Protein AF-0000000068949872 (afdb_homodimer)

InterPro domains:
  IPR000847 LysR, HTH, N-terminal domain [PF00126] (3-62)
  IPR000847 LysR, HTH, N-terminal domain [PR00039] (18-29)
  IPR000847 LysR, HTH, N-terminal domain [PR00039] (29-39)
  IPR000847 LysR, HTH, N-terminal domain [PR00039] (39-50)
  IPR000847 LysR, HTH, N-terminal domain [PS50931] (1-58)
  IPR005119 LysR, substrate-binding [PF03466] (93-294)
  IPR036388 Winged helix-like DNA-binding domain superfamily [G3DSA:1.10.10.10] (1-92)
  IPR036390 Winged helix DNA-binding domain superfamily [SSF46785] (1-84)

Nearest PDB structures (foldseek):
  1ixc-assembly1_B-2  TM=6.349E-01  e=9.624E-29  Cupriavidus necator
  1ixc-assembly1_A-2  TM=6.475E-01  e=6.957E-28  Cupriavidus necator
  7d98-assembly1_P  TM=6.518E-01  e=1.352E-26  Cupriavidus necator
  7d98-assembly1_A  TM=6.683E-01  e=3.868E-26  Cupriavidus necator
  7xro-assembly1_C  TM=9.023E-01  e=4.734E-19  Salmonella enterica subsp. enterica serovar Typhimurium str. SL1344

pLDDT: mean 85.28, std 12.75, range [45.03, 98.25]

Solvent-accessible surface area (backbone atoms only — not comparable to full-atom values): 30954 Å² total; per-residue (Å²): 119,29,33,44,50,51,49,51,46,44,43,28,66,72,55,28,22,61,62,61,22,13,58,75,68,75,44,62,43,67,63,49,54,50,49,48,52,49,48,24,58,70,73,67,47,66,35,62,38,83,49,94,92,33,45,39,69,25,43,42,22,24,29,42,44,40,44,48,48,53,32,50,51,50,45,49,51,40,51,49,52,39,51,53,70,65,64,72,65,76,55,68,44,22,35,28,25,34,76,74,44,50,54,52,65,47,25,58,49,54,35,50,57,54,60,58,27,74,77,74,56,73,57,46,76,42,80,39,85,39,52,48,70,55,34,56,30,29,32,61,15,60,68,21,57,36,27,39,28,59,67,91,73,93,43,91,63,45,42,74,43,78,48,46,72,37,49,38,25,35,37,32,30,43,89,47,80,74,66,91,53,83,46,44,40,69,66,62,54,33,71,34,44,23,42,43,44,36,64,62,69,80,82,37,64,32,52,55,52,51,49,57,36,43,76,71,75,42,64,75,40,71,67,44,70,26,60,46,72,68,56,41,50,26,40,12,46,34,60,68,24,30,37,73,40,54,51,44,59,60,48,34,46,36,75,45,44,35,78,36,47,48,64,46,93,80,48,51,42,45,36,28,40,32,32,48,52,85,67,77,50,66,69,57,50,50,53,51,50,51,52,53,60,71,54,106,120,31,33,46,51,50,49,50,46,44,43,27,67,72,55,27,21,61,60,61,22,14,58,74,67,74,44,61,42,66,63,49,54,51,50,49,51,50,48,22,58,71,72,66,46,65,33,61,39,83,48,92,92,33,45,38,69,26,44,44,22,27,32,44,44,40,45,48,49,52,31,48,50,48,45,51,50,34,52,50,53,33,50,54,68,65,66,71,64,74,56,68,46,23,35,28,27,34,76,71,45,49,53,52,64,46,26,58,48,52,35,51,57,53,60,59,26,77,76,72,56,73,57,46,78,43,79,40,84,39,53,49,69,54,34,56,30,27,32,61,10,59,66,23,58,36,27,40,28,59,66,92,73,90,45,91,63,46,41,73,43,76,48,45,73,37,49,39,23,34,37,33,29,42,87,48,80,74,68,89,54,81,44,44,40,69,68,63,55,34,72,36,44,23,42,43,42,35,64,63,69,81,84,37,63,30,51,53,54,51,48,57,36,44,75,71,74,41,66,75,40,71,67,44,70,27,59,45,72,67,55,42,50,29,40,14,44,34,59,68,24,30,37,74,40,54,51,44,58,60,46,36,47,38,74,45,44,35,76,36,47,48,65,46,94,80,48,50,43,46,37,27,41,34,32,47,52,86,67,78,52,65,69,56,51,50,55,51,51,52,52,53,59,70,54,108

Secondary structure (DSSP, 8-state):
--HHHHHHHHHHHHHS-HHHHHHHTTS-HHHHHHHHHHHHHHHTS--EEEETTEEEE-HHHHHHHHHHHHHHHHHHHHHHHHHHHHT--S-EEEEEE-GGGGGTHHHHHHHHHHHHHTTS--PEEEEEE--HHHHHHHHHTTS-SEEEESS----TTEEEEEEEEEEEEEEEETTSPPPSSSSB-HHHHHTSEEEE---SSSSSHHHHHHHHHHHTT---EEEEE-SSHHHHHHHHHTTS-BEEEEGGGGGG--TTEEEEEBS-TT-EEEEEEEEETT---HHHHHHHHHHHHHH-/--HHHHHHHHHHHHHS-HHHHHHHTTS-HHHHHHHHHHHHHHHTS--EEEETTEEEE-HHHHHHHHHHHHHHHHHHHHHHHHHHHHT--S-EEEEEE-GGGGGTHHHHHHHHHHHHHTTS--PEEEEEE--HHHHHHHHHTTS-SEEEESS----TTEEEEEEEEEEEEEEEETTSPPPSSSSB-HHHHHTSEEEE---SSSSSHHHHHHHHHHHTT---EEEEE-SSHHHHHHHHHTTS-BEEEEGGGGGG--TTEEEEEBS-TT-EEEEEEEEETT---HHHHHHHHHHHHHH-

Organism: Cupriavidus necator (strain ATCC 17699 / DSM 428 / KCTC 22496 / NCIMB 10442 / H16 / Stanier 337) (NCBI:txid381666)

Foldseek 3Di:
DDLVLLVLLLLCQVVQALCVSCVVVVHHSVVSVVSQVVVCVVVVHRQWDDDPRGTDGDPVVVVSNVVSVVVVVVVVVVVVLLVVVVPPPQAEAEEEEAPQCVLDDVVVLVVVLVVVCVVPRPYDYHYDYDAPVVVVVCQVSVVHFKYKYFDDDDDPFKDKDFQAWFAKWKKAFPPDDDDPDQAAELVNQQVKAEEAEDPDDPPHPSVVVQVVQVVVVGGHRHQYYHHGPVVSNVCRLVVSIMYMDGPSVCVVVDVGIDIGHHPDPPRIITIMMMGTPPDPDPSSVVSVVVSNVVSD/DDLVLLVLLLLCQVVQALCVSCVVVVHDSVVSVVSQVVVCVVVVHRQWDDDPRGTDGDPVVVVSNVVSVVVVVVVVVVVVLLVVVVPPPAQEAEEEEAPQCVLDDVVVLVVVLVVVCVVPRRYDYHYDYDAPVVVVVCQVSVVHFKYKYFDDDDDPFKDKDFQAWFAKWKKAFPPDDDDPDQAAELVNQQVKAEEAEDPDDPPHPSVVVQVVQVVVVGGHRHQYYHHGPVVSNVCRLVVSIMYMDGPSVCVVVDVGIDIGGHPDPPRIITIMMMGTPPDPDPSSVVSVVVSNVVSD

Radius of gyration: 24.73 Å; Cα contacts (8 Å, |Δi|>4): 1129; chains: 2; bounding box: 59×63×72 Å

Sequence (592 aa):
MELRHLRYFQVVAQELNVTRAAERLHMAQPPLSRQIRQLEEEVGVALFDRVGRGLRLTEAGRFLLEQTTQLTQRLEETIEGTRRIGRQDKRWFGIGFVPSVLYGVLPELIRELRESDRHDQQVEVGLAEMITVEQIEALKAGRIDLGFGRIALNDPAIRQQVVMAEPLVAALPARLPAPRRKALTPQALAAQPFILYPARPRPSYADHLLSMFRAQGLQLRVAQEANELQTALGLVAAGIGITLVPASIQRLHRDDVRYCPIDAPGFVSPVIMSYREGDTSPFLARAVEWVMRQAQMELRHLRYFQVVAQELNVTRAAERLHMAQPPLSRQIRQLEEEVGVALFDRVGRGLRLTEAGRFLLEQTTQLTQRLEETIEGTRRIGRQDKRWFGIGFVPSVLYGVLPELIRELRESDRHDQQVEVGLAEMITVEQIEALKAGRIDLGFGRIALNDPAIRQQVVMAEPLVAALPARLPAPRRKALTPQALAAQPFILYPARPRPSYADHLLSMFRAQGLQLRVAQEANELQTALGLVAAGIGITLVPASIQRLHRDDVRYCPIDAPGFVSPVIMSYREGDTSPFLARAVEWVMRQAQ

Structure (mmCIF, N/CA/C/O backbone):
data_AF-0000000068949872-model_v1
#
loop_
_entity.id
_entity.type
_entity.pdbx_description
1 polymer 'LysR family transcriptional regulator'
#
loop_
_atom_site.group_PDB
_atom_site.id
_atom_site.type_symbol
_atom_site.label_atom_id
_atom_site.label_alt_id
_atom_site.label_comp_id
_atom_site.label_asym_id
_atom_site.label_entity_id
_atom_site.label_seq_id
_atom_site.pdbx_PDB_ins_code
_atom_site.Cartn_x
_atom_site.Cartn_y
_atom_site.Cartn_z
_atom_site.occupancy
_atom_site.B_iso_or_equiv
_atom_site.auth_seq_id
_atom_site.auth_comp_id
_atom_site.auth_asym_id
_atom_site.auth_atom_id
_atom_site.pdbx_PDB_model_num
ATOM 1 N N . MET A 1 1 ? 5.727 7.191 -27.312 1 55.5 1 MET A N 1
ATOM 2 C CA . MET A 1 1 ? 6.73 7.281 -26.25 1 55.5 1 MET A CA 1
ATOM 3 C C . MET A 1 1 ? 7.328 5.91 -25.953 1 55.5 1 MET A C 1
ATOM 5 O O . MET A 1 1 ? 6.613 4.906 -25.938 1 55.5 1 MET A O 1
ATOM 9 N N . GLU A 1 2 ? 8.656 5.832 -26.031 1 64.12 2 GLU A N 1
ATOM 10 C CA . GLU A 1 2 ? 9.398 4.598 -25.812 1 64.12 2 GLU A CA 1
ATOM 11 C C . GLU A 1 2 ? 10.125 4.621 -24.469 1 64.12 2 GLU A C 1
ATOM 13 O O . GLU A 1 2 ? 10.391 5.691 -23.922 1 64.12 2 GLU A O 1
ATOM 18 N N . LEU A 1 3 ? 10.336 3.402 -23.922 1 70.75 3 LEU A N 1
ATOM 19 C CA . LEU A 1 3 ? 11.055 3.297 -22.656 1 70.75 3 LEU A CA 1
ATOM 20 C C . LEU A 1 3 ? 12.375 4.047 -22.719 1 70.75 3 LEU A C 1
ATOM 22 O O . LEU A 1 3 ? 12.805 4.645 -21.719 1 70.75 3 LEU A O 1
ATOM 26 N N . ARG A 1 4 ? 12.992 3.938 -23.906 1 74.81 4 ARG A N 1
ATOM 27 C CA . ARG A 1 4 ? 14.266 4.633 -24.062 1 74.81 4 ARG A CA 1
ATOM 28 C C . ARG A 1 4 ? 14.094 6.137 -23.875 1 74.81 4 ARG A C 1
ATOM 30 O O . ARG A 1 4 ? 14.984 6.809 -23.344 1 74.81 4 ARG A O 1
ATOM 37 N N . HIS A 1 5 ? 12.891 6.551 -24.297 1 79.31 5 HIS A N 1
ATOM 38 C CA . HIS A 1 5 ? 12.625 7.973 -24.125 1 79.31 5 HIS A CA 1
ATOM 39 C C . HIS A 1 5 ? 12.555 8.344 -22.656 1 79.31 5 HIS A C 1
ATOM 41 O O . HIS A 1 5 ? 13.047 9.398 -22.25 1 79.31 5 HIS A O 1
ATOM 47 N N . LEU A 1 6 ? 11.938 7.414 -22 1 80.19 6 LEU A N 1
ATOM 48 C CA . LEU A 1 6 ? 11.844 7.648 -20.562 1 80.19 6 LEU A CA 1
ATOM 49 C C . LEU A 1 6 ? 13.227 7.602 -19.922 1 80.19 6 LEU A C 1
ATOM 51 O O . LEU A 1 6 ? 13.531 8.406 -19.031 1 80.19 6 LEU A O 1
ATOM 55 N N . ARG A 1 7 ? 13.992 6.672 -20.391 1 80.62 7 ARG A N 1
ATOM 56 C CA . ARG A 1 7 ? 15.367 6.586 -19.906 1 80.62 7 ARG A CA 1
ATOM 57 C C . ARG A 1 7 ? 16.156 7.84 -20.266 1 80.62 7 ARG A C 1
ATOM 59 O O . ARG A 1 7 ? 16.891 8.375 -19.438 1 80.62 7 ARG A O 1
ATOM 66 N N . TYR A 1 8 ? 15.961 8.258 -21.5 1 86.62 8 TYR A N 1
ATOM 67 C CA . TYR A 1 8 ? 16.609 9.492 -21.938 1 86.62 8 TYR A CA 1
ATOM 68 C C . TYR A 1 8 ? 16.203 10.664 -21.047 1 86.62 8 TYR A C 1
ATOM 70 O O . TYR A 1 8 ? 17.062 11.422 -20.578 1 86.62 8 TYR A O 1
ATOM 78 N N . PHE A 1 9 ? 14.93 10.727 -20.859 1 89.94 9 PHE A N 1
ATOM 79 C CA . PHE A 1 9 ? 14.383 11.781 -20.016 1 89.94 9 PHE A CA 1
ATOM 80 C C . PHE A 1 9 ? 14.969 11.711 -18.609 1 89.94 9 PHE A C 1
ATOM 82 O O . PHE A 1 9 ? 15.391 12.727 -18.047 1 89.94 9 PHE A O 1
ATOM 89 N N . GLN A 1 10 ? 14.992 10.547 -18.125 1 85.69 10 GLN A N 1
ATOM 90 C CA . GLN A 1 10 ? 15.492 10.359 -16.766 1 85.69 10 GLN A CA 1
ATOM 91 C C . GLN A 1 10 ? 16.953 10.797 -16.656 1 85.69 10 GLN A C 1
ATOM 93 O O . GLN A 1 10 ? 17.328 11.477 -15.695 1 85.69 10 GLN A O 1
ATOM 98 N N . VAL A 1 11 ? 17.812 10.445 -17.562 1 86.5 11 VAL A N 1
ATOM 99 C CA . VAL A 1 11 ? 19.234 10.773 -17.531 1 86.5 11 VAL A CA 1
ATOM 100 C C . VAL A 1 11 ? 19.406 12.281 -17.703 1 86.5 11 VAL A C 1
ATOM 102 O O . VAL A 1 11 ? 20.219 12.891 -17 1 86.5 11 VAL A O 1
ATOM 105 N N . VAL A 1 12 ? 18.594 12.852 -18.516 1 91.94 12 VAL A N 1
ATOM 106 C CA . VAL A 1 12 ? 18.672 14.297 -18.719 1 91.94 12 VAL A CA 1
ATOM 107 C C . VAL A 1 12 ? 18.25 15.008 -17.438 1 91.94 12 VAL A C 1
ATOM 109 O O . VAL A 1 12 ? 18.844 16.016 -17.047 1 91.94 12 VAL A O 1
ATOM 112 N N . ALA A 1 13 ? 17.234 14.477 -16.891 1 87.62 13 ALA A N 1
ATOM 113 C CA . ALA A 1 13 ? 16.719 15.062 -15.664 1 87.62 13 ALA A CA 1
ATOM 114 C C . ALA A 1 13 ? 17.75 14.977 -14.539 1 87.62 13 ALA A C 1
ATOM 116 O O . ALA A 1 13 ? 17.781 15.836 -13.656 1 87.62 13 ALA A O 1
ATOM 117 N N . GLN A 1 14 ? 18.531 13.977 -14.539 1 80.44 14 GLN A N 1
ATOM 118 C CA . GLN A 1 14 ? 19.562 13.766 -13.531 1 80.44 14 GLN A CA 1
ATOM 119 C C . GLN A 1 14 ? 20.766 14.68 -13.766 1 80.44 14 GLN A C 1
ATOM 121 O O . GLN A 1 14 ? 21.312 15.25 -12.82 1 80.44 14 GLN A O 1
ATOM 126 N N . GLU A 1 15 ? 21.156 14.844 -15.016 1 83.88 15 GLU A N 1
ATOM 127 C CA . GLU A 1 15 ? 22.359 15.609 -15.367 1 83.88 15 GLU A CA 1
ATOM 128 C C . GLU A 1 15 ? 22.047 17.094 -15.477 1 83.88 15 GLU A C 1
ATOM 130 O O . GLU A 1 15 ? 22.938 17.938 -15.352 1 83.88 15 GLU A O 1
ATOM 135 N N . LEU A 1 16 ? 20.812 17.406 -15.742 1 86.69 16 LEU A N 1
ATOM 136 C CA . LEU A 1 16 ? 20.312 18.766 -15.969 1 86.69 16 LEU A CA 1
ATOM 137 C C . LEU A 1 16 ? 21.156 19.484 -17.031 1 86.69 16 LEU A C 1
ATOM 139 O O . LEU A 1 16 ? 21.312 20.703 -16.969 1 86.69 16 LEU A O 1
ATOM 143 N N . ASN A 1 17 ? 21.797 18.734 -17.766 1 87.56 17 ASN A N 1
ATOM 144 C CA . ASN A 1 17 ? 22.609 19.141 -18.906 1 87.56 17 ASN A CA 1
ATOM 145 C C . ASN A 1 17 ? 22.547 18.109 -20.031 1 87.56 17 ASN A C 1
ATOM 147 O O . ASN A 1 17 ? 22.953 16.969 -19.859 1 87.56 17 ASN A O 1
ATOM 151 N N . VAL A 1 18 ? 22.016 18.5 -21.203 1 91.56 18 VAL A N 1
ATOM 152 C CA . VAL A 1 18 ? 21.734 17.547 -22.266 1 91.56 18 VAL A CA 1
ATOM 153 C C . VAL A 1 18 ? 23.047 16.969 -22.797 1 91.56 18 VAL A C 1
ATOM 155 O O . VAL A 1 18 ? 23.109 15.789 -23.156 1 91.56 18 VAL A O 1
ATOM 158 N N . THR A 1 19 ? 24.109 17.844 -22.844 1 91.44 19 THR A N 1
ATOM 159 C CA . THR A 1 19 ? 25.406 17.375 -23.344 1 91.44 19 THR A CA 1
ATOM 160 C C . THR A 1 19 ? 25.984 16.312 -22.406 1 91.44 19 THR A C 1
ATOM 162 O O . THR A 1 19 ? 26.453 15.273 -22.875 1 91.44 19 THR A O 1
ATOM 165 N N . ARG A 1 20 ? 26 16.609 -21.172 1 90.75 20 ARG A N 1
ATOM 166 C CA . ARG A 1 20 ? 26.5 15.656 -20.188 1 90.75 20 ARG A CA 1
ATOM 167 C C . ARG A 1 20 ? 25.656 14.383 -20.188 1 90.75 20 ARG A C 1
ATOM 169 O O . ARG A 1 20 ? 26.188 13.281 -20.047 1 90.75 20 ARG A O 1
ATOM 176 N N . ALA A 1 21 ? 24.344 14.578 -20.328 1 92.5 21 ALA A N 1
ATOM 177 C CA . ALA A 1 21 ? 23.453 13.43 -20.406 1 92.5 21 ALA A CA 1
ATOM 178 C C . ALA A 1 21 ? 23.75 12.562 -21.625 1 92.5 21 ALA A C 1
ATOM 180 O O . ALA A 1 21 ? 23.766 11.336 -21.531 1 92.5 21 ALA A O 1
ATOM 181 N N . ALA A 1 22 ? 23.984 13.141 -22.672 1 93 22 ALA A N 1
ATOM 182 C CA . ALA A 1 22 ? 24.312 12.414 -23.891 1 93 22 ALA A CA 1
ATOM 183 C C . ALA A 1 22 ? 25.594 11.602 -23.719 1 93 22 ALA A C 1
ATOM 185 O O . ALA A 1 22 ? 25.672 10.453 -24.156 1 93 22 ALA A O 1
ATOM 186 N N . GLU A 1 23 ? 26.594 12.172 -23.078 1 89.31 23 GLU A N 1
ATOM 187 C CA . GLU A 1 23 ? 27.844 11.477 -22.781 1 89.31 23 GLU A CA 1
ATOM 188 C C . GLU A 1 23 ? 27.594 10.242 -21.922 1 89.31 23 GLU A C 1
ATOM 190 O O . GLU A 1 23 ? 28.109 9.156 -22.219 1 89.31 23 GLU A O 1
ATOM 195 N N . ARG A 1 24 ? 26.75 10.438 -20.953 1 87.88 24 ARG A N 1
ATOM 196 C CA . ARG A 1 24 ? 26.422 9.352 -20.047 1 87.88 24 ARG A CA 1
ATOM 197 C C . ARG A 1 24 ? 25.672 8.234 -20.766 1 87.88 24 ARG A C 1
ATOM 199 O O . ARG A 1 24 ? 25.812 7.062 -20.422 1 87.88 24 ARG A O 1
ATOM 206 N N . LEU A 1 25 ? 24.891 8.602 -21.703 1 87.69 25 LEU A N 1
ATOM 207 C CA . LEU A 1 25 ? 24.062 7.656 -22.453 1 87.69 25 LEU A CA 1
ATOM 208 C C . LEU A 1 25 ? 24.812 7.133 -23.672 1 87.69 25 LEU A C 1
ATOM 210 O O . LEU A 1 25 ? 24.266 6.352 -24.453 1 87.69 25 LEU A O 1
ATOM 214 N N . HIS A 1 26 ? 26.031 7.629 -23.875 1 89.81 26 HIS A N 1
ATOM 215 C CA . HIS A 1 26 ? 26.875 7.242 -25 1 89.81 26 HIS A CA 1
ATOM 216 C C . HIS A 1 26 ? 26.172 7.508 -26.328 1 89.81 26 HIS A C 1
ATOM 218 O O . HIS A 1 26 ? 26.125 6.637 -27.203 1 89.81 26 HIS A O 1
ATOM 224 N N . MET A 1 27 ? 25.547 8.664 -26.312 1 89.88 27 MET A N 1
ATOM 225 C CA . MET A 1 27 ? 24.906 9.102 -27.547 1 89.88 27 MET A CA 1
ATOM 226 C C . MET A 1 27 ? 25.281 10.547 -27.875 1 89.88 27 MET A C 1
ATOM 228 O O . MET A 1 27 ? 25.938 11.211 -27.078 1 89.88 27 MET A O 1
ATOM 232 N N . ALA A 1 28 ? 25.016 10.914 -29.203 1 91.31 28 ALA A N 1
ATOM 233 C CA . ALA A 1 28 ? 25.25 12.297 -29.609 1 91.31 28 ALA A CA 1
ATOM 234 C C . ALA A 1 28 ? 24.203 13.234 -29.016 1 91.31 28 ALA A C 1
ATOM 236 O O . ALA A 1 28 ? 23.062 12.828 -28.781 1 91.31 28 ALA A O 1
ATOM 237 N N . GLN A 1 29 ? 24.625 14.438 -28.719 1 90.75 29 GLN A N 1
ATOM 238 C CA . GLN A 1 29 ? 23.781 15.414 -28.047 1 90.75 29 GLN A CA 1
ATOM 239 C C . GLN A 1 29 ? 22.562 15.781 -28.906 1 90.75 29 GLN A C 1
ATOM 241 O O . GLN A 1 29 ? 21.438 15.844 -28.406 1 90.75 29 GLN A O 1
ATOM 246 N N . PRO A 1 30 ? 22.688 15.977 -30.266 1 91.5 30 PRO A N 1
ATOM 247 C CA . PRO A 1 30 ? 21.531 16.438 -31.031 1 91.5 30 PRO A CA 1
ATOM 248 C C . PRO A 1 30 ? 20.391 15.43 -31.031 1 91.5 30 PRO A C 1
ATOM 250 O O . PRO A 1 30 ? 19.234 15.805 -30.797 1 91.5 30 PRO A O 1
ATOM 253 N N . PRO A 1 31 ? 20.672 14.219 -31.172 1 92.25 31 PRO A N 1
ATOM 254 C CA . PRO A 1 31 ? 19.562 13.258 -31.125 1 92.25 31 PRO A CA 1
ATOM 255 C C . PRO A 1 31 ? 18.891 13.211 -29.766 1 92.25 31 PRO A C 1
ATOM 257 O O . PRO A 1 31 ? 17.672 13.039 -29.688 1 92.25 31 PRO A O 1
ATOM 260 N N . LEU A 1 32 ? 19.625 13.352 -28.719 1 92.81 32 LEU A N 1
ATOM 261 C CA . LEU A 1 32 ? 19.047 13.352 -27.375 1 92.81 32 LEU A CA 1
ATOM 262 C C . LEU A 1 32 ? 18.141 14.562 -27.188 1 92.81 32 LEU A C 1
ATOM 264 O O . LEU A 1 32 ? 17.031 14.438 -26.641 1 92.81 32 LEU A O 1
ATOM 268 N N . SER A 1 33 ? 18.625 15.688 -27.672 1 90.94 33 SER A N 1
ATOM 269 C CA . SER A 1 33 ? 17.844 16.906 -27.578 1 90.94 33 SER A CA 1
ATOM 270 C C . SER A 1 33 ? 16.516 16.766 -28.312 1 90.94 33 SER A C 1
ATOM 272 O O . SER A 1 33 ? 15.469 17.188 -27.812 1 90.94 33 SER A O 1
ATOM 274 N N . ARG A 1 34 ? 16.609 16.156 -29.438 1 90.38 34 ARG A N 1
ATOM 275 C CA . ARG A 1 34 ? 15.406 15.938 -30.25 1 90.38 34 ARG A CA 1
ATOM 276 C C . ARG A 1 34 ? 14.438 14.992 -29.547 1 90.38 34 ARG A C 1
ATOM 278 O O . ARG A 1 34 ? 13.227 15.203 -29.578 1 90.38 34 ARG A O 1
ATOM 285 N N . GLN A 1 35 ? 14.961 13.984 -28.984 1 89.62 35 GLN A N 1
ATOM 286 C CA . GLN A 1 35 ? 14.133 13 -28.281 1 89.62 35 GLN A CA 1
ATOM 287 C C . GLN A 1 35 ? 13.414 13.625 -27.094 1 89.62 35 GLN A C 1
ATOM 289 O O . GLN A 1 35 ? 12.25 13.312 -26.828 1 89.62 35 GLN A O 1
ATOM 294 N N . ILE A 1 36 ? 14.062 14.469 -26.469 1 90.31 36 ILE A N 1
ATOM 295 C CA . ILE A 1 36 ? 13.477 15.141 -25.312 1 90.31 36 ILE A CA 1
ATOM 296 C C . ILE A 1 36 ? 12.344 16.062 -25.781 1 90.31 36 ILE A C 1
ATOM 298 O O . ILE A 1 36 ? 11.273 16.094 -25.172 1 90.31 36 ILE A O 1
ATOM 302 N N . ARG A 1 37 ? 12.617 16.75 -26.828 1 87.88 37 ARG A N 1
ATOM 303 C CA . ARG A 1 37 ? 11.594 17.625 -27.391 1 87.88 37 ARG A CA 1
ATOM 304 C C . ARG A 1 37 ? 10.383 16.828 -27.844 1 87.88 37 ARG A C 1
ATOM 306 O O . ARG A 1 37 ? 9.242 17.234 -27.625 1 87.88 37 ARG A O 1
ATOM 313 N N . GLN A 1 38 ? 10.656 15.781 -28.453 1 85.88 38 GLN A N 1
ATOM 314 C CA . GLN A 1 38 ? 9.586 14.906 -28.906 1 85.88 38 GLN A CA 1
ATOM 315 C C . GLN A 1 38 ? 8.773 14.375 -27.734 1 85.88 38 GLN A C 1
ATOM 317 O O . GLN A 1 38 ? 7.543 14.273 -27.812 1 85.88 38 GLN A O 1
ATOM 322 N N . LEU A 1 39 ? 9.461 14.039 -26.703 1 85.69 39 LEU A N 1
ATOM 323 C CA . LEU A 1 39 ? 8.789 13.57 -25.5 1 85.69 39 LEU A CA 1
ATOM 324 C C . LEU A 1 39 ? 7.891 14.656 -24.906 1 85.69 39 LEU A C 1
ATOM 326 O O . LEU A 1 39 ? 6.75 14.391 -24.531 1 85.69 39 LEU A O 1
ATOM 330 N N . GLU A 1 40 ? 8.422 15.875 -24.875 1 86.44 40 GLU A N 1
ATOM 331 C CA . GLU A 1 40 ? 7.637 17 -24.375 1 86.44 40 GLU A CA 1
ATOM 332 C C . GLU A 1 40 ? 6.398 17.234 -25.234 1 86.44 40 GLU A C 1
ATOM 334 O O . GLU A 1 40 ? 5.32 17.516 -24.719 1 86.44 40 GLU A O 1
ATOM 339 N N . GLU A 1 41 ? 6.594 17.062 -26.516 1 80.75 41 GLU A N 1
ATOM 340 C CA . GLU A 1 41 ? 5.48 17.203 -27.453 1 80.75 41 GLU A CA 1
ATOM 341 C C . GLU A 1 41 ? 4.438 16.109 -27.234 1 80.75 41 GLU A C 1
ATOM 343 O O . GLU A 1 41 ? 3.234 16.375 -27.25 1 80.75 41 GLU A O 1
ATOM 348 N N . GLU A 1 42 ? 4.91 15.047 -27.031 1 77.5 42 GLU A N 1
ATOM 349 C CA . GLU A 1 42 ? 4.008 13.914 -26.859 1 77.5 42 GLU A CA 1
ATOM 350 C C . GLU A 1 42 ? 3.219 14.039 -25.547 1 77.5 42 GLU A C 1
ATOM 352 O O . GLU A 1 42 ? 2.025 13.734 -25.516 1 77.5 42 GLU A O 1
ATOM 357 N N . VAL A 1 43 ? 3.98 14.406 -24.562 1 76.62 43 VAL A N 1
ATOM 358 C CA . VAL A 1 43 ? 3.342 14.578 -23.266 1 76.62 43 VAL A CA 1
ATOM 359 C C . VAL A 1 43 ? 2.482 15.844 -23.281 1 76.62 43 VAL A C 1
ATOM 361 O O . VAL A 1 43 ? 1.476 15.922 -22.562 1 76.62 43 VAL A O 1
ATOM 364 N N . GLY A 1 44 ? 2.812 16.766 -24.047 1 76.31 44 GLY A N 1
ATOM 365 C CA . GLY A 1 44 ? 2.021 17.969 -24.266 1 76.31 44 GLY A CA 1
ATOM 366 C C . GLY A 1 44 ? 2.402 19.094 -23.328 1 76.31 44 GLY A C 1
ATOM 367 O O . GLY A 1 44 ? 1.655 20.078 -23.188 1 76.31 44 GLY A O 1
ATOM 368 N N . VAL A 1 45 ? 3.377 18.938 -22.516 1 79 45 VAL A N 1
ATOM 369 C CA . VAL A 1 45 ? 3.85 19.984 -21.609 1 79 45 VAL A CA 1
ATOM 370 C C . VAL A 1 45 ? 5.375 20.031 -21.625 1 79 45 VAL A C 1
ATOM 372 O O . VAL A 1 45 ? 6.031 19.047 -21.953 1 79 45 VAL A O 1
ATOM 375 N N . ALA A 1 46 ? 5.887 21.156 -21.344 1 85.69 46 ALA A N 1
ATOM 376 C CA . ALA A 1 46 ? 7.336 21.266 -21.188 1 85.69 46 ALA A CA 1
ATOM 377 C C . ALA A 1 46 ? 7.816 20.547 -19.922 1 85.69 46 ALA A C 1
ATOM 379 O O . ALA A 1 46 ? 7.191 20.656 -18.875 1 85.69 46 ALA A O 1
ATOM 380 N N . LEU A 1 47 ? 8.828 19.781 -20.156 1 88.62 47 LEU A N 1
ATOM 381 C CA . LEU A 1 47 ? 9.367 19.031 -19.031 1 88.62 47 LEU A CA 1
ATOM 382 C C . LEU A 1 47 ? 10.609 19.703 -18.469 1 88.62 47 LEU A C 1
ATOM 384 O O . LEU A 1 47 ? 11.008 19.438 -17.328 1 88.62 47 LEU A O 1
ATOM 388 N N . PHE A 1 48 ? 11.273 20.516 -19.312 1 90.69 48 PHE A N 1
ATOM 389 C CA . PHE A 1 48 ? 12.484 21.219 -18.922 1 90.69 48 PHE A CA 1
ATOM 390 C C . PHE A 1 48 ? 12.367 22.703 -19.234 1 90.69 48 PHE A C 1
ATOM 392 O O . PHE A 1 48 ? 11.734 23.094 -20.219 1 90.69 48 PHE A O 1
ATOM 399 N N . ASP A 1 49 ? 12.906 23.5 -18.25 1 86.88 49 ASP A N 1
ATOM 400 C CA . ASP A 1 49 ? 13.172 24.906 -18.531 1 86.88 49 ASP A CA 1
ATOM 401 C C . ASP A 1 49 ? 14.656 25.156 -18.797 1 86.88 49 ASP A C 1
ATOM 403 O O . ASP A 1 49 ? 15.516 24.547 -18.141 1 86.88 49 ASP A O 1
ATOM 407 N N . ARG A 1 50 ? 14.914 25.969 -19.828 1 82.56 50 ARG A N 1
ATOM 408 C CA . ARG A 1 50 ? 16.297 26.328 -20.109 1 82.56 50 ARG A CA 1
ATOM 40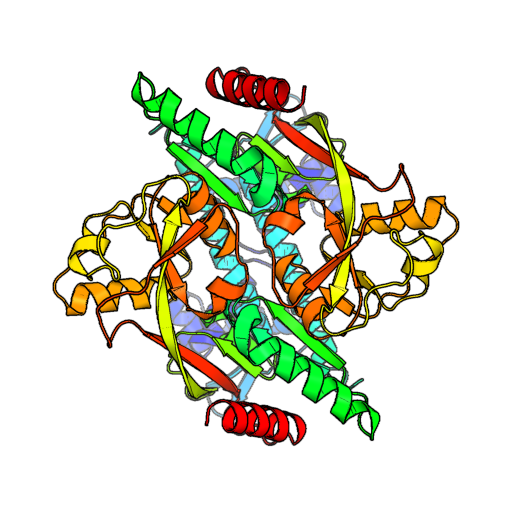9 C C . ARG A 1 50 ? 16.781 27.422 -19.156 1 82.56 50 ARG A C 1
ATOM 411 O O . ARG A 1 50 ? 16.078 28.406 -18.922 1 82.56 50 ARG A O 1
ATOM 418 N N . VAL A 1 51 ? 17.844 27.125 -18.406 1 80.38 51 VAL A N 1
ATOM 419 C CA . VAL A 1 51 ? 18.469 28.094 -17.516 1 80.38 51 VAL A CA 1
ATOM 420 C C . VAL A 1 51 ? 19.953 28.25 -17.875 1 80.38 51 VAL A C 1
ATOM 422 O O . VAL A 1 51 ? 20.766 27.391 -17.531 1 80.38 51 VAL A O 1
ATOM 425 N N . GLY A 1 52 ? 20.328 29.391 -18.484 1 79.44 52 GLY A N 1
ATOM 426 C CA . GLY A 1 52 ? 21.703 29.562 -18.938 1 79.44 52 GLY A CA 1
ATOM 427 C C . GLY A 1 52 ? 22.156 28.453 -19.891 1 79.44 52 GLY A C 1
ATOM 428 O O . GLY A 1 52 ? 21.531 28.219 -20.922 1 79.44 52 GLY A O 1
ATOM 429 N N . ARG A 1 53 ? 23.172 27.703 -19.375 1 74.38 53 ARG A N 1
ATOM 430 C CA . ARG A 1 53 ? 23.734 26.625 -20.188 1 74.38 53 ARG A CA 1
ATOM 431 C C . ARG A 1 53 ? 23.188 25.266 -19.75 1 74.38 53 ARG A C 1
ATOM 433 O O . ARG A 1 53 ? 23.562 24.234 -20.297 1 74.38 53 ARG A O 1
ATOM 440 N N . GLY A 1 54 ? 22.234 25.344 -18.797 1 84.94 54 GLY A N 1
ATOM 441 C CA . GLY A 1 54 ? 21.75 24.078 -18.266 1 84.94 54 GLY A CA 1
ATOM 442 C C . GLY A 1 54 ? 20.234 23.984 -18.281 1 84.94 54 GLY A C 1
ATOM 443 O O . GLY A 1 54 ? 19.562 24.734 -18.984 1 84.94 54 GLY A O 1
ATOM 444 N N . LEU A 1 55 ? 19.688 22.844 -17.766 1 88.5 55 LEU A N 1
ATOM 445 C CA . LEU A 1 55 ? 18.25 22.578 -17.719 1 88.5 55 LEU A CA 1
ATOM 446 C C . LEU A 1 55 ? 17.766 22.516 -16.266 1 88.5 55 LEU A C 1
ATOM 448 O O . LEU A 1 55 ? 18.547 22.234 -15.359 1 88.5 55 LEU A O 1
ATOM 452 N N . ARG A 1 56 ? 16.594 23.031 -16.109 1 86.06 56 ARG A N 1
ATOM 453 C CA . ARG A 1 56 ? 15.875 22.812 -14.867 1 86.06 56 ARG A CA 1
ATOM 454 C C . ARG A 1 56 ? 14.547 22.109 -15.125 1 86.06 56 ARG A C 1
ATOM 456 O O . ARG A 1 56 ? 13.859 22.406 -16.094 1 86.06 56 ARG A O 1
ATOM 463 N N . LEU A 1 57 ? 14.25 21.109 -14.352 1 85 57 LEU A N 1
ATOM 464 C CA . LEU A 1 57 ? 12.977 20.422 -14.5 1 85 57 LEU A CA 1
ATOM 465 C C . LEU A 1 57 ? 11.812 21.359 -14.211 1 85 57 LEU A C 1
ATOM 467 O O . LEU A 1 57 ? 11.859 22.156 -13.266 1 85 57 LEU A O 1
ATOM 471 N N . THR A 1 58 ? 10.82 21.344 -15.156 1 79.75 58 THR A N 1
ATOM 472 C CA . THR A 1 58 ? 9.539 21.969 -14.828 1 79.75 58 THR A CA 1
ATOM 473 C C . THR A 1 58 ? 8.805 21.156 -13.773 1 79.75 58 THR A C 1
ATOM 475 O O . THR A 1 58 ? 9.266 20.078 -13.375 1 79.75 58 THR A O 1
ATOM 478 N N . GLU A 1 59 ? 7.758 21.734 -13.352 1 66.62 59 GLU A N 1
ATOM 479 C CA . GLU A 1 59 ? 6.93 20.969 -12.422 1 66.62 59 GLU A CA 1
ATOM 480 C C . GLU A 1 59 ? 6.434 19.672 -13.062 1 66.62 59 GLU A C 1
ATOM 482 O O . GLU A 1 59 ? 6.426 18.625 -12.4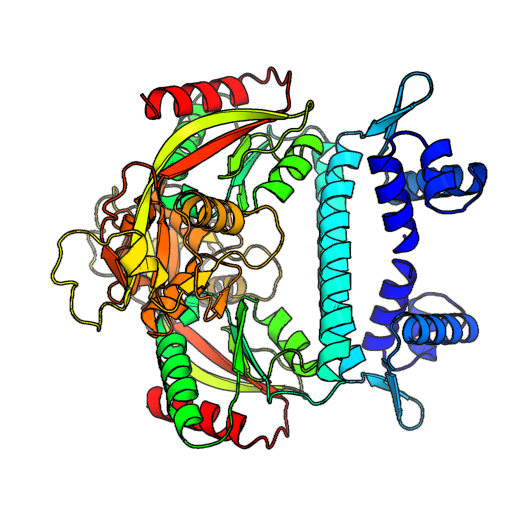22 1 66.62 59 GLU A O 1
ATOM 487 N N . ALA A 1 60 ? 6.004 19.812 -14.281 1 71.75 60 ALA A N 1
ATOM 488 C CA . ALA A 1 60 ? 5.582 18.641 -15.047 1 71.75 60 ALA A CA 1
ATOM 489 C C . ALA A 1 60 ? 6.734 17.656 -15.227 1 71.75 60 ALA A C 1
ATOM 491 O O . ALA A 1 60 ? 6.543 16.453 -15.148 1 71.75 60 ALA A O 1
ATOM 492 N N . GLY A 1 61 ? 7.91 18.172 -15.453 1 79.5 61 GLY A N 1
ATOM 493 C CA . GLY A 1 61 ? 9.094 17.344 -15.594 1 79.5 61 GLY A CA 1
ATOM 494 C C . GLY A 1 61 ? 9.438 16.578 -14.328 1 79.5 61 GLY A C 1
ATOM 495 O O . GLY A 1 61 ? 9.758 15.391 -14.391 1 79.5 61 GLY A O 1
ATOM 496 N N . ARG A 1 62 ? 9.383 17.281 -13.266 1 70.88 62 ARG A N 1
ATOM 497 C CA . ARG A 1 62 ? 9.672 16.656 -11.977 1 70.88 62 ARG A CA 1
ATOM 498 C C . ARG A 1 62 ? 8.695 15.531 -11.68 1 70.88 62 ARG A C 1
ATOM 500 O O . ARG A 1 62 ? 9.094 14.453 -11.227 1 70.88 62 ARG A O 1
ATOM 507 N N . PHE A 1 63 ? 7.457 15.773 -11.953 1 64.62 63 PHE A N 1
ATOM 508 C CA . PHE A 1 63 ? 6.422 14.758 -11.773 1 64.62 63 PHE A CA 1
ATOM 509 C C . PHE A 1 63 ? 6.684 13.555 -12.664 1 64.62 63 PHE A C 1
ATOM 511 O O . PHE A 1 63 ? 6.648 12.414 -12.195 1 64.62 63 PHE A O 1
ATOM 518 N N . LEU A 1 64 ? 6.977 13.75 -13.898 1 75.44 64 LEU A N 1
ATOM 519 C CA . LEU A 1 64 ? 7.234 12.664 -14.836 1 75.44 64 LEU A CA 1
ATOM 520 C C . LEU A 1 64 ? 8.461 11.867 -14.422 1 75.44 64 LEU A C 1
ATOM 522 O O . LEU A 1 64 ? 8.469 10.633 -14.508 1 75.44 64 LEU A O 1
ATOM 526 N N . LEU A 1 65 ? 9.453 12.562 -13.977 1 74.19 65 LEU A N 1
ATOM 527 C CA . LEU A 1 65 ? 10.68 11.898 -13.547 1 74.19 65 LEU A CA 1
ATOM 528 C C . LEU A 1 65 ? 10.406 10.938 -12.391 1 74.19 65 LEU A C 1
ATOM 530 O O . LEU A 1 65 ? 10.828 9.781 -12.422 1 74.19 65 LEU A O 1
ATOM 534 N N . GLU A 1 66 ? 9.773 11.414 -11.539 1 61.84 66 GLU A N 1
ATOM 535 C CA . GLU A 1 66 ? 9.438 10.594 -10.375 1 61.84 66 GLU A CA 1
ATOM 536 C C . GLU A 1 66 ? 8.656 9.352 -10.781 1 61.84 66 GLU A C 1
ATOM 538 O O . GLU A 1 66 ? 9.008 8.234 -10.383 1 61.84 66 GLU A O 1
ATOM 543 N N . GLN A 1 67 ? 7.602 9.523 -11.5 1 61.72 67 GLN A N 1
ATOM 544 C CA . GLN A 1 67 ? 6.73 8.43 -11.93 1 61.72 67 GLN A CA 1
ATOM 545 C C . GLN A 1 67 ? 7.48 7.441 -12.812 1 61.72 67 GLN A C 1
ATOM 547 O O . GLN A 1 67 ? 7.316 6.227 -12.68 1 61.72 67 GLN A O 1
ATOM 552 N N . THR A 1 68 ? 8.25 7.965 -13.641 1 71.38 68 THR A N 1
ATOM 553 C CA . THR A 1 68 ? 8.922 7.098 -14.602 1 71.38 68 THR A CA 1
ATOM 554 C C . THR A 1 68 ? 10.055 6.328 -13.93 1 71.38 68 THR A C 1
ATOM 556 O O . THR A 1 68 ? 10.375 5.207 -14.32 1 71.38 68 THR A O 1
ATOM 559 N N . THR A 1 69 ? 10.617 6.914 -12.953 1 65.06 69 THR A N 1
ATOM 560 C CA . THR A 1 69 ? 11.625 6.199 -12.172 1 65.06 69 THR A CA 1
ATOM 561 C C . THR A 1 69 ? 11.008 4.988 -11.477 1 65.06 69 THR A C 1
ATOM 563 O O . THR A 1 69 ? 11.562 3.887 -11.523 1 65.06 69 THR A O 1
ATOM 566 N N . GLN A 1 70 ? 9.953 5.203 -10.93 1 60 70 GLN A N 1
ATOM 567 C CA . GLN A 1 70 ? 9.234 4.102 -10.297 1 60 70 GLN A CA 1
ATOM 568 C C . GLN A 1 70 ? 8.875 3.025 -11.32 1 60 70 GLN A C 1
ATOM 570 O O . GLN A 1 70 ? 8.992 1.831 -11.039 1 60 70 GLN A O 1
ATOM 575 N N . LEU A 1 71 ? 8.453 3.514 -12.391 1 61.91 71 LEU A N 1
ATOM 576 C CA . LEU A 1 71 ? 8.062 2.598 -13.461 1 61.91 71 LEU A CA 1
ATOM 577 C C . LEU A 1 71 ? 9.258 1.77 -13.93 1 61.91 71 LEU A C 1
ATOM 579 O O . LEU A 1 71 ? 9.133 0.562 -14.148 1 61.91 71 LEU A O 1
ATOM 583 N N . THR A 1 72 ? 10.344 2.393 -14.023 1 61.25 72 THR A N 1
ATOM 584 C CA . THR A 1 72 ? 11.523 1.685 -14.516 1 61.25 72 THR A CA 1
ATOM 585 C C . THR A 1 72 ? 12.039 0.707 -13.461 1 61.25 72 THR A C 1
ATOM 587 O O . THR A 1 72 ? 12.5 -0.388 -13.797 1 61.25 72 THR A O 1
ATOM 590 N N . GLN A 1 73 ? 11.969 1.083 -12.281 1 57.94 73 GLN A N 1
ATOM 591 C CA . GLN A 1 73 ? 12.352 0.174 -11.203 1 57.94 73 GLN A CA 1
ATOM 592 C C . GLN A 1 73 ? 11.453 -1.057 -11.172 1 57.94 73 GLN A C 1
ATOM 594 O O . GLN A 1 73 ? 11.93 -2.182 -11.031 1 57.94 73 GLN A O 1
ATOM 599 N N . ARG A 1 74 ? 10.25 -0.793 -11.305 1 58.03 74 ARG A N 1
ATOM 600 C CA . ARG A 1 74 ? 9.289 -1.891 -11.336 1 58.03 74 ARG A CA 1
ATOM 601 C C . ARG A 1 74 ? 9.555 -2.811 -12.523 1 58.03 74 ARG A C 1
ATOM 603 O O . ARG A 1 74 ? 9.414 -4.031 -12.414 1 58.03 74 ARG A O 1
ATOM 610 N N . LEU A 1 75 ? 9.938 -2.184 -13.547 1 60.22 75 LEU A N 1
ATOM 611 C CA . LEU A 1 75 ? 10.266 -2.963 -14.734 1 60.22 75 LEU A CA 1
ATOM 612 C C . LEU A 1 75 ? 11.484 -3.848 -14.477 1 60.22 75 LEU A C 1
ATOM 614 O O . LEU A 1 75 ? 11.484 -5.023 -14.859 1 60.22 75 LEU A O 1
ATOM 618 N N . GLU A 1 76 ? 12.43 -3.357 -13.82 1 57.22 76 GLU A N 1
ATOM 619 C CA . GLU A 1 76 ? 13.625 -4.133 -13.5 1 57.22 76 GLU A CA 1
ATOM 620 C C . GLU A 1 76 ? 13.297 -5.293 -12.562 1 57.22 76 GLU A C 1
ATOM 622 O O . GLU A 1 76 ? 13.781 -6.41 -12.758 1 57.22 76 GLU A O 1
ATOM 627 N N . GLU A 1 77 ? 12.539 -4.98 -11.648 1 55.31 77 GLU A N 1
ATOM 628 C CA . GLU A 1 77 ? 12.102 -6.027 -10.727 1 55.31 77 GLU A CA 1
ATOM 629 C C . GLU A 1 77 ? 11.352 -7.133 -11.469 1 55.31 77 GLU A C 1
ATOM 631 O O . GLU A 1 77 ? 11.523 -8.312 -11.172 1 55.31 77 GLU A O 1
ATOM 636 N N . THR A 1 78 ? 10.602 -6.699 -12.312 1 56.06 78 THR A N 1
ATOM 637 C CA . THR A 1 78 ? 9.828 -7.637 -13.125 1 56.06 78 THR A CA 1
ATOM 638 C C . THR A 1 78 ? 10.758 -8.531 -13.945 1 56.06 78 THR A C 1
ATOM 640 O O . THR A 1 78 ? 10.547 -9.742 -14.031 1 56.06 78 THR A O 1
ATOM 643 N N . ILE A 1 79 ? 11.742 -7.934 -14.5 1 56.06 79 ILE A N 1
ATOM 644 C CA . ILE A 1 79 ? 12.703 -8.672 -15.312 1 56.06 79 ILE A CA 1
ATOM 645 C C . ILE A 1 79 ? 13.469 -9.656 -14.438 1 56.06 79 ILE A C 1
ATOM 647 O O . ILE A 1 79 ? 13.633 -10.828 -14.805 1 56.06 79 ILE A O 1
ATOM 651 N N . GLU A 1 80 ? 13.875 -9.25 -13.32 1 54.31 80 GLU A N 1
ATOM 652 C CA . GLU A 1 80 ? 14.602 -10.125 -12.406 1 54.31 80 GLU A CA 1
ATOM 653 C C . GLU A 1 80 ? 13.727 -11.273 -11.922 1 54.31 80 GLU A C 1
ATOM 655 O O . GLU A 1 80 ? 14.18 -12.414 -11.836 1 54.31 80 GLU A O 1
ATOM 660 N N . GLY A 1 81 ? 12.57 -10.945 -11.539 1 52.06 81 GLY A N 1
ATOM 661 C CA . GLY A 1 81 ? 11.617 -11.992 -11.18 1 52.06 81 GLY A CA 1
ATOM 662 C C . GLY A 1 81 ? 11.422 -13.023 -12.273 1 52.06 81 GLY A C 1
ATOM 663 O O . GLY A 1 81 ? 11.383 -14.227 -12 1 52.06 81 GLY A O 1
ATOM 664 N N . THR A 1 82 ? 11.398 -12.523 -13.43 1 51.94 82 THR A N 1
ATOM 665 C CA . THR A 1 82 ? 11.266 -13.383 -14.594 1 51.94 82 THR A CA 1
ATOM 666 C C . THR A 1 82 ? 12.461 -14.32 -14.719 1 51.94 82 THR A C 1
ATOM 668 O O . THR A 1 82 ? 12.305 -15.508 -15 1 51.94 82 THR A O 1
ATOM 671 N N . ARG A 1 83 ? 13.586 -13.789 -14.484 1 51.44 83 ARG A N 1
ATOM 672 C CA . ARG A 1 83 ? 14.82 -14.562 -14.547 1 51.44 83 ARG A CA 1
ATOM 673 C C . ARG A 1 83 ? 14.844 -15.641 -13.461 1 51.44 83 ARG A C 1
ATOM 675 O O . ARG A 1 83 ? 15.234 -16.781 -13.719 1 51.44 83 ARG A O 1
ATOM 682 N N . ARG A 1 84 ? 14.602 -15.289 -12.297 1 49.44 84 ARG A N 1
ATOM 683 C CA . ARG A 1 84 ? 14.602 -16.219 -11.172 1 49.44 84 ARG A CA 1
ATOM 684 C C . ARG A 1 84 ? 13.695 -17.406 -11.438 1 49.44 84 ARG A C 1
ATOM 686 O O . ARG A 1 84 ? 14.062 -18.547 -11.156 1 49.44 84 ARG A O 1
ATOM 693 N N . ILE A 1 85 ? 12.547 -17.109 -11.734 1 48.22 85 ILE A N 1
ATOM 694 C CA . ILE A 1 85 ? 11.586 -18.141 -12.086 1 48.22 85 ILE A CA 1
ATOM 695 C C . ILE A 1 85 ? 12.211 -19.094 -13.109 1 48.22 85 ILE A C 1
ATOM 697 O O . ILE A 1 85 ? 12.039 -20.312 -13.023 1 48.22 85 ILE A O 1
ATOM 701 N N . GLY A 1 86 ? 12.922 -18.594 -13.805 1 47.38 86 GLY A N 1
ATOM 702 C CA . GLY A 1 86 ? 13.578 -19.422 -14.805 1 47.38 86 GLY A CA 1
ATOM 703 C C . GLY A 1 86 ? 14.695 -20.281 -14.242 1 47.38 86 GLY A C 1
ATOM 704 O O . GLY A 1 86 ? 14.984 -21.359 -14.773 1 47.38 86 GLY A O 1
ATOM 705 N N . ARG A 1 87 ? 15.508 -19.969 -13.273 1 47.31 87 ARG A N 1
ATOM 706 C CA . ARG A 1 87 ? 16.672 -20.688 -12.789 1 47.31 87 ARG A CA 1
ATOM 707 C C . ARG A 1 87 ? 16.281 -21.703 -11.711 1 47.31 87 ARG A C 1
ATOM 709 O O . ARG A 1 87 ? 17.156 -22.359 -11.133 1 47.31 87 ARG A O 1
ATOM 716 N N . GLN A 1 88 ? 15.43 -22.562 -11.5 1 46.16 88 GLN A N 1
ATOM 717 C CA . GLN A 1 88 ? 14.961 -23.734 -10.766 1 46.16 88 GLN A CA 1
ATOM 718 C C . GLN A 1 88 ? 15.32 -23.641 -9.289 1 46.16 88 GLN A C 1
ATOM 720 O O . GLN A 1 88 ? 15.32 -24.656 -8.578 1 46.16 88 GLN A O 1
ATOM 725 N N . ASP A 1 89 ? 15.969 -22.859 -8.633 1 45.75 89 ASP A N 1
ATOM 726 C CA . ASP A 1 89 ? 16.438 -23.062 -7.27 1 45.75 89 ASP A CA 1
ATOM 727 C C . ASP A 1 89 ? 15.281 -23.391 -6.328 1 45.75 89 ASP A C 1
ATOM 729 O O . ASP A 1 89 ? 14.141 -23.516 -6.766 1 45.75 89 ASP A O 1
ATOM 733 N N . LYS A 1 90 ? 15.422 -22.938 -4.859 1 51.84 90 LYS A N 1
ATOM 734 C CA . LYS A 1 90 ? 14.531 -23.266 -3.748 1 51.84 90 LYS A CA 1
ATOM 735 C C . LYS A 1 90 ? 13.07 -23.031 -4.133 1 51.84 90 LYS A C 1
ATOM 737 O O . LYS A 1 90 ? 12.766 -22.172 -4.957 1 51.84 90 LYS A O 1
ATOM 742 N N . ARG A 1 91 ? 12.367 -24.25 -3.855 1 61.47 91 ARG A N 1
ATOM 743 C CA . ARG A 1 91 ? 10.953 -24.203 -4.227 1 61.47 91 ARG A CA 1
ATOM 744 C C . ARG A 1 91 ? 10.266 -23 -3.617 1 61.47 91 ARG A C 1
ATOM 746 O O . ARG A 1 91 ? 10.406 -22.734 -2.422 1 61.47 91 ARG A O 1
ATOM 753 N N . TRP A 1 92 ? 10.117 -21.969 -4.312 1 72.06 92 TRP A N 1
ATOM 754 C CA . TRP A 1 92 ? 9.453 -20.719 -3.955 1 72.06 92 TRP A CA 1
ATOM 755 C C . TRP A 1 92 ? 7.941 -20.844 -4.141 1 72.06 92 TRP A C 1
ATOM 757 O O . TRP A 1 92 ? 7.473 -21.375 -5.145 1 72.06 92 TRP A O 1
ATOM 767 N N . PHE A 1 93 ? 7.219 -20.578 -3.053 1 85.81 93 PHE A N 1
ATOM 768 C CA . PHE A 1 93 ? 5.762 -20.5 -3.119 1 85.81 93 PHE A CA 1
ATOM 769 C C . PHE A 1 93 ? 5.277 -19.078 -2.879 1 85.81 93 PHE A C 1
ATOM 771 O O . PHE A 1 93 ? 5.289 -18.594 -1.744 1 85.81 93 PHE A O 1
ATOM 778 N N . GLY A 1 94 ? 4.844 -18.422 -3.92 1 89.12 94 GLY A N 1
ATOM 779 C CA . GLY A 1 94 ? 4.43 -17.031 -3.846 1 89.12 94 GLY A CA 1
ATOM 780 C C . GLY A 1 94 ? 2.945 -16.859 -3.578 1 89.12 94 GLY A C 1
ATOM 781 O O . GLY A 1 94 ? 2.115 -17.5 -4.234 1 89.12 94 GLY A O 1
ATOM 782 N N . ILE A 1 95 ? 2.646 -16.016 -2.59 1 93.94 95 ILE A N 1
ATOM 783 C CA . ILE A 1 95 ? 1.263 -15.68 -2.262 1 93.94 95 ILE A CA 1
ATOM 784 C C . ILE A 1 95 ? 1.011 -14.195 -2.5 1 93.94 95 ILE A C 1
ATOM 786 O O . ILE A 1 95 ? 1.681 -13.344 -1.912 1 93.94 95 ILE A O 1
ATOM 790 N N . GLY A 1 96 ? 0.124 -13.859 -3.43 1 95.06 96 GLY A N 1
ATOM 791 C CA . GLY A 1 96 ? -0.411 -12.516 -3.576 1 95.06 96 GLY A CA 1
ATOM 792 C C . GLY A 1 96 ? -1.7 -12.297 -2.807 1 95.06 96 GLY A C 1
ATOM 793 O O . GLY A 1 96 ? -2.539 -13.195 -2.727 1 95.06 96 GLY A O 1
ATOM 794 N N . PHE A 1 97 ? -1.816 -11.094 -2.273 1 95.94 97 PHE A N 1
ATOM 795 C CA . PHE A 1 97 ? -3 -10.914 -1.441 1 95.94 97 PHE A CA 1
ATOM 796 C C . PHE A 1 97 ? -3.408 -9.445 -1.391 1 95.94 97 PHE A C 1
ATOM 798 O O . PHE A 1 97 ? -2.57 -8.555 -1.564 1 95.94 97 PHE A O 1
ATOM 805 N N . VAL A 1 98 ? -4.684 -9.211 -1.214 1 95.19 98 VAL A N 1
ATOM 806 C CA . VAL A 1 98 ? -5.164 -7.891 -0.819 1 95.19 98 VAL A CA 1
ATOM 807 C C . VAL A 1 98 ? -5.031 -7.723 0.693 1 95.19 98 VAL A C 1
ATOM 809 O O . VAL A 1 98 ? -5.188 -8.688 1.446 1 95.19 98 VAL A O 1
ATOM 812 N N . PRO A 1 99 ? -4.828 -6.531 1.193 1 91.44 99 PRO A N 1
ATOM 813 C CA . PRO A 1 99 ? -4.461 -6.312 2.596 1 91.44 99 PRO A CA 1
ATOM 814 C C . PRO A 1 99 ? -5.516 -6.832 3.568 1 91.44 99 PRO A C 1
ATOM 816 O O . PRO A 1 99 ? -5.18 -7.316 4.652 1 91.44 99 PRO A O 1
ATOM 819 N N . SER A 1 100 ? -6.703 -6.797 3.242 1 91.88 100 SER A N 1
ATOM 820 C CA . SER A 1 100 ? -7.777 -7.16 4.16 1 91.88 100 SER A CA 1
ATOM 821 C C . SER A 1 100 ? -7.672 -8.617 4.59 1 91.88 100 SER A C 1
ATOM 823 O O . SER A 1 100 ? -8.133 -8.992 5.668 1 91.88 100 SER A O 1
ATOM 825 N N . VAL A 1 101 ? -7.035 -9.453 3.811 1 93.12 101 VAL A N 1
ATOM 826 C CA . VAL A 1 101 ? -7.004 -10.883 4.109 1 93.12 101 VAL A CA 1
ATOM 827 C C . VAL A 1 101 ? -5.945 -11.164 5.176 1 93.12 101 VAL A C 1
ATOM 829 O O . VAL A 1 101 ? -5.914 -12.25 5.754 1 93.12 101 VAL A O 1
ATOM 832 N N . LEU A 1 102 ? -5.102 -10.188 5.43 1 90.06 102 LEU A N 1
ATOM 833 C CA . LEU A 1 102 ? -4.086 -10.32 6.469 1 90.06 102 LEU A CA 1
ATOM 834 C C . LEU A 1 102 ? -4.73 -10.398 7.852 1 90.06 102 LEU A C 1
ATOM 836 O O . LEU A 1 102 ? -4.078 -10.781 8.82 1 90.06 102 LEU A O 1
ATOM 840 N N . TYR A 1 103 ? -5.953 -10.016 7.965 1 88.44 103 TYR A N 1
ATOM 841 C CA . TYR A 1 103 ? -6.637 -9.961 9.25 1 88.44 103 TYR A CA 1
ATOM 842 C C . TYR A 1 103 ? -7.562 -11.164 9.43 1 88.44 103 TYR A C 1
ATOM 844 O O . TYR A 1 103 ? -8.32 -11.227 10.398 1 88.44 103 TYR A O 1
ATOM 852 N N . GLY A 1 104 ? -7.473 -12.07 8.492 1 86 104 GLY A N 1
ATOM 853 C CA . GLY A 1 104 ? -8.258 -13.289 8.516 1 86 104 GLY A CA 1
ATOM 854 C C . GLY A 1 104 ? -7.418 -14.547 8.383 1 86 104 GLY A C 1
ATOM 855 O O . GLY A 1 104 ? -6.504 -14.773 9.172 1 86 104 GLY A O 1
ATOM 856 N N . VAL A 1 105 ? -7.562 -15.203 7.293 1 86.12 105 VAL A N 1
ATOM 857 C CA . VAL A 1 105 ? -7.117 -16.578 7.105 1 86.12 105 VAL A CA 1
ATOM 858 C C . VAL A 1 105 ? -5.625 -16.594 6.789 1 86.12 105 VAL A C 1
ATOM 860 O O . VAL A 1 105 ? -4.938 -17.578 7.074 1 86.12 105 VAL A O 1
ATOM 863 N N . LEU A 1 106 ? -5.074 -15.547 6.258 1 92.5 106 LEU A N 1
ATOM 864 C CA . LEU A 1 106 ? -3.752 -15.602 5.645 1 92.5 106 LEU A CA 1
ATOM 865 C C . LEU A 1 106 ? -2.676 -15.844 6.695 1 92.5 106 LEU A C 1
ATOM 867 O O . LEU A 1 106 ? -1.791 -16.688 6.5 1 92.5 106 LEU A O 1
ATOM 871 N N . PRO A 1 107 ? -2.709 -15.18 7.883 1 90.12 107 PRO A N 1
ATOM 872 C CA . PRO A 1 107 ? -1.68 -15.453 8.891 1 90.12 107 PRO A CA 1
ATOM 873 C C . PRO A 1 107 ? -1.655 -16.906 9.328 1 90.12 107 PRO A C 1
ATOM 875 O O . PRO A 1 107 ? -0.579 -17.484 9.5 1 90.12 107 PRO A O 1
ATOM 878 N N . GLU A 1 108 ? -2.783 -17.469 9.422 1 89.88 108 GLU A N 1
ATOM 879 C CA . GLU A 1 108 ? -2.867 -18.875 9.82 1 89.88 108 GLU A CA 1
ATOM 880 C C . GLU A 1 108 ? -2.33 -19.797 8.727 1 89.88 108 GLU A C 1
ATOM 882 O O . GLU A 1 108 ? -1.688 -20.812 9.016 1 89.88 108 GLU A O 1
ATOM 887 N N . LEU A 1 109 ? -2.66 -19.438 7.555 1 92.69 109 LEU A N 1
ATOM 888 C CA . LEU A 1 109 ? -2.137 -20.219 6.434 1 92.69 109 LEU A CA 1
ATOM 889 C C . LEU A 1 109 ? -0.613 -20.156 6.398 1 92.69 109 LEU A C 1
ATOM 891 O O . LEU A 1 109 ? 0.047 -21.188 6.195 1 92.69 109 LEU A O 1
ATOM 895 N N . ILE A 1 110 ? -0.095 -18.953 6.523 1 89.69 110 ILE A N 1
ATOM 896 C CA . ILE A 1 110 ? 1.353 -18.781 6.527 1 89.69 110 ILE A CA 1
ATOM 897 C C . ILE A 1 110 ? 1.983 -19.672 7.594 1 89.69 110 ILE A C 1
ATOM 899 O O . ILE A 1 110 ? 2.971 -20.359 7.328 1 89.69 110 ILE A O 1
ATOM 903 N N . ARG A 1 111 ? 1.434 -19.672 8.719 1 88.12 111 ARG A N 1
ATOM 904 C CA . ARG A 1 111 ? 1.926 -20.484 9.82 1 88.12 111 ARG A CA 1
ATOM 905 C C . ARG A 1 111 ? 1.906 -21.969 9.445 1 88.12 111 ARG A C 1
ATOM 907 O O . ARG A 1 111 ? 2.896 -22.672 9.641 1 88.12 111 ARG A O 1
ATOM 914 N N . GLU A 1 112 ? 0.827 -22.375 8.922 1 87.69 112 GLU A N 1
ATOM 915 C CA . GLU A 1 112 ? 0.654 -23.766 8.531 1 87.69 112 GLU A CA 1
ATOM 916 C C . GLU A 1 112 ? 1.693 -24.188 7.496 1 87.69 112 GLU A C 1
ATOM 918 O O . GLU A 1 112 ? 2.293 -25.266 7.605 1 87.69 112 GLU A O 1
ATOM 923 N N . LEU A 1 113 ? 1.869 -23.375 6.523 1 86.38 113 LEU A N 1
ATOM 924 C CA . LEU A 1 113 ? 2.785 -23.703 5.438 1 86.38 113 LEU A CA 1
ATOM 925 C C . LEU A 1 113 ? 4.227 -23.734 5.934 1 86.38 113 LEU A C 1
ATOM 927 O O . LEU A 1 113 ? 5.035 -24.531 5.453 1 86.38 113 LEU A O 1
ATOM 931 N N . ARG A 1 114 ? 4.516 -22.906 6.844 1 81.62 114 ARG A N 1
ATOM 932 C CA . ARG A 1 114 ? 5.871 -22.859 7.387 1 81.62 114 ARG A CA 1
ATOM 933 C C . ARG A 1 114 ? 6.137 -24.031 8.305 1 81.62 114 ARG A C 1
ATOM 935 O O . ARG A 1 114 ? 7.242 -24.578 8.32 1 81.62 114 ARG A O 1
ATOM 942 N N . GLU A 1 115 ? 5.246 -24.359 9.086 1 80 115 GLU A N 1
ATOM 943 C CA . GLU A 1 115 ? 5.387 -25.469 10.016 1 80 115 GLU A CA 1
ATOM 944 C C . GLU A 1 115 ? 5.453 -26.812 9.273 1 80 115 GLU A C 1
ATOM 946 O O . GLU A 1 115 ? 6.137 -27.734 9.719 1 80 115 GLU A O 1
ATOM 951 N N . SER A 1 116 ? 4.699 -26.875 8.289 1 72.56 116 SER A N 1
ATOM 952 C CA . SER A 1 116 ? 4.695 -28.109 7.516 1 72.56 116 SER A CA 1
ATOM 953 C C . SER A 1 116 ? 6.031 -28.328 6.812 1 72.56 116 SER A C 1
ATOM 955 O O . SER A 1 116 ? 6.422 -29.469 6.551 1 72.56 116 SER A O 1
ATOM 957 N N . ASP A 1 117 ? 6.668 -27.234 6.383 1 61.12 117 ASP A N 1
ATOM 958 C CA . ASP A 1 117 ? 7.957 -27.328 5.699 1 61.12 117 ASP A CA 1
ATOM 959 C C . ASP A 1 117 ? 9.039 -27.875 6.629 1 61.12 117 ASP A C 1
ATOM 961 O O . ASP A 1 117 ? 10.102 -28.297 6.172 1 61.12 117 ASP A O 1
ATOM 965 N N . ARG A 1 118 ? 8.961 -27.734 7.988 1 57.0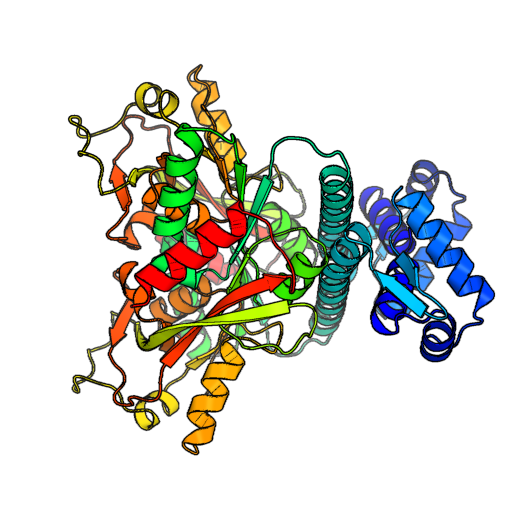6 118 ARG A N 1
ATOM 966 C CA . ARG A 1 118 ? 9.953 -28.25 8.922 1 57.06 118 ARG A CA 1
ATOM 967 C C . ARG A 1 118 ? 10.211 -29.734 8.672 1 57.06 118 ARG A C 1
ATOM 969 O O . ARG A 1 118 ? 11.266 -30.266 9.055 1 57.06 118 ARG A O 1
ATOM 976 N N . HIS A 1 119 ? 9.297 -30.453 8.094 1 50.78 119 HIS A N 1
ATOM 977 C CA . HIS A 1 119 ? 9.484 -31.891 8.016 1 50.78 119 HIS A CA 1
ATOM 978 C C . HIS A 1 119 ? 10.117 -32.281 6.688 1 50.78 119 HIS A C 1
ATOM 980 O O . HIS A 1 119 ? 10.562 -33.438 6.523 1 50.78 119 HIS A O 1
ATOM 986 N N . ASP A 1 120 ? 10.227 -31.406 5.477 1 54.16 120 ASP A N 1
ATOM 987 C CA . ASP A 1 120 ? 10.805 -32.094 4.324 1 54.16 120 ASP A CA 1
ATOM 988 C C . ASP A 1 120 ? 11.297 -31.078 3.285 1 54.16 120 ASP A C 1
ATOM 990 O O . ASP A 1 120 ? 12.32 -31.312 2.633 1 54.16 120 ASP A O 1
ATOM 994 N N . GLN A 1 121 ? 10.414 -30.25 2.697 1 55.69 121 GLN A N 1
ATOM 995 C CA . GLN A 1 121 ? 10.703 -29.422 1.522 1 55.69 121 GLN A CA 1
ATOM 996 C C . GLN A 1 121 ? 10.867 -27.953 1.9 1 55.69 121 GLN A C 1
ATOM 998 O O . GLN A 1 121 ? 10.008 -27.391 2.574 1 55.69 121 GLN A O 1
ATOM 1003 N N . GLN A 1 122 ? 12.062 -27.547 2.076 1 63.62 122 GLN A N 1
ATOM 1004 C CA . GLN A 1 122 ? 12.414 -26.172 2.412 1 63.62 122 GLN A CA 1
ATOM 1005 C C . GLN A 1 122 ? 11.742 -25.172 1.47 1 63.62 122 GLN A C 1
ATOM 1007 O O . GLN A 1 122 ? 12.312 -24.781 0.449 1 63.62 122 GLN A O 1
ATOM 1012 N N . VAL A 1 123 ? 10.422 -25.047 1.526 1 70.75 123 VAL A N 1
ATOM 1013 C CA . VAL A 1 123 ? 9.719 -24.094 0.689 1 70.75 123 VAL A CA 1
ATOM 1014 C C . VAL A 1 123 ? 9.766 -22.703 1.343 1 70.75 123 VAL A C 1
ATOM 1016 O O . VAL A 1 123 ? 9.492 -22.562 2.537 1 70.75 123 VAL A O 1
ATOM 1019 N N . GLU A 1 124 ? 10.281 -21.828 0.648 1 76.25 124 GLU A N 1
ATOM 1020 C CA . GLU A 1 124 ? 10.234 -20.438 1.061 1 76.25 124 GLU A CA 1
ATOM 1021 C C . GLU A 1 124 ? 8.945 -19.766 0.597 1 76.25 124 GLU A C 1
ATOM 1023 O O . GLU A 1 124 ? 8.602 -19.828 -0.585 1 76.25 124 GLU A O 1
ATOM 1028 N N . VAL A 1 125 ? 8.227 -19.25 1.555 1 83.44 125 VAL A N 1
ATOM 1029 C CA . VAL A 1 125 ? 6.965 -18.578 1.228 1 83.44 125 VAL A CA 1
ATOM 1030 C C . VAL A 1 125 ? 7.203 -17.094 1.023 1 83.44 125 VAL A C 1
ATOM 1032 O O . VAL A 1 125 ? 7.77 -16.422 1.894 1 83.44 125 VAL A O 1
ATOM 1035 N N . GLY A 1 126 ? 6.898 -16.625 -0.17 1 84.62 126 GLY A N 1
ATOM 1036 C CA . GLY A 1 126 ? 6.93 -15.203 -0.454 1 84.62 126 GLY A CA 1
ATOM 1037 C C . GLY A 1 126 ? 5.559 -14.562 -0.43 1 84.62 126 GLY A C 1
ATOM 1038 O O . GLY A 1 126 ? 4.578 -15.156 -0.883 1 84.62 126 GLY A O 1
ATOM 1039 N N . LEU A 1 127 ? 5.512 -13.375 0.171 1 89.56 127 LEU A N 1
ATOM 1040 C CA . LEU A 1 127 ? 4.262 -12.625 0.251 1 89.56 127 LEU A CA 1
ATOM 1041 C C . LEU A 1 127 ? 4.34 -11.344 -0.564 1 89.56 127 LEU A C 1
ATOM 1043 O O . LEU A 1 127 ? 5.352 -10.633 -0.522 1 89.56 127 LEU A O 1
ATOM 1047 N N . ALA A 1 128 ? 3.299 -11.133 -1.331 1 87.62 128 ALA A N 1
ATOM 1048 C CA . ALA A 1 128 ? 3.219 -9.906 -2.117 1 87.62 128 ALA A CA 1
ATOM 1049 C C . ALA A 1 128 ? 1.837 -9.273 -2 1 87.62 128 ALA A C 1
ATOM 1051 O O . ALA A 1 128 ? 0.825 -9.906 -2.307 1 87.62 128 ALA A O 1
ATOM 1052 N N . GLU A 1 129 ? 1.902 -8.047 -1.503 1 89.25 129 GLU A N 1
ATOM 1053 C CA . GLU A 1 129 ? 0.663 -7.273 -1.517 1 89.25 129 GLU A CA 1
ATOM 1054 C C . GLU A 1 129 ? 0.332 -6.789 -2.924 1 89.25 129 GLU A C 1
ATOM 1056 O O . GLU A 1 129 ? 1.159 -6.148 -3.576 1 89.25 129 GLU A O 1
ATOM 1061 N N . MET A 1 130 ? -0.916 -7.09 -3.377 1 87.62 130 MET A N 1
ATOM 1062 C CA . MET A 1 130 ? -1.346 -6.68 -4.711 1 87.62 130 MET A CA 1
ATOM 1063 C C . MET A 1 130 ? -2.863 -6.746 -4.836 1 87.62 130 MET A C 1
ATOM 1065 O O . MET A 1 130 ? -3.514 -7.547 -4.164 1 87.62 130 MET A O 1
ATOM 1069 N N . ILE A 1 131 ? -3.344 -5.941 -5.672 1 88.81 131 ILE A N 1
ATOM 1070 C CA . ILE A 1 131 ? -4.785 -5.957 -5.906 1 88.81 131 ILE A CA 1
ATOM 1071 C C . ILE A 1 131 ? -5.16 -7.176 -6.742 1 88.81 131 ILE A C 1
ATOM 1073 O O . ILE A 1 131 ? -4.293 -7.812 -7.348 1 88.81 131 ILE A O 1
ATOM 1077 N N . THR A 1 132 ? -6.453 -7.48 -6.785 1 92.06 132 THR A N 1
ATOM 1078 C CA . THR A 1 132 ? -6.93 -8.727 -7.371 1 92.06 132 THR A CA 1
ATOM 1079 C C . THR A 1 132 ? -6.547 -8.812 -8.844 1 92.06 132 THR A C 1
ATOM 1081 O O . THR A 1 132 ? -6.066 -9.852 -9.305 1 92.06 132 THR A O 1
ATOM 1084 N N . VAL A 1 133 ? -6.719 -7.754 -9.555 1 86.44 133 VAL A N 1
ATOM 1085 C CA . VAL A 1 133 ? -6.461 -7.773 -10.992 1 86.44 133 VAL A CA 1
ATOM 1086 C C . VAL A 1 133 ? -4.977 -8.031 -11.242 1 86.44 133 VAL A C 1
ATOM 1088 O O . VAL A 1 133 ? -4.617 -8.75 -12.18 1 86.44 133 VAL A O 1
ATOM 1091 N N . GLU A 1 134 ? -4.137 -7.5 -10.414 1 84 134 GLU A N 1
ATOM 1092 C CA . GLU A 1 134 ? -2.701 -7.738 -10.508 1 84 134 GLU A CA 1
ATOM 1093 C C . GLU A 1 134 ? -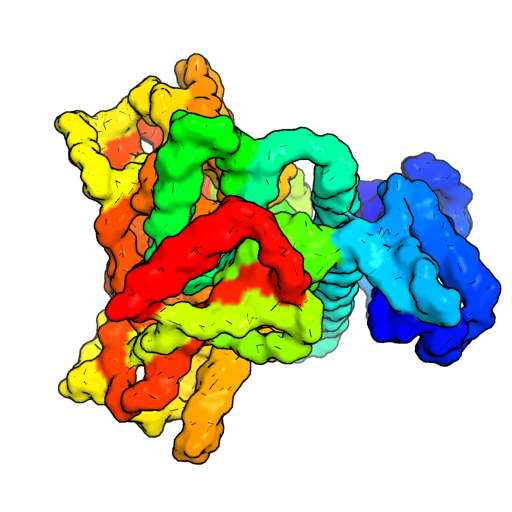2.359 -9.195 -10.195 1 84 134 GLU A C 1
ATOM 1095 O O . GLU A 1 134 ? -1.411 -9.75 -10.75 1 84 134 GLU A O 1
ATOM 1100 N N . GLN A 1 135 ? -3.123 -9.789 -9.297 1 92 135 GLN A N 1
ATOM 1101 C CA . GLN A 1 135 ? -2.889 -11.18 -8.93 1 92 135 GLN A CA 1
ATOM 1102 C C . GLN A 1 135 ? -3.104 -12.109 -10.117 1 92 135 GLN A C 1
ATOM 1104 O O . GLN A 1 135 ? -2.355 -13.07 -10.305 1 92 135 GLN A O 1
ATOM 1109 N N . ILE A 1 136 ? -4.148 -11.812 -10.867 1 88.75 136 ILE A N 1
ATOM 1110 C CA . ILE A 1 136 ? -4.449 -12.633 -12.031 1 88.75 136 ILE A CA 1
ATOM 1111 C C . ILE A 1 136 ? -3.252 -12.648 -12.977 1 88.75 136 ILE A C 1
ATOM 1113 O O . ILE A 1 136 ? -2.801 -13.719 -13.398 1 88.75 136 ILE A O 1
ATOM 1117 N N . GLU A 1 137 ? -2.762 -11.477 -13.148 1 79 137 GLU A N 1
ATOM 1118 C CA . GLU A 1 137 ? -1.602 -11.359 -14.031 1 79 137 GLU A CA 1
ATOM 1119 C C . GLU A 1 137 ? -0.375 -12.031 -13.414 1 79 137 GLU A C 1
ATOM 1121 O O . GLU A 1 137 ? 0.39 -12.703 -14.117 1 79 137 GLU A O 1
ATOM 1126 N N . ALA A 1 138 ? -0.185 -11.891 -12.172 1 83.88 138 ALA A N 1
ATOM 1127 C CA . ALA A 1 138 ? 0.954 -12.477 -11.469 1 83.88 138 ALA A CA 1
ATOM 1128 C C . ALA A 1 138 ? 0.885 -14 -11.484 1 83.88 138 ALA A C 1
ATOM 1130 O O . ALA A 1 138 ? 1.911 -14.672 -11.617 1 83.88 138 ALA A O 1
ATOM 1131 N N . LEU A 1 139 ? -0.271 -14.547 -11.383 1 88.19 139 LEU A N 1
ATOM 1132 C CA . LEU A 1 139 ? -0.471 -15.992 -11.453 1 88.19 139 LEU A CA 1
ATOM 1133 C C . LEU A 1 139 ? -0.117 -16.516 -12.836 1 88.19 139 LEU A C 1
ATOM 1135 O O . LEU A 1 139 ? 0.613 -17.516 -12.961 1 88.19 139 LEU A O 1
ATOM 1139 N N . LYS A 1 140 ? -0.621 -15.852 -13.789 1 77.25 140 LYS A N 1
ATOM 1140 C CA . LYS A 1 140 ? -0.369 -16.281 -15.164 1 77.25 140 LYS A CA 1
ATOM 1141 C C . LYS A 1 140 ? 1.122 -16.234 -15.484 1 77.25 140 LYS A C 1
ATOM 1143 O O . LYS A 1 140 ? 1.629 -17.094 -16.203 1 77.25 140 LYS A O 1
ATOM 1148 N N . ALA A 1 141 ? 1.733 -15.258 -14.836 1 69.19 141 ALA A N 1
ATOM 1149 C CA . ALA A 1 141 ? 3.16 -15.07 -15.086 1 69.19 141 ALA A CA 1
ATOM 1150 C C . ALA A 1 141 ? 3.998 -15.977 -14.188 1 69.19 141 ALA A C 1
ATOM 1152 O O . ALA A 1 141 ? 5.223 -16.016 -14.312 1 69.19 141 ALA A O 1
ATOM 1153 N N . GLY A 1 142 ? 3.426 -16.594 -13.281 1 75 142 GLY A N 1
ATOM 1154 C CA . GLY A 1 142 ? 4.121 -17.516 -12.391 1 75 142 GLY A CA 1
ATOM 1155 C C . GLY A 1 142 ? 4.852 -16.812 -11.258 1 75 142 GLY A C 1
ATOM 1156 O O . GLY A 1 142 ? 5.703 -17.406 -10.602 1 75 142 GLY A O 1
ATOM 1157 N N . ARG A 1 143 ? 4.535 -15.547 -11.039 1 75.38 143 ARG A N 1
ATOM 1158 C CA . ARG A 1 143 ? 5.18 -14.781 -9.977 1 75.38 143 ARG A CA 1
ATOM 1159 C C . ARG A 1 143 ? 4.625 -15.156 -8.609 1 75.38 143 ARG A C 1
ATOM 1161 O O . ARG A 1 143 ? 5.301 -14.992 -7.594 1 75.38 143 ARG A O 1
ATOM 1168 N N . ILE A 1 144 ? 3.42 -15.539 -8.695 1 88.62 144 ILE A N 1
ATOM 1169 C CA . ILE A 1 144 ? 2.811 -16.094 -7.488 1 88.62 144 ILE A CA 1
ATOM 1170 C C . ILE A 1 144 ? 2.117 -17.406 -7.824 1 88.62 144 ILE A C 1
ATOM 1172 O O . ILE A 1 144 ? 1.898 -17.719 -8.992 1 88.62 144 ILE A O 1
ATOM 1176 N N . ASP A 1 145 ? 1.877 -18.172 -6.789 1 89.62 145 ASP A N 1
ATOM 1177 C CA . ASP A 1 145 ? 1.263 -19.484 -6.949 1 89.62 145 ASP A CA 1
ATOM 1178 C C . ASP A 1 145 ? -0.181 -19.469 -6.449 1 89.62 145 ASP A C 1
ATOM 1180 O O . ASP A 1 145 ? -0.995 -20.297 -6.879 1 89.62 145 ASP A O 1
ATOM 1184 N N . LEU A 1 146 ? -0.43 -18.578 -5.559 1 96 146 LEU A N 1
ATOM 1185 C CA . LEU A 1 146 ? -1.729 -18.5 -4.902 1 96 146 LEU A CA 1
ATOM 1186 C C . LEU A 1 146 ? -2.107 -17.047 -4.629 1 96 146 LEU A C 1
ATOM 1188 O O . LEU A 1 146 ? -1.267 -16.25 -4.203 1 96 146 LEU A O 1
ATOM 1192 N N . GLY A 1 147 ? -3.309 -16.672 -5.02 1 97.06 147 GLY A N 1
ATOM 1193 C CA . GLY A 1 147 ? -3.812 -15.336 -4.766 1 97.06 147 GLY A CA 1
ATOM 1194 C C . GLY A 1 147 ? -5.02 -15.32 -3.844 1 97.06 147 GLY A C 1
ATOM 1195 O O . GLY A 1 147 ? -5.828 -16.25 -3.857 1 97.06 147 GLY A O 1
ATOM 1196 N N . PHE A 1 148 ? -5.09 -14.297 -3.023 1 97.44 148 PHE A N 1
ATOM 1197 C CA . PHE A 1 148 ? -6.273 -14.023 -2.215 1 97.44 148 PHE A CA 1
ATOM 1198 C C . PHE A 1 148 ? -6.836 -12.641 -2.527 1 97.44 148 PHE A C 1
ATOM 1200 O O . PHE A 1 148 ? -6.234 -11.625 -2.17 1 97.44 148 PHE A O 1
ATOM 1207 N N . GLY A 1 149 ? -7.988 -12.641 -3.174 1 96.56 149 GLY A N 1
ATOM 1208 C CA . GLY A 1 149 ? -8.648 -11.398 -3.537 1 96.56 149 GLY A CA 1
ATOM 1209 C C . GLY A 1 149 ? -10.109 -11.359 -3.139 1 96.56 149 GLY A C 1
ATOM 1210 O O . GLY A 1 149 ? -10.562 -12.172 -2.334 1 96.56 149 GLY A O 1
ATOM 1211 N N . ARG A 1 150 ? -10.797 -10.305 -3.676 1 95.38 150 ARG A N 1
ATOM 1212 C CA . ARG A 1 150 ? -12.188 -10.148 -3.25 1 95.38 150 ARG A CA 1
ATOM 1213 C C . ARG A 1 150 ? -13.102 -9.906 -4.445 1 95.38 150 ARG A C 1
ATOM 1215 O O . ARG A 1 150 ? -14.289 -9.633 -4.277 1 95.38 150 ARG A O 1
ATOM 1222 N N . ILE A 1 151 ? -12.555 -10.008 -5.613 1 94.94 151 ILE A N 1
ATOM 1223 C CA . ILE A 1 151 ? -13.398 -9.812 -6.789 1 94.94 151 ILE A CA 1
ATOM 1224 C C . ILE A 1 151 ? -13.266 -11.016 -7.723 1 94.94 151 ILE A C 1
ATOM 1226 O O . ILE A 1 151 ? -12.172 -11.555 -7.902 1 94.94 151 ILE A O 1
ATOM 1230 N N . ALA A 1 152 ? -14.375 -11.367 -8.234 1 94.44 152 ALA A N 1
ATOM 1231 C CA . ALA A 1 152 ? -14.391 -12.453 -9.219 1 94.44 152 ALA A CA 1
ATOM 1232 C C . ALA A 1 152 ? -14.031 -11.938 -10.609 1 94.44 152 ALA A C 1
ATOM 1234 O O . ALA A 1 152 ? -14.57 -10.93 -11.062 1 94.44 152 ALA A O 1
ATOM 1235 N N . LEU A 1 153 ? -13.086 -12.594 -11.172 1 92.19 153 LEU A N 1
ATOM 1236 C CA . LEU A 1 153 ? -12.664 -12.297 -12.531 1 92.19 153 LEU A CA 1
ATOM 1237 C C . LEU A 1 153 ? -12.695 -13.555 -13.398 1 92.19 153 LEU A C 1
ATOM 1239 O O . LEU A 1 153 ? -12.344 -14.641 -12.93 1 92.19 153 LEU A O 1
ATOM 1243 N N . ASN A 1 154 ? -13.156 -13.375 -14.523 1 91.06 154 ASN A N 1
ATOM 1244 C CA . ASN A 1 154 ? -13.219 -14.508 -15.438 1 91.06 154 ASN A CA 1
ATOM 1245 C C . ASN A 1 154 ? -11.961 -14.594 -16.297 1 91.06 154 ASN A C 1
ATOM 1247 O O . ASN A 1 154 ? -11.703 -13.703 -17.109 1 91.06 154 ASN A O 1
ATOM 1251 N N . ASP A 1 155 ? -11.195 -15.562 -16.047 1 89.06 155 ASP A N 1
ATOM 1252 C CA . ASP A 1 155 ? -10 -15.883 -16.828 1 89.06 155 ASP A CA 1
ATOM 1253 C C . ASP A 1 155 ? -9.797 -17.391 -16.922 1 89.06 155 ASP A C 1
ATOM 1255 O O . ASP A 1 155 ? -9.633 -18.062 -15.906 1 89.06 155 ASP A O 1
ATOM 1259 N N . PRO A 1 156 ? -9.859 -17.969 -18.125 1 89.62 156 PRO A N 1
ATOM 1260 C CA . PRO A 1 156 ? -9.805 -19.422 -18.281 1 89.62 156 PRO A CA 1
ATOM 1261 C C . PRO A 1 156 ? -8.508 -20.031 -17.734 1 89.62 156 PRO A C 1
ATOM 1263 O O . PRO A 1 156 ? -8.453 -21.219 -17.453 1 89.62 156 PRO A O 1
ATOM 1266 N N . ALA A 1 157 ? -7.535 -19.188 -17.656 1 90.38 157 ALA A N 1
ATOM 1267 C CA . ALA A 1 157 ? -6.246 -19.688 -17.188 1 90.38 157 ALA A CA 1
ATOM 1268 C C . ALA A 1 157 ? -6.199 -19.75 -15.664 1 90.38 157 ALA A C 1
ATOM 1270 O O . ALA A 1 157 ? -5.262 -20.297 -15.086 1 90.38 157 ALA A O 1
ATOM 1271 N N . ILE A 1 158 ? -7.188 -19.188 -15.047 1 95.19 158 ILE A N 1
ATOM 1272 C CA . ILE A 1 158 ? -7.168 -19.031 -13.594 1 95.19 158 ILE A CA 1
ATOM 1273 C C . ILE A 1 158 ? -8.43 -19.656 -13 1 95.19 158 ILE A C 1
ATOM 1275 O O . ILE A 1 158 ? -9.539 -19.406 -13.469 1 95.19 158 ILE A O 1
ATOM 1279 N N . ARG A 1 159 ? -8.195 -20.5 -12.008 1 96.69 159 ARG A N 1
ATOM 1280 C CA . ARG A 1 159 ? -9.297 -21.016 -11.203 1 96.69 159 ARG A CA 1
ATOM 1281 C C . ARG A 1 159 ? -9.523 -20.156 -9.969 1 96.69 159 ARG A C 1
ATOM 1283 O O . ARG A 1 159 ? -8.578 -19.828 -9.242 1 96.69 159 ARG A O 1
ATOM 1290 N N . GLN A 1 160 ? -10.688 -19.766 -9.773 1 97.06 160 GLN A N 1
ATOM 1291 C CA . GLN A 1 160 ? -11.062 -19.016 -8.586 1 97.06 160 GLN A CA 1
ATOM 1292 C C . GLN A 1 160 ? -12.07 -19.797 -7.738 1 97.06 160 GLN A C 1
ATOM 1294 O O . GLN A 1 160 ? -12.984 -20.422 -8.273 1 97.06 160 GLN A O 1
ATOM 1299 N N . GLN A 1 161 ? -11.867 -19.781 -6.453 1 95.75 161 GLN A N 1
ATOM 1300 C CA . GLN A 1 161 ? -12.781 -20.422 -5.516 1 95.75 161 GLN A CA 1
ATOM 1301 C C . GLN A 1 161 ? -13.133 -19.484 -4.359 1 95.75 161 GLN A C 1
ATOM 1303 O O . GLN A 1 161 ? -12.25 -18.938 -3.705 1 95.75 161 GLN A O 1
ATOM 1308 N N . VAL A 1 162 ? -14.406 -19.344 -4.145 1 95.56 162 VAL A N 1
ATOM 1309 C CA . VAL A 1 162 ? -14.852 -18.578 -2.982 1 95.56 162 VAL A CA 1
ATOM 1310 C C . VAL A 1 162 ? -14.648 -19.406 -1.714 1 95.56 162 VAL A C 1
ATOM 1312 O O . VAL A 1 162 ? -15.18 -20.516 -1.599 1 95.56 162 VAL A O 1
ATOM 1315 N N . VAL A 1 163 ? -13.891 -18.859 -0.833 1 94 163 VAL A N 1
ATOM 1316 C CA . VAL A 1 163 ? -13.57 -19.578 0.396 1 94 163 VAL A CA 1
ATOM 1317 C C . VAL A 1 163 ? -14.57 -19.203 1.491 1 94 163 VAL A C 1
ATOM 1319 O O . VAL A 1 163 ? -14.867 -20.016 2.371 1 94 163 VAL A O 1
ATOM 1322 N N . MET A 1 164 ? -15.008 -17.969 1.457 1 92.62 164 MET A N 1
ATOM 1323 C CA . MET A 1 164 ? -16 -17.516 2.426 1 92.62 164 MET A CA 1
ATOM 1324 C C . MET A 1 164 ? -16.672 -16.219 1.955 1 92.62 164 MET A C 1
ATOM 1326 O O . MET A 1 164 ? -16.188 -15.578 1.022 1 92.62 164 MET A O 1
ATOM 1330 N N . ALA A 1 165 ? -17.781 -16.016 2.514 1 94.81 165 ALA A N 1
ATOM 1331 C CA . ALA A 1 165 ? -18.453 -14.719 2.404 1 94.81 165 ALA A CA 1
ATOM 1332 C C . ALA A 1 165 ? -18.375 -13.945 3.719 1 94.81 165 ALA A C 1
ATOM 1334 O O . ALA A 1 165 ? -19.047 -14.305 4.695 1 94.81 165 ALA A O 1
ATOM 1335 N N . GLU A 1 166 ? -17.625 -12.906 3.701 1 95.19 166 GLU A N 1
ATOM 1336 C CA . GLU A 1 166 ? -17.391 -12.164 4.934 1 95.19 166 GLU A CA 1
ATOM 1337 C C . GLU A 1 166 ? -18.359 -10.992 5.07 1 95.19 166 GLU A C 1
ATOM 1339 O O . GLU A 1 166 ? -18.531 -10.211 4.137 1 95.19 166 GLU A O 1
ATOM 1344 N N . PRO A 1 167 ? -19.016 -10.875 6.242 1 96.94 167 PRO A N 1
ATOM 1345 C CA . PRO A 1 167 ? -19.875 -9.703 6.438 1 96.94 167 PRO A CA 1
ATOM 1346 C C . PRO A 1 167 ? -19.109 -8.391 6.367 1 96.94 167 PRO A C 1
ATOM 1348 O O . PRO A 1 167 ? -17.938 -8.336 6.754 1 96.94 167 PRO A O 1
ATOM 1351 N N . LEU A 1 168 ? -19.797 -7.414 5.832 1 98 168 LEU A N 1
ATOM 1352 C CA . LEU A 1 168 ? -19.234 -6.066 5.863 1 98 168 LEU A CA 1
ATOM 1353 C C . LEU A 1 168 ? -19.719 -5.305 7.098 1 98 168 LEU A C 1
ATOM 1355 O O . LEU A 1 168 ? -20.812 -5.555 7.598 1 98 168 LEU A O 1
ATOM 1359 N N . VAL A 1 169 ? -18.922 -4.406 7.582 1 97.25 169 VAL A N 1
ATOM 1360 C CA . VAL A 1 169 ? -19.25 -3.512 8.688 1 97.25 169 VAL A CA 1
ATOM 1361 C C . VAL A 1 169 ? -18.938 -2.07 8.297 1 97.25 169 VAL A C 1
ATOM 1363 O O . VAL A 1 169 ? -18.078 -1.824 7.449 1 97.25 169 VAL A O 1
ATOM 1366 N N . ALA A 1 170 ? -19.594 -1.189 8.891 1 97.31 170 ALA A N 1
ATOM 1367 C CA . ALA A 1 170 ? -19.344 0.231 8.672 1 97.31 170 ALA A CA 1
ATOM 1368 C C . ALA A 1 170 ? -18.266 0.745 9.625 1 97.31 170 ALA A C 1
ATOM 1370 O O . ALA A 1 170 ? -18.297 0.446 10.82 1 97.31 170 ALA A O 1
ATOM 1371 N N . ALA A 1 171 ? -17.297 1.375 9.094 1 96.62 171 ALA A N 1
ATOM 1372 C CA . ALA A 1 171 ? -16.281 2.07 9.891 1 96.62 171 ALA A CA 1
ATOM 1373 C C . ALA A 1 171 ? -16.656 3.541 10.078 1 96.62 171 ALA A C 1
ATOM 1375 O O . ALA A 1 171 ? -16.797 4.281 9.102 1 96.62 171 ALA A O 1
ATOM 1376 N N . LEU A 1 172 ? -16.797 3.973 11.281 1 95.75 172 LEU A N 1
ATOM 1377 C CA . LEU A 1 172 ? -17.172 5.328 11.648 1 95.75 172 LEU A CA 1
ATOM 1378 C C . LEU A 1 172 ? -16.125 5.973 12.539 1 95.75 172 LEU A C 1
ATOM 1380 O O . LEU A 1 172 ? -15.398 5.277 13.258 1 95.75 172 LEU A O 1
ATOM 1384 N N . PRO A 1 173 ? -16.031 7.305 12.445 1 93.25 173 PRO A N 1
ATOM 1385 C CA . PRO A 1 173 ? -15.148 7.938 13.422 1 93.25 173 PRO A CA 1
ATOM 1386 C C . PRO A 1 173 ? -15.586 7.691 14.859 1 93.25 173 PRO A C 1
ATOM 1388 O O . PRO A 1 173 ? -16.781 7.82 15.18 1 93.25 173 PRO A O 1
ATOM 1391 N N . ALA A 1 174 ? -14.648 7.336 15.711 1 90.44 174 ALA A N 1
ATOM 1392 C CA . ALA A 1 174 ? -14.953 6.996 17.094 1 90.44 174 ALA A CA 1
ATOM 1393 C C . ALA A 1 174 ? -15.438 8.219 17.875 1 90.44 174 ALA A C 1
ATOM 1395 O O . ALA A 1 174 ? -16.172 8.094 18.844 1 90.44 174 ALA A O 1
ATOM 1396 N N . ARG A 1 175 ? -15.055 9.336 17.453 1 85.12 175 ARG A N 1
ATOM 1397 C CA . ARG A 1 175 ? -15.352 10.57 18.188 1 85.12 175 ARG A CA 1
ATOM 1398 C C . ARG A 1 175 ? -16.812 10.969 18 1 85.12 175 ARG A C 1
ATOM 1400 O O . ARG A 1 175 ? -17.344 11.781 18.766 1 85.12 175 ARG A O 1
ATOM 1407 N N . LEU A 1 176 ? -17.391 10.398 17 1 80.31 176 LEU A N 1
ATOM 1408 C CA . LEU A 1 176 ? -18.797 10.719 16.781 1 80.31 176 LEU A CA 1
ATOM 1409 C C . LEU A 1 176 ? -19.688 9.82 17.625 1 80.31 176 LEU A C 1
ATOM 1411 O O . LEU A 1 176 ? -19.328 8.688 17.938 1 80.31 176 LEU A O 1
ATOM 1415 N N . PRO A 1 177 ? -20.781 10.375 18 1 76.56 177 PRO A N 1
ATOM 1416 C CA . PRO A 1 177 ? -21.703 9.562 18.797 1 76.56 177 PRO A CA 1
ATOM 1417 C C . PRO A 1 177 ? -22.094 8.266 18.109 1 76.56 177 PRO A C 1
ATOM 1419 O O . PRO A 1 177 ? -22.266 8.242 16.875 1 76.56 177 PRO A O 1
ATOM 1422 N N . ALA A 1 178 ? -22.109 7.273 18.984 1 72.69 178 ALA A N 1
ATOM 1423 C CA . ALA A 1 178 ? -22.547 5.984 18.438 1 72.69 178 ALA A CA 1
ATOM 1424 C C . ALA A 1 178 ? -23.969 6.074 17.906 1 72.69 178 ALA A C 1
ATOM 1426 O O . ALA A 1 178 ? -24.812 6.777 18.469 1 72.69 178 ALA A O 1
ATOM 1427 N N . PRO A 1 179 ? -24.047 5.379 16.812 1 72.56 179 PRO A N 1
ATOM 1428 C CA . PRO A 1 179 ? -25.422 5.359 16.312 1 72.56 179 PRO A CA 1
ATOM 1429 C C . PRO A 1 179 ? -26.406 4.793 17.344 1 72.56 179 PRO A C 1
ATOM 1431 O O . PRO A 1 179 ? -26.031 3.959 18.172 1 72.56 179 PRO A O 1
ATOM 1434 N N . ARG A 1 180 ? -27.562 5.434 17.328 1 69.19 180 ARG A N 1
ATOM 1435 C CA . ARG A 1 180 ? -28.625 5 18.219 1 69.19 180 ARG A CA 1
ATOM 1436 C C . ARG A 1 180 ? -29.016 3.553 17.953 1 69.19 180 ARG A C 1
ATOM 1438 O O . ARG A 1 180 ? -29.312 2.797 18.875 1 69.19 180 ARG A O 1
ATOM 1445 N N . ARG A 1 181 ? -28.953 3.252 16.75 1 72.56 181 ARG A N 1
ATOM 1446 C CA . ARG A 1 181 ? -29.312 1.893 16.359 1 72.56 181 ARG A CA 1
ATOM 1447 C C . ARG A 1 181 ? -28.109 0.955 16.453 1 72.56 181 ARG A C 1
ATOM 1449 O O . ARG A 1 181 ? -26.984 1.373 16.25 1 72.56 181 ARG A O 1
ATOM 1456 N N . LYS A 1 182 ? -28.453 -0.213 16.719 1 81.56 182 LYS A N 1
ATOM 1457 C CA . LYS A 1 182 ? -27.422 -1.25 16.875 1 81.56 182 LYS A CA 1
ATOM 1458 C C . LYS A 1 182 ? -26.781 -1.581 15.523 1 81.56 182 LYS A C 1
ATOM 1460 O O . LYS A 1 182 ? -25.609 -1.968 15.469 1 81.56 182 LYS A O 1
ATOM 1465 N N . ALA A 1 183 ? -27.578 -1.367 14.477 1 89.12 183 ALA A N 1
ATOM 1466 C CA . ALA A 1 183 ? -27.109 -1.623 13.117 1 89.12 183 ALA A CA 1
ATOM 1467 C C . ALA A 1 183 ? -27.562 -0.517 12.164 1 89.12 183 ALA A C 1
ATOM 1469 O O . ALA A 1 183 ? -28.625 0.08 12.352 1 89.12 183 ALA A O 1
ATOM 1470 N N . LEU A 1 184 ? -26.703 -0.281 11.211 1 94.75 184 LEU A N 1
ATOM 1471 C CA . LEU A 1 184 ? -27.016 0.752 10.234 1 94.75 184 LEU A CA 1
ATOM 1472 C C . LEU A 1 184 ? -27.672 0.147 8.992 1 94.75 184 LEU A C 1
ATOM 1474 O O . LEU A 1 184 ? -27.266 -0.921 8.531 1 94.75 184 LEU A O 1
ATOM 1478 N N . THR A 1 185 ? -28.688 0.801 8.523 1 96.12 185 THR A N 1
ATOM 1479 C CA . THR A 1 185 ? -29.328 0.356 7.285 1 96.12 185 THR A CA 1
ATOM 1480 C C . THR A 1 185 ? -28.531 0.839 6.07 1 96.12 185 THR A C 1
ATOM 1482 O O . THR A 1 185 ? -27.797 1.826 6.148 1 96.12 185 THR A O 1
ATOM 1485 N N . PRO A 1 186 ? -28.719 0.155 4.934 1 97.25 186 PRO A N 1
ATOM 1486 C CA . PRO A 1 186 ? -28.094 0.635 3.699 1 97.25 186 PRO A CA 1
ATOM 1487 C C . PRO A 1 186 ? -28.469 2.08 3.371 1 97.25 186 PRO A C 1
ATOM 1489 O O . PRO A 1 186 ? -27.625 2.846 2.895 1 97.25 186 PRO A O 1
ATOM 1492 N N . GLN A 1 187 ? -29.672 2.48 3.648 1 96.75 187 GLN A N 1
ATOM 1493 C CA . GLN A 1 187 ? -30.125 3.842 3.395 1 96.75 187 GLN A CA 1
ATOM 1494 C C . GLN A 1 187 ? -29.375 4.848 4.266 1 96.75 187 GLN A C 1
ATOM 1496 O O . GLN A 1 187 ? -28.969 5.906 3.789 1 96.75 187 GLN A O 1
ATOM 1501 N N . ALA A 1 188 ? -29.281 4.453 5.5 1 95.19 188 ALA A N 1
ATOM 1502 C CA . ALA A 1 188 ? -28.547 5.32 6.43 1 95.19 188 ALA A CA 1
ATOM 1503 C C . ALA A 1 188 ? -27.094 5.488 6 1 95.19 188 ALA A C 1
ATOM 1505 O O . ALA A 1 188 ? -26.531 6.578 6.121 1 95.19 188 ALA A O 1
ATOM 1506 N N . LEU A 1 189 ? -26.516 4.422 5.508 1 96.5 189 LEU A N 1
ATOM 1507 C CA . LEU A 1 189 ? -25.141 4.449 5.035 1 96.5 189 LEU A CA 1
ATOM 1508 C C . LEU A 1 189 ? -25 5.34 3.807 1 96.5 189 LEU A C 1
ATOM 1510 O O . LEU A 1 189 ? -24.078 6.148 3.719 1 96.5 189 LEU A O 1
ATOM 1514 N N . ALA A 1 190 ? -25.938 5.234 2.889 1 96.94 190 ALA A N 1
ATOM 1515 C CA . ALA A 1 190 ? -25.891 5.965 1.626 1 96.94 190 ALA A CA 1
ATOM 1516 C C . ALA A 1 190 ? -26.062 7.461 1.853 1 96.94 190 ALA A C 1
ATOM 1518 O O . ALA A 1 190 ? -25.703 8.273 1 1 96.94 190 ALA A O 1
ATOM 1519 N N . ALA A 1 191 ? -26.562 7.809 2.973 1 95.5 191 ALA A N 1
ATOM 1520 C CA . ALA A 1 191 ? -26.844 9.211 3.283 1 95.5 191 ALA A CA 1
ATOM 1521 C C . ALA A 1 191 ? -25.609 9.906 3.844 1 95.5 191 ALA A C 1
ATOM 1523 O O . ALA A 1 191 ? -25.562 11.133 3.924 1 95.5 191 ALA A O 1
ATOM 1524 N N . GLN A 1 192 ? -24.609 9.164 4.184 1 94.69 192 GLN A N 1
ATOM 1525 C CA . GLN A 1 192 ? -23.406 9.711 4.797 1 94.69 192 GLN A CA 1
ATOM 1526 C C . GLN A 1 192 ? -22.328 9.977 3.746 1 94.69 192 GLN A C 1
ATOM 1528 O O . GLN A 1 192 ? -22.297 9.312 2.709 1 94.69 192 GLN A O 1
ATOM 1533 N N . PRO A 1 193 ? -21.453 11.031 4.051 1 95.56 193 PRO A N 1
ATOM 1534 C CA . PRO A 1 193 ? -20.25 11.086 3.223 1 95.56 193 PRO A CA 1
ATOM 1535 C C . PRO A 1 193 ? -19.453 9.781 3.258 1 95.56 193 PRO A C 1
ATOM 1537 O O . PRO A 1 193 ? -19.203 9.234 4.336 1 95.56 193 PRO A O 1
ATOM 1540 N N . PHE A 1 194 ? -19.125 9.375 2.086 1 97.56 194 PHE A N 1
ATOM 1541 C CA . PHE A 1 194 ? -18.547 8.039 1.998 1 97.56 194 PHE A CA 1
ATOM 1542 C C . PHE A 1 194 ? -17.109 8.102 1.477 1 97.56 194 PHE A C 1
ATOM 1544 O O . PHE A 1 194 ? -16.828 8.859 0.544 1 97.56 194 PHE A O 1
ATOM 1551 N N . ILE A 1 195 ? -16.281 7.398 2.113 1 97.25 195 ILE A N 1
ATOM 1552 C CA . ILE A 1 195 ? -14.922 7.191 1.628 1 97.25 195 ILE A CA 1
ATOM 1553 C C . ILE A 1 195 ? -14.859 5.902 0.813 1 97.25 195 ILE A C 1
ATOM 1555 O O . ILE A 1 195 ? -15.008 4.809 1.36 1 97.25 195 ILE A O 1
ATOM 1559 N N . LEU A 1 196 ? -14.633 6.023 -0.471 1 97.38 196 LEU A N 1
ATOM 1560 C CA . LEU A 1 196 ? -14.586 4.871 -1.366 1 97.38 196 LEU A CA 1
ATOM 1561 C C . LEU A 1 196 ? -13.148 4.449 -1.64 1 97.38 196 LEU A C 1
ATOM 1563 O O . LEU A 1 196 ? -12.289 5.293 -1.897 1 97.38 196 LEU A O 1
ATOM 1567 N N . TYR A 1 197 ? -12.906 3.172 -1.521 1 95.81 197 TYR A N 1
ATOM 1568 C CA . TYR A 1 197 ? -11.586 2.643 -1.812 1 95.81 197 TYR A CA 1
ATOM 1569 C C . TYR A 1 197 ? -11.672 1.248 -2.42 1 95.81 197 TYR A C 1
ATOM 1571 O O . TYR A 1 197 ? -12.641 0.521 -2.18 1 95.81 197 TYR A O 1
ATOM 1579 N N . PRO A 1 198 ? -10.75 0.767 -3.137 1 94.19 198 PRO A N 1
ATOM 1580 C CA . PRO A 1 198 ? -9.719 1.605 -3.762 1 94.19 198 PRO A CA 1
ATOM 1581 C C . PRO A 1 198 ? -10.266 2.439 -4.918 1 94.19 198 PRO A C 1
ATOM 1583 O O . PRO A 1 198 ? -11.219 2.027 -5.586 1 94.19 198 PRO A O 1
ATOM 1586 N N . ALA A 1 199 ? -9.688 3.6 -5.125 1 86.44 199 ALA A N 1
ATOM 1587 C CA . ALA A 1 199 ? -10.117 4.484 -6.203 1 86.44 199 ALA A CA 1
ATOM 1588 C C . ALA A 1 199 ? -9.727 3.916 -7.566 1 86.44 199 ALA A C 1
ATOM 1590 O O . ALA A 1 199 ? -10.516 3.963 -8.516 1 86.44 199 ALA A O 1
ATOM 1591 N N . ARG A 1 200 ? -8.492 3.424 -7.625 1 82.06 200 ARG A N 1
ATOM 1592 C CA . ARG A 1 200 ? -7.949 2.854 -8.852 1 82.06 200 ARG A CA 1
ATOM 1593 C C . ARG A 1 200 ? -6.957 1.737 -8.547 1 82.06 200 ARG A C 1
ATOM 1595 O O . ARG A 1 200 ? -6.395 1.684 -7.449 1 82.06 200 ARG A O 1
ATOM 1602 N N . PRO A 1 201 ? -6.828 0.754 -9.438 1 77.25 201 PRO A N 1
ATOM 1603 C CA . PRO A 1 201 ? -7.625 0.577 -10.648 1 77.25 201 PRO A CA 1
ATOM 1604 C C . PRO A 1 201 ? -8.969 -0.092 -10.383 1 77.25 201 PRO A C 1
ATOM 1606 O O . PRO A 1 201 ? -9.234 -0.517 -9.258 1 77.25 201 PRO A O 1
ATOM 1609 N N . ARG A 1 202 ? -9.883 -0.078 -11.484 1 81.38 202 ARG A N 1
ATOM 1610 C CA . ARG A 1 202 ? -11.148 -0.8 -11.492 1 81.38 202 ARG A CA 1
ATOM 1611 C C . ARG A 1 202 ? -11.141 -1.921 -12.531 1 81.38 202 ARG A C 1
ATOM 1613 O O . ARG A 1 202 ? -10.414 -1.846 -13.523 1 81.38 202 ARG A O 1
ATOM 1620 N N . PRO A 1 203 ? -11.812 -3.123 -12.312 1 88 203 PRO A N 1
ATOM 1621 C CA . PRO A 1 203 ? -12.727 -3.402 -11.203 1 88 203 PRO A CA 1
ATOM 1622 C C . PRO A 1 203 ? -11.992 -3.699 -9.891 1 88 203 PRO A C 1
ATOM 1624 O O . PRO A 1 203 ? -10.844 -4.148 -9.914 1 88 203 PRO A O 1
ATOM 1627 N N . SER A 1 204 ? -12.633 -3.344 -8.836 1 92.75 204 SER A N 1
ATOM 1628 C CA . SER A 1 204 ? -12.047 -3.529 -7.516 1 92.75 204 SER A CA 1
ATOM 1629 C C . SER A 1 204 ? -13.125 -3.711 -6.453 1 92.75 204 SER A C 1
ATOM 1631 O O . SER A 1 204 ? -14.305 -3.863 -6.781 1 92.75 204 SER A O 1
ATOM 1633 N N . TYR A 1 205 ? -12.656 -3.787 -5.211 1 96.5 205 TYR A N 1
ATOM 1634 C CA . TYR A 1 205 ? -13.539 -3.846 -4.055 1 96.5 205 TYR A CA 1
ATOM 1635 C C . TYR A 1 205 ? -14.539 -2.693 -4.07 1 96.5 205 TYR A C 1
ATOM 1637 O O . TYR A 1 205 ? -15.695 -2.859 -3.67 1 96.5 205 TYR A O 1
ATOM 1645 N N . ALA A 1 206 ? -14.148 -1.533 -4.566 1 96.88 206 ALA A N 1
ATOM 1646 C CA . ALA A 1 206 ? -15.031 -0.374 -4.68 1 96.88 206 ALA A CA 1
ATOM 1647 C C . ALA A 1 206 ? -16.234 -0.69 -5.555 1 96.88 206 ALA A C 1
ATOM 1649 O O . ALA A 1 206 ? -17.359 -0.307 -5.227 1 96.88 206 ALA A O 1
ATOM 1650 N N . ASP A 1 207 ? -15.992 -1.381 -6.605 1 95.31 207 ASP A N 1
ATOM 1651 C CA . ASP A 1 207 ? -17.078 -1.729 -7.512 1 95.31 207 ASP A CA 1
ATOM 1652 C C . ASP A 1 207 ? -18.062 -2.695 -6.852 1 95.31 207 ASP A C 1
ATOM 1654 O O . ASP A 1 207 ? -19.266 -2.65 -7.121 1 95.31 207 ASP A O 1
ATOM 1658 N N . HIS A 1 208 ? -17.516 -3.562 -6.062 1 95.56 208 HIS A N 1
ATOM 1659 C CA . HIS A 1 208 ? -18.359 -4.473 -5.297 1 95.56 208 HIS A CA 1
ATOM 1660 C C . HIS A 1 208 ? -19.297 -3.703 -4.375 1 95.56 208 HIS A C 1
ATOM 1662 O O . HIS A 1 208 ? -20.5 -3.971 -4.348 1 95.56 208 HIS A O 1
ATOM 1668 N N . LEU A 1 209 ? -18.797 -2.74 -3.678 1 97.38 209 LEU A N 1
ATOM 1669 C CA . LEU A 1 209 ? -19.609 -1.923 -2.777 1 97.38 209 LEU A CA 1
ATOM 1670 C C . LEU A 1 209 ? -20.672 -1.156 -3.549 1 97.38 209 LEU A C 1
ATOM 1672 O O . LEU A 1 209 ? -21.844 -1.173 -3.174 1 97.38 209 LEU A O 1
ATOM 1676 N N . LEU A 1 210 ? -20.203 -0.515 -4.598 1 97.19 210 LEU A N 1
ATOM 1677 C CA . LEU A 1 210 ? -21.125 0.281 -5.402 1 97.19 210 LEU A CA 1
ATOM 1678 C C . LEU A 1 210 ? -22.266 -0.58 -5.934 1 97.19 210 LEU A C 1
ATOM 1680 O O . LEU A 1 210 ? -23.422 -0.152 -5.934 1 97.19 210 LEU A O 1
ATOM 1684 N N . SER A 1 211 ? -21.938 -1.785 -6.359 1 96.19 211 SER A N 1
ATOM 1685 C CA . SER A 1 211 ? -22.953 -2.682 -6.914 1 96.19 211 SER A CA 1
ATOM 1686 C C . SER A 1 211 ? -23.969 -3.09 -5.859 1 96.19 211 SER A C 1
ATOM 1688 O O . SER A 1 211 ? -25.156 -3.26 -6.164 1 96.19 211 SER A O 1
ATOM 1690 N N . MET A 1 212 ? -23.531 -3.268 -4.66 1 96.69 212 MET A N 1
ATOM 1691 C CA . MET A 1 212 ? -24.438 -3.652 -3.576 1 96.69 212 MET A CA 1
ATOM 1692 C C . MET A 1 212 ? -25.438 -2.547 -3.285 1 96.69 212 MET A C 1
ATOM 1694 O O . MET A 1 212 ? -26.625 -2.818 -3.078 1 96.69 212 MET A O 1
ATOM 1698 N N . PHE A 1 213 ? -24.984 -1.325 -3.305 1 97.94 213 PHE A N 1
ATOM 1699 C CA . PHE A 1 213 ? -25.875 -0.205 -3.068 1 97.94 213 PHE A CA 1
ATOM 1700 C C . PHE A 1 213 ? -26.812 -0.008 -4.254 1 97.94 213 PHE A C 1
ATOM 1702 O O . PHE A 1 213 ? -28.016 0.22 -4.074 1 97.94 213 PHE A O 1
ATOM 1709 N N . ARG A 1 214 ? -26.266 -0.149 -5.418 1 96.56 214 ARG A N 1
ATOM 1710 C CA . ARG A 1 214 ? -27.094 -0.017 -6.621 1 96.56 214 ARG A CA 1
ATOM 1711 C C . ARG A 1 214 ? -28.203 -1.056 -6.641 1 96.56 214 ARG A C 1
ATOM 1713 O O . ARG A 1 214 ? -29.328 -0.76 -7.059 1 96.56 214 ARG A O 1
ATOM 1720 N N . ALA A 1 215 ? -27.906 -2.219 -6.246 1 95.75 215 ALA A N 1
ATOM 1721 C CA . ALA A 1 215 ? -28.875 -3.309 -6.207 1 95.75 215 ALA A CA 1
ATOM 1722 C C . ALA A 1 215 ? -30.062 -2.963 -5.297 1 95.75 215 ALA A C 1
ATOM 1724 O O . ALA A 1 215 ? -31.156 -3.516 -5.449 1 95.75 215 ALA A O 1
ATOM 1725 N N . GLN A 1 216 ? -29.844 -2.01 -4.375 1 95.5 216 GLN A N 1
ATOM 1726 C CA . GLN A 1 216 ? -30.906 -1.565 -3.467 1 95.5 216 GLN A CA 1
ATOM 1727 C C . GLN A 1 216 ? -31.5 -0.24 -3.928 1 95.5 216 GLN A C 1
ATOM 1729 O O . GLN A 1 216 ? -32.25 0.391 -3.193 1 95.5 216 GLN A O 1
ATOM 1734 N N . GLY A 1 217 ? -31.047 0.172 -5.055 1 96.62 217 GLY A N 1
ATOM 1735 C CA . GLY A 1 217 ? -31.531 1.433 -5.59 1 96.62 217 GLY A CA 1
ATOM 1736 C C . GLY A 1 217 ? -30.906 2.645 -4.922 1 96.62 217 GLY A C 1
ATOM 1737 O O . GLY A 1 217 ? -31.484 3.73 -4.926 1 96.62 217 GLY A O 1
ATOM 1738 N N . LEU A 1 218 ? -29.797 2.447 -4.316 1 97.56 218 LEU A N 1
ATOM 1739 C CA . LEU A 1 218 ? -29.125 3.516 -3.586 1 97.56 218 LEU A CA 1
ATOM 1740 C C . LEU A 1 218 ? -27.844 3.945 -4.297 1 97.56 218 LEU A C 1
ATOM 1742 O O . LEU A 1 218 ? -27.266 3.168 -5.059 1 97.56 218 LEU A O 1
ATOM 1746 N N . GLN A 1 219 ? -27.484 5.176 -4.059 1 97.25 219 GLN A N 1
ATOM 1747 C CA . GLN A 1 219 ? -26.234 5.73 -4.562 1 97.25 219 GLN A CA 1
ATOM 1748 C C . GLN A 1 219 ? -25.391 6.301 -3.426 1 97.25 219 GLN A C 1
ATOM 1750 O O . GLN A 1 219 ? -25.891 7.059 -2.592 1 97.25 219 GLN A O 1
ATOM 1755 N N . LEU A 1 220 ? -24.141 5.945 -3.447 1 96.94 220 LEU A N 1
ATOM 1756 C CA . LEU A 1 220 ? -23.234 6.457 -2.42 1 96.94 220 LEU A CA 1
ATOM 1757 C C . LEU A 1 220 ? -22.859 7.906 -2.707 1 96.94 220 LEU A C 1
ATOM 1759 O O . LEU A 1 220 ? -22.641 8.281 -3.861 1 96.94 220 LEU A O 1
ATOM 1763 N N . ARG A 1 221 ? -22.734 8.719 -1.687 1 95.69 221 ARG A N 1
ATOM 1764 C CA . ARG A 1 221 ? -22.156 10.055 -1.766 1 95.69 221 ARG A CA 1
ATOM 1765 C C . ARG A 1 221 ? -20.656 10.023 -1.466 1 95.69 221 ARG A C 1
ATOM 1767 O O . ARG A 1 221 ? -20.25 10.164 -0.311 1 95.69 221 ARG A O 1
ATOM 1774 N N . VAL A 1 222 ? -19.906 9.961 -2.486 1 94.56 222 VAL A N 1
ATOM 1775 C CA . VAL A 1 222 ? -18.469 9.805 -2.297 1 94.56 222 VAL A CA 1
ATOM 1776 C C . VAL A 1 222 ? -17.844 11.156 -1.972 1 94.56 222 VAL A C 1
ATOM 1778 O O . VAL A 1 222 ? -17.781 12.047 -2.83 1 94.56 222 VAL A O 1
ATOM 1781 N N . ALA A 1 223 ? -17.406 11.289 -0.77 1 91.31 223 ALA A N 1
ATOM 1782 C CA . ALA A 1 223 ? -16.781 12.531 -0.307 1 91.31 223 ALA A CA 1
ATOM 1783 C C . ALA A 1 223 ? -15.281 12.531 -0.608 1 91.31 223 ALA A C 1
ATOM 1785 O O . ALA A 1 223 ? -14.688 13.594 -0.813 1 91.31 223 ALA A O 1
ATOM 1786 N N . GLN A 1 224 ? -14.688 11.352 -0.55 1 90.25 224 GLN A N 1
ATOM 1787 C CA . GLN A 1 224 ? -13.25 11.195 -0.77 1 90.25 224 GLN A CA 1
ATOM 1788 C C . GLN A 1 224 ? -12.914 9.789 -1.239 1 90.25 224 GLN A C 1
ATOM 1790 O O . GLN A 1 224 ? -13.586 8.82 -0.85 1 90.25 224 GLN A O 1
ATOM 1795 N N . GLU A 1 225 ? -11.875 9.711 -2.039 1 91.88 225 GLU A N 1
ATOM 1796 C CA . GLU A 1 225 ? -11.367 8.414 -2.469 1 91.88 225 GLU A CA 1
ATOM 1797 C C . GLU A 1 225 ? -9.969 8.156 -1.918 1 91.88 225 GLU A C 1
ATOM 1799 O O . GLU A 1 225 ? -9.219 9.094 -1.654 1 91.88 225 GLU A O 1
ATOM 1804 N N . ALA A 1 226 ? -9.727 7 -1.646 1 91.75 226 ALA A N 1
ATOM 1805 C CA . ALA A 1 226 ? -8.398 6.5 -1.281 1 91.75 226 ALA A CA 1
ATOM 1806 C C . ALA A 1 226 ? -8.07 5.215 -2.031 1 91.75 226 ALA A C 1
ATOM 1808 O O . ALA A 1 226 ? -8.961 4.57 -2.596 1 91.75 226 ALA A O 1
ATOM 1809 N N . ASN A 1 227 ? -6.848 4.914 -2.072 1 88.81 227 ASN A N 1
ATOM 1810 C CA . ASN A 1 227 ? -6.5 3.668 -2.748 1 88.81 227 ASN A CA 1
ATOM 1811 C C . ASN A 1 227 ? -6.309 2.525 -1.756 1 88.81 227 ASN A C 1
ATOM 1813 O O . ASN A 1 227 ? -6.672 1.383 -2.041 1 88.81 227 ASN A O 1
ATOM 1817 N N . GLU A 1 228 ? -5.762 2.887 -0.598 1 91.31 228 GLU A N 1
ATOM 1818 C CA . GLU A 1 228 ? -5.414 1.848 0.366 1 91.31 228 GLU A CA 1
ATOM 1819 C C . GLU A 1 228 ? -6.43 1.786 1.504 1 91.31 228 GLU A C 1
ATOM 1821 O O . GLU A 1 228 ? -6.938 2.818 1.944 1 91.31 228 GLU A O 1
ATOM 1826 N N . LEU A 1 229 ? -6.574 0.591 2.02 1 93.62 229 LEU A N 1
ATOM 1827 C CA . LEU A 1 229 ? -7.492 0.344 3.125 1 93.62 229 LEU A CA 1
ATOM 1828 C C . LEU A 1 229 ? -7.113 1.179 4.344 1 93.62 229 LEU A C 1
ATOM 1830 O O . LEU A 1 229 ? -7.973 1.816 4.957 1 93.62 229 LEU A O 1
ATOM 1834 N N . GLN A 1 230 ? -5.891 1.222 4.676 1 90.06 230 GLN A N 1
ATOM 1835 C CA . GLN A 1 230 ? -5.441 1.931 5.867 1 90.06 230 GLN A CA 1
ATOM 1836 C C . GLN A 1 230 ? -5.637 3.436 5.719 1 90.06 230 GLN A C 1
ATOM 1838 O O . GLN A 1 230 ? -5.922 4.129 6.699 1 90.06 230 GLN A O 1
ATOM 1843 N N . THR A 1 231 ? -5.422 3.92 4.496 1 91.94 231 THR A N 1
ATOM 1844 C CA . THR A 1 231 ? -5.652 5.336 4.234 1 91.94 231 THR A CA 1
ATOM 1845 C C . THR A 1 231 ? -7.133 5.684 4.391 1 91.94 231 THR A C 1
ATOM 1847 O O . THR A 1 231 ? -7.477 6.703 4.984 1 91.94 231 THR A O 1
ATOM 1850 N N . ALA A 1 232 ? -7.961 4.824 3.879 1 95.31 232 ALA A N 1
ATOM 1851 C CA . ALA A 1 232 ? -9.398 5.023 4.035 1 95.31 232 ALA A CA 1
ATOM 1852 C C . ALA A 1 232 ? -9.789 5.098 5.508 1 95.31 232 ALA A C 1
ATOM 1854 O O . ALA A 1 232 ? -10.539 5.988 5.914 1 95.31 232 ALA A O 1
ATOM 1855 N N . LEU A 1 233 ? -9.242 4.219 6.289 1 93.69 233 LEU A N 1
ATOM 1856 C CA . LEU A 1 233 ? -9.555 4.195 7.715 1 93.69 233 LEU A CA 1
ATOM 1857 C C . LEU A 1 233 ? -9.008 5.441 8.406 1 93.69 233 LEU A C 1
ATOM 1859 O O . LEU A 1 233 ? -9.617 5.953 9.352 1 93.69 233 LEU A O 1
ATOM 1863 N N . GLY A 1 234 ? -7.797 5.875 7.965 1 91.44 234 GLY A N 1
ATOM 1864 C CA . GLY A 1 234 ? -7.273 7.133 8.477 1 91.44 234 GLY A CA 1
ATOM 1865 C C . GLY A 1 234 ? -8.188 8.312 8.211 1 91.44 234 GLY A C 1
ATOM 1866 O O . GLY A 1 234 ? -8.344 9.188 9.07 1 91.44 234 GLY A O 1
ATOM 1867 N N . LEU A 1 235 ? -8.766 8.328 7.055 1 93.31 235 LEU A N 1
ATOM 1868 C CA . LEU A 1 235 ? -9.703 9.383 6.688 1 93.31 235 LEU A CA 1
ATOM 1869 C C . LEU A 1 235 ? -10.977 9.297 7.527 1 93.31 235 LEU A C 1
ATOM 1871 O O . LEU A 1 235 ? -11.539 10.32 7.914 1 93.31 235 LEU A O 1
ATOM 1875 N N . VAL A 1 236 ? -11.422 8.07 7.824 1 95.19 236 VAL A N 1
ATOM 1876 C CA . VAL A 1 236 ? -12.547 7.875 8.727 1 95.19 236 VAL A CA 1
ATOM 1877 C C . VAL A 1 236 ? -12.219 8.461 10.102 1 95.19 236 VAL A C 1
ATOM 1879 O O . VAL A 1 236 ? -13.008 9.234 10.648 1 95.19 236 VAL A O 1
ATOM 1882 N N . ALA A 1 237 ? -11.086 8.109 10.555 1 92 237 ALA A N 1
ATOM 1883 C CA . ALA A 1 237 ? -10.648 8.586 11.859 1 92 237 ALA A CA 1
ATOM 1884 C C . ALA A 1 237 ? -10.625 10.109 11.914 1 92 237 ALA A C 1
ATOM 1886 O O . ALA A 1 237 ? -10.938 10.711 12.945 1 92 237 ALA A O 1
ATOM 1887 N N . ALA A 1 238 ? -10.312 10.703 10.797 1 90.44 238 ALA A N 1
ATOM 1888 C CA . ALA A 1 238 ? -10.219 12.156 10.703 1 90.44 238 ALA A CA 1
ATOM 1889 C C . ALA A 1 238 ? -11.609 12.789 10.602 1 90.44 238 ALA A C 1
ATOM 1891 O O . ALA A 1 238 ? -11.742 14.016 10.617 1 90.44 238 ALA A O 1
ATOM 1892 N N . GLY A 1 239 ? -12.648 11.953 10.391 1 91.5 239 GLY A N 1
ATOM 1893 C CA . GLY A 1 239 ? -14.016 12.453 10.375 1 91.5 239 GLY A CA 1
ATOM 1894 C C . GLY A 1 239 ? -14.484 12.891 9 1 91.5 239 GLY A C 1
ATOM 1895 O O . GLY A 1 239 ? -15.477 13.609 8.875 1 91.5 239 GLY A O 1
ATOM 1896 N N . ILE A 1 240 ? -13.773 12.461 7.973 1 90.81 240 ILE A N 1
ATOM 1897 C CA . ILE A 1 240 ? -14.094 12.891 6.617 1 90.81 240 ILE A CA 1
ATOM 1898 C C . ILE A 1 240 ? -15.359 12.18 6.137 1 90.81 240 ILE A C 1
ATOM 1900 O O . ILE A 1 240 ? -16.125 12.742 5.352 1 90.81 240 ILE A O 1
ATOM 1904 N N . GLY A 1 241 ? -15.5 10.984 6.574 1 94.88 241 GLY A N 1
ATOM 1905 C CA . GLY A 1 241 ? -16.625 10.164 6.184 1 94.88 241 GLY A CA 1
ATOM 1906 C C . GLY A 1 241 ? -16.594 8.773 6.793 1 94.88 241 GLY A C 1
ATOM 1907 O O . GLY A 1 241 ? -15.844 8.523 7.738 1 94.88 241 GLY A O 1
ATOM 1908 N N . ILE A 1 242 ? -17.516 7.934 6.27 1 96.69 242 ILE A N 1
ATOM 1909 C CA . ILE A 1 242 ? -17.562 6.539 6.684 1 96.69 242 ILE A CA 1
ATOM 1910 C C . ILE A 1 242 ? -17.141 5.641 5.523 1 96.69 242 ILE A C 1
ATOM 1912 O O . ILE A 1 242 ? -17.047 6.094 4.383 1 96.69 242 ILE A O 1
ATOM 1916 N N . THR A 1 243 ? -16.797 4.445 5.789 1 97.88 243 THR A N 1
ATOM 1917 C CA . THR A 1 243 ? -16.547 3.449 4.75 1 97.88 243 THR A CA 1
ATOM 1918 C C . THR A 1 243 ? -17.031 2.072 5.191 1 97.88 243 THR A C 1
ATOM 1920 O O . THR A 1 243 ? -17.516 1.911 6.312 1 97.88 243 THR A O 1
ATOM 1923 N N . LEU A 1 244 ? -17.078 1.124 4.332 1 98.25 244 LEU A N 1
ATOM 1924 C CA . LEU A 1 244 ? -17.375 -0.271 4.637 1 98.25 244 LEU A CA 1
ATOM 1925 C C . LEU A 1 244 ? -16.141 -1.146 4.469 1 98.25 244 LEU A C 1
ATOM 1927 O O . LEU A 1 244 ? -15.383 -0.976 3.514 1 98.25 244 LEU A O 1
ATOM 1931 N N . VAL A 1 245 ? -15.953 -1.965 5.441 1 97.56 245 VAL A N 1
ATOM 1932 C CA . VAL A 1 245 ? -14.805 -2.865 5.406 1 97.56 245 VAL A CA 1
ATOM 1933 C C . VAL A 1 245 ? -15.25 -4.277 5.785 1 97.56 245 VAL A C 1
ATOM 1935 O O . VAL A 1 245 ? -16.297 -4.461 6.406 1 97.56 245 VAL A O 1
ATOM 1938 N N . PRO A 1 246 ? -14.453 -5.297 5.348 1 96.69 246 PRO A N 1
ATOM 1939 C CA . PRO A 1 246 ? -14.727 -6.641 5.863 1 96.69 246 PRO A CA 1
ATOM 1940 C C . PRO A 1 246 ? -14.641 -6.715 7.387 1 96.69 246 PRO A C 1
ATOM 1942 O O . PRO A 1 246 ? -13.812 -6.035 7.996 1 96.69 246 PRO A O 1
ATOM 1945 N N . ALA A 1 247 ? -15.375 -7.574 7.988 1 95.44 247 ALA A N 1
ATOM 1946 C CA . ALA A 1 247 ? -15.516 -7.668 9.438 1 95.44 247 AL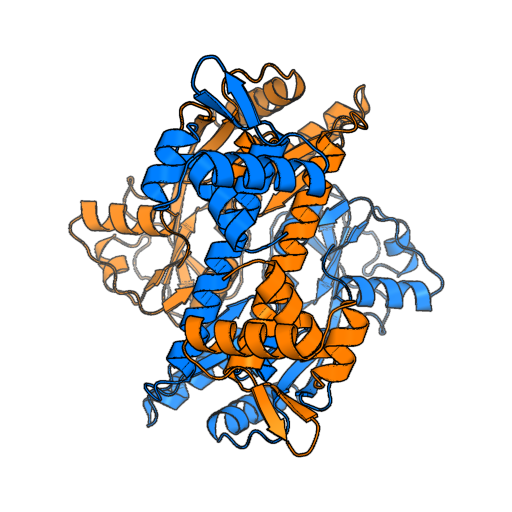A A CA 1
ATOM 1947 C C . ALA A 1 247 ? -14.188 -8 10.102 1 95.44 247 ALA A C 1
ATOM 1949 O O . ALA A 1 247 ? -13.922 -7.582 11.234 1 95.44 247 ALA A O 1
ATOM 1950 N N . SER A 1 248 ? -13.391 -8.711 9.398 1 91.94 248 SER A N 1
ATOM 1951 C CA . SER A 1 248 ? -12.102 -9.102 9.961 1 91.94 248 SER A CA 1
ATOM 1952 C C . SER A 1 248 ? -11.25 -7.883 10.305 1 91.94 248 SER A C 1
ATOM 1954 O O . SER A 1 248 ? -10.375 -7.953 11.164 1 91.94 248 SER A O 1
ATOM 1956 N N . ILE A 1 249 ? -11.523 -6.762 9.664 1 93.06 249 ILE A N 1
ATOM 1957 C CA . ILE A 1 249 ? -10.766 -5.531 9.875 1 93.06 249 ILE A CA 1
ATOM 1958 C C . ILE A 1 249 ? -11.008 -5.02 11.297 1 93.06 249 ILE A C 1
ATOM 1960 O O . ILE A 1 249 ? -10.219 -4.23 11.82 1 93.06 249 ILE A O 1
ATOM 1964 N N . GLN A 1 250 ? -12.008 -5.449 11.922 1 90.5 250 GLN A N 1
ATOM 1965 C CA . GLN A 1 250 ? -12.312 -5.059 13.289 1 90.5 250 GLN A CA 1
ATOM 1966 C C . GLN A 1 250 ? -11.219 -5.512 14.25 1 90.5 250 GLN A C 1
ATOM 1968 O O . GLN A 1 250 ? -11.102 -4.992 15.359 1 90.5 250 GLN A O 1
ATOM 1973 N N . ARG A 1 251 ? -10.477 -6.445 13.82 1 84.62 251 ARG A N 1
ATOM 1974 C CA . ARG A 1 251 ? -9.398 -6.969 14.656 1 84.62 251 ARG A CA 1
ATOM 1975 C C . ARG A 1 251 ? -8.289 -5.93 14.828 1 84.62 251 ARG A C 1
ATOM 1977 O O . ARG A 1 251 ? -7.422 -6.082 15.688 1 84.62 251 ARG A O 1
ATOM 1984 N N . LEU A 1 252 ? -8.172 -4.914 13.992 1 79.81 252 LEU A N 1
ATOM 1985 C CA . LEU A 1 252 ? -7.223 -3.816 14.148 1 79.81 252 LEU A CA 1
ATOM 1986 C C . LEU A 1 252 ? -7.551 -2.98 15.375 1 79.81 252 LEU A C 1
ATOM 1988 O O . LEU A 1 252 ? -6.66 -2.379 15.977 1 79.81 252 LEU A O 1
ATOM 1992 N N . HIS A 1 253 ? -8.734 -3.016 15.898 1 74.19 253 HIS A N 1
ATOM 1993 C CA . HIS A 1 253 ? -9.242 -2.332 17.078 1 74.19 253 HIS A CA 1
ATOM 1994 C C . HIS A 1 253 ? -8.68 -0.917 17.188 1 74.19 253 HIS A C 1
ATOM 1996 O O . HIS A 1 253 ? -8.203 -0.509 18.25 1 74.19 253 HIS A O 1
ATOM 2002 N N . ARG A 1 254 ? -8.609 -0.238 16.094 1 81.25 254 ARG A N 1
ATOM 2003 C CA . ARG A 1 254 ? -8.211 1.164 16.125 1 81.25 254 ARG A CA 1
ATOM 2004 C C . ARG A 1 254 ? -9.023 1.94 17.156 1 81.25 254 ARG A C 1
ATOM 2006 O O . ARG A 1 254 ? -10.234 1.743 17.281 1 81.25 254 ARG A O 1
ATOM 2013 N N . ASP A 1 255 ? -8.398 2.715 17.938 1 86.12 255 ASP A N 1
ATOM 2014 C CA . ASP A 1 255 ? -9.117 3.441 18.984 1 86.12 255 ASP A CA 1
ATOM 2015 C C . ASP A 1 255 ? -9.852 4.648 18.391 1 86.12 255 ASP A C 1
ATOM 2017 O O . ASP A 1 255 ? -10.742 5.207 19.047 1 86.12 255 ASP A O 1
ATOM 2021 N N . ASP A 1 256 ? -9.57 5.02 17.188 1 89.38 256 ASP A N 1
ATOM 2022 C CA . ASP A 1 256 ? -10.164 6.223 16.609 1 89.38 256 ASP A CA 1
ATOM 2023 C C . ASP A 1 256 ? -11.18 5.871 15.539 1 89.38 256 ASP A C 1
ATOM 2025 O O . ASP A 1 256 ? -11.664 6.75 14.812 1 89.38 256 ASP A O 1
ATOM 2029 N N . VAL A 1 257 ? -11.492 4.582 15.422 1 92.75 257 VAL A N 1
ATOM 2030 C CA . VAL A 1 257 ? -12.5 4.105 14.484 1 92.75 257 VAL A CA 1
ATOM 2031 C C . VAL A 1 257 ? -13.469 3.168 15.195 1 92.75 257 VAL A C 1
ATOM 2033 O O . VAL A 1 257 ? -13.047 2.295 15.961 1 92.75 257 VAL A O 1
ATOM 2036 N N . ARG A 1 258 ? -14.703 3.352 15.023 1 93.81 258 ARG A N 1
ATOM 2037 C CA . ARG A 1 258 ? -15.75 2.475 15.531 1 93.81 258 ARG A CA 1
ATOM 2038 C C . ARG A 1 258 ? -16.391 1.662 14.406 1 93.81 258 ARG A C 1
ATOM 2040 O O . ARG A 1 258 ? -16.641 2.188 13.32 1 93.81 258 ARG A O 1
ATOM 2047 N N . TYR A 1 259 ? -16.625 0.409 14.68 1 94.44 259 TYR A N 1
ATOM 2048 C CA . TYR A 1 259 ? -17.234 -0.468 13.688 1 94.44 259 TYR A CA 1
ATOM 2049 C C . TYR A 1 259 ? -18.688 -0.789 14.055 1 94.44 259 TYR A C 1
ATOM 2051 O O . TYR A 1 259 ? -18.984 -1.117 15.211 1 94.44 259 TYR A O 1
ATOM 2059 N N . CYS A 1 260 ? -19.547 -0.703 13.102 1 95.25 260 CYS A N 1
ATOM 2060 C CA . CYS A 1 260 ? -20.969 -0.941 13.312 1 95.25 260 CYS A CA 1
ATOM 2061 C C . CYS A 1 260 ? -21.5 -1.979 12.328 1 95.25 260 CYS A C 1
ATOM 2063 O O . CYS A 1 260 ? -21.234 -1.902 11.125 1 95.25 260 CYS A O 1
ATOM 2065 N N . PRO A 1 261 ? -22.266 -2.922 12.828 1 95.94 261 PRO A N 1
ATOM 2066 C CA . PRO A 1 261 ? -22.906 -3.879 11.914 1 95.94 261 PRO A CA 1
ATOM 2067 C C . PRO A 1 261 ? -23.875 -3.217 10.945 1 95.94 261 PRO A C 1
ATOM 2069 O O . PRO A 1 261 ? -24.375 -2.121 11.219 1 95.94 261 PRO A O 1
ATOM 2072 N N . ILE A 1 262 ? -24.016 -3.859 9.836 1 96.81 262 ILE A N 1
ATOM 2073 C CA . ILE A 1 262 ? -24.969 -3.398 8.82 1 96.81 262 ILE A CA 1
ATOM 2074 C C . ILE A 1 262 ? -26.203 -4.289 8.828 1 96.81 262 ILE A C 1
ATOM 2076 O O . ILE A 1 262 ? -26.094 -5.516 8.82 1 96.81 262 ILE A O 1
ATOM 2080 N N . ASP A 1 263 ? -27.312 -3.676 8.883 1 94.56 263 ASP A N 1
ATOM 2081 C CA . ASP A 1 263 ? -28.594 -4.395 8.883 1 94.56 263 ASP A CA 1
ATOM 2082 C C . ASP A 1 263 ? -29 -4.777 7.461 1 94.56 263 ASP A C 1
ATOM 2084 O O . ASP A 1 263 ? -30.016 -4.301 6.953 1 94.56 263 ASP A O 1
ATOM 2088 N N . ALA A 1 264 ? -28.234 -5.629 6.852 1 93.88 264 ALA A N 1
ATOM 2089 C CA . ALA A 1 264 ? -28.453 -6.137 5.5 1 93.88 264 ALA A CA 1
ATOM 2090 C C . ALA A 1 264 ? -27.688 -7.43 5.262 1 93.88 264 ALA A C 1
ATOM 2092 O O . ALA A 1 264 ? -26.484 -7.395 4.992 1 93.88 264 ALA A O 1
ATOM 2093 N N . PRO A 1 265 ? -28.328 -8.555 5.32 1 90.25 265 PRO A N 1
ATOM 2094 C CA . PRO A 1 265 ? -27.641 -9.844 5.164 1 90.25 265 PRO A CA 1
ATOM 2095 C C . PRO A 1 265 ? -26.859 -9.945 3.855 1 90.25 265 PRO A C 1
ATOM 2097 O O . PRO A 1 265 ? -25.891 -10.695 3.773 1 90.25 265 PRO A O 1
ATOM 2100 N N . GLY A 1 266 ? -27.141 -9.203 2.84 1 92.81 266 GLY A N 1
ATOM 2101 C CA . GLY A 1 266 ? -26.484 -9.305 1.549 1 92.81 266 GLY A CA 1
ATOM 2102 C C . GLY A 1 266 ? -25.219 -8.477 1.466 1 92.81 266 GLY A C 1
ATOM 2103 O O . GLY A 1 266 ? -24.469 -8.578 0.491 1 92.81 266 GLY A O 1
ATOM 2104 N N . PHE A 1 267 ? -24.953 -7.777 2.516 1 97.06 267 PHE A N 1
ATOM 2105 C CA . PHE A 1 267 ? -23.75 -6.953 2.523 1 97.06 267 PHE A CA 1
ATOM 2106 C C . PHE A 1 267 ? -22.547 -7.762 2.99 1 97.06 267 PHE A C 1
ATOM 2108 O O . PHE A 1 267 ? -22.109 -7.633 4.137 1 97.06 267 PHE A O 1
ATOM 2115 N N . VAL A 1 268 ? -22.047 -8.555 2.098 1 97.69 268 VAL A N 1
ATOM 2116 C CA . VAL A 1 268 ? -20.906 -9.438 2.318 1 97.69 268 VAL A CA 1
ATOM 2117 C C . VAL A 1 268 ? -19.891 -9.25 1.2 1 97.69 268 VAL A C 1
ATOM 2119 O O . VAL A 1 268 ? -20.203 -8.695 0.145 1 97.69 268 VAL A O 1
ATOM 2122 N N . SER A 1 269 ? -18.703 -9.578 1.453 1 96.88 269 SER A N 1
ATOM 2123 C CA . SER A 1 269 ? -17.625 -9.633 0.465 1 96.88 269 SER A CA 1
ATOM 2124 C C . SER A 1 269 ? -17.016 -11.023 0.4 1 96.88 269 SER A C 1
ATOM 2126 O O . SER A 1 269 ? -16.688 -11.609 1.433 1 96.88 269 SER A O 1
ATOM 2128 N N . PRO A 1 270 ? -16.906 -11.547 -0.747 1 96.38 270 PRO A N 1
ATOM 2129 C CA . PRO A 1 270 ? -16.266 -12.859 -0.853 1 96.38 270 PRO A CA 1
ATOM 2130 C C . PRO A 1 270 ? -14.766 -12.805 -0.63 1 96.38 270 PRO A C 1
ATOM 2132 O O . PRO A 1 270 ? -14.125 -11.797 -0.959 1 96.38 270 PRO A O 1
ATOM 2135 N N . VAL A 1 271 ? -14.25 -13.781 -0.019 1 96.12 271 VAL A N 1
ATOM 2136 C CA . VAL A 1 271 ? -12.82 -14.078 -0.067 1 96.12 271 VAL A CA 1
ATOM 2137 C C . VAL A 1 271 ? -12.555 -15.156 -1.12 1 96.12 271 VAL A C 1
ATOM 2139 O O . VAL A 1 271 ? -13.102 -16.266 -1.041 1 96.12 271 VAL A O 1
ATOM 2142 N N . ILE A 1 272 ? -11.711 -14.773 -2.064 1 97.12 272 ILE A N 1
ATOM 2143 C CA . ILE A 1 272 ? -11.539 -15.633 -3.23 1 97.12 272 ILE A CA 1
ATOM 2144 C C . ILE A 1 272 ? -10.086 -16.094 -3.32 1 97.12 272 ILE A C 1
ATOM 2146 O O . ILE A 1 272 ? -9.164 -15.281 -3.266 1 97.12 272 ILE A O 1
ATOM 2150 N N . MET A 1 273 ? -9.945 -17.344 -3.354 1 97 273 MET A N 1
ATOM 2151 C CA . MET A 1 273 ? -8.648 -17.953 -3.643 1 97 273 MET A CA 1
ATOM 2152 C C . MET A 1 273 ? -8.477 -18.172 -5.141 1 97 273 MET A C 1
ATOM 2154 O O . MET A 1 273 ? -9.391 -18.656 -5.809 1 97 273 MET A O 1
ATOM 2158 N N . SER A 1 274 ? -7.363 -17.734 -5.684 1 97.81 274 SER A N 1
ATOM 2159 C CA . SER A 1 274 ? -7.086 -17.875 -7.109 1 97.81 274 SER A CA 1
ATOM 2160 C C . SER A 1 274 ? -5.77 -18.609 -7.355 1 97.81 274 SER A C 1
ATOM 2162 O O . SER A 1 274 ? -4.781 -18.359 -6.66 1 97.81 274 SER A O 1
ATOM 2164 N N . TYR A 1 275 ? -5.727 -19.484 -8.305 1 96.56 275 TYR A N 1
ATOM 2165 C CA . TYR A 1 275 ? -4.516 -20.188 -8.727 1 96.56 275 TYR A CA 1
ATOM 2166 C C . TYR A 1 275 ? -4.625 -20.656 -10.172 1 96.56 275 TYR A C 1
ATOM 2168 O O . TYR A 1 275 ? -5.707 -20.609 -10.766 1 96.56 275 TYR A O 1
ATOM 2176 N N . ARG A 1 276 ? -3.508 -20.969 -10.758 1 91.62 276 ARG A N 1
ATOM 2177 C CA . ARG A 1 276 ? -3.48 -21.328 -12.172 1 91.62 276 ARG A CA 1
ATOM 2178 C C . ARG A 1 276 ? -4.273 -22.609 -12.422 1 91.62 276 ARG A C 1
ATOM 2180 O O . ARG A 1 276 ? -4.152 -23.578 -11.672 1 91.62 276 ARG A O 1
ATOM 2187 N N . GLU A 1 277 ? -5.086 -22.531 -13.438 1 92.31 277 GLU A N 1
ATOM 2188 C CA . GLU A 1 277 ? -5.824 -23.719 -13.859 1 92.31 277 GLU A CA 1
ATOM 2189 C C . GLU A 1 277 ? -4.875 -24.844 -14.242 1 92.31 277 GLU A C 1
ATOM 2191 O O . GLU A 1 277 ? -3.902 -24.625 -14.969 1 92.31 277 GLU A O 1
ATOM 2196 N N . GLY A 1 278 ? -5.062 -26.031 -13.695 1 88.12 278 GLY A N 1
ATOM 2197 C CA . GLY A 1 278 ? -4.273 -27.188 -14.055 1 88.12 278 GLY A CA 1
ATOM 2198 C C . GLY A 1 278 ? -3.01 -27.344 -13.227 1 88.12 278 GLY A C 1
ATOM 2199 O O . GLY A 1 278 ? -2.225 -28.266 -13.438 1 88.12 278 GLY A O 1
ATOM 2200 N N . ASP A 1 279 ? -2.75 -26.344 -12.43 1 84.75 279 ASP A N 1
ATOM 2201 C CA . ASP A 1 279 ? -1.595 -26.484 -11.547 1 84.75 279 ASP A CA 1
ATOM 2202 C C . ASP A 1 279 ? -1.761 -27.672 -10.602 1 84.75 279 ASP A C 1
ATOM 2204 O O . ASP A 1 279 ? -2.713 -27.719 -9.82 1 84.75 279 ASP A O 1
ATOM 2208 N N . THR A 1 280 ? -0.807 -28.656 -10.641 1 81.44 280 THR A N 1
ATOM 2209 C CA . THR A 1 280 ? -0.915 -29.891 -9.867 1 81.44 280 THR A CA 1
ATOM 2210 C C . THR A 1 280 ? 0.148 -29.938 -8.773 1 81.44 280 THR A C 1
ATOM 2212 O O . THR A 1 280 ? 0.503 -31.016 -8.297 1 81.44 280 THR A O 1
ATOM 2215 N N . SER A 1 281 ? 0.706 -28.781 -8.516 1 80.75 281 SER A N 1
ATOM 2216 C CA . SER A 1 281 ? 1.695 -28.719 -7.441 1 80.75 281 SER A CA 1
ATOM 2217 C C . SER A 1 281 ? 1.124 -29.25 -6.129 1 80.75 281 SER A C 1
ATOM 2219 O O . SER A 1 281 ? 0.062 -28.812 -5.688 1 80.75 281 SER A O 1
ATOM 2221 N N . PRO A 1 282 ? 1.84 -30.203 -5.484 1 80.94 282 PRO A N 1
ATOM 2222 C CA . PRO A 1 282 ? 1.357 -30.719 -4.203 1 80.94 282 PRO A CA 1
ATOM 2223 C C . PRO A 1 282 ? 1.298 -29.656 -3.113 1 80.94 282 PRO A C 1
ATOM 2225 O O . PRO A 1 282 ? 0.417 -29.688 -2.252 1 80.94 282 PRO A O 1
ATOM 2228 N N . PHE A 1 283 ? 2.205 -28.781 -3.174 1 82.12 283 PHE A N 1
ATOM 2229 C CA . PHE A 1 283 ? 2.238 -27.719 -2.176 1 82.12 283 PHE A CA 1
ATOM 2230 C C . PHE A 1 283 ? 1.031 -26.797 -2.322 1 82.12 283 PHE A C 1
ATOM 2232 O O . PHE A 1 283 ? 0.419 -26.406 -1.327 1 82.12 283 PHE A O 1
ATOM 2239 N N . LEU A 1 284 ? 0.698 -26.5 -3.547 1 89.56 284 LEU A N 1
ATOM 2240 C CA . LEU A 1 284 ? -0.509 -25.719 -3.801 1 89.56 284 LEU A CA 1
ATOM 2241 C C . LEU A 1 284 ? -1.75 -26.469 -3.332 1 89.56 284 LEU A C 1
ATOM 2243 O O . LEU A 1 284 ? -2.625 -25.891 -2.686 1 89.56 284 LEU A O 1
ATOM 2247 N N . ALA A 1 285 ? -1.775 -27.75 -3.656 1 90.75 285 ALA A N 1
ATOM 2248 C CA . ALA A 1 285 ? -2.916 -28.562 -3.268 1 90.75 285 ALA A CA 1
ATOM 2249 C C . ALA A 1 285 ? -3.102 -28.578 -1.753 1 90.75 285 ALA A C 1
ATOM 2251 O O . ALA A 1 285 ? -4.227 -28.484 -1.259 1 90.75 285 ALA A O 1
ATOM 2252 N N . ARG A 1 286 ? -2.072 -28.641 -1.059 1 88.62 286 ARG A N 1
ATOM 2253 C CA . ARG A 1 286 ? -2.117 -28.625 0.4 1 88.62 286 ARG A CA 1
ATOM 2254 C C . ARG A 1 286 ? -2.635 -27.281 0.917 1 88.62 286 ARG A C 1
ATOM 2256 O O . ARG A 1 286 ? -3.449 -27.25 1.842 1 88.62 286 ARG A O 1
ATOM 2263 N N . ALA A 1 287 ? -2.109 -26.203 0.373 1 92.38 287 ALA A N 1
ATOM 2264 C CA . ALA A 1 287 ? -2.553 -24.875 0.772 1 92.38 287 ALA A CA 1
ATOM 2265 C C . ALA A 1 287 ? -4.047 -24.688 0.523 1 92.38 287 ALA A C 1
ATOM 2267 O O . ALA A 1 287 ? -4.777 -24.219 1.398 1 92.38 287 ALA A O 1
ATOM 2268 N N . VAL A 1 288 ? -4.469 -25.141 -0.633 1 94.12 288 VAL A N 1
ATOM 2269 C CA . VAL A 1 288 ? -5.863 -25 -1.032 1 94.12 288 VAL A CA 1
ATOM 2270 C C . VAL A 1 288 ? -6.746 -25.844 -0.112 1 94.12 288 VAL A C 1
ATOM 2272 O O . VAL A 1 288 ? -7.777 -25.375 0.371 1 94.12 288 VAL A O 1
ATOM 2275 N N . GLU A 1 289 ? -6.328 -27.016 0.121 1 93 289 GLU A N 1
ATOM 2276 C CA . GLU A 1 289 ? -7.086 -27.906 0.995 1 93 289 GLU A CA 1
ATOM 2277 C C . GLU A 1 289 ? -7.207 -27.328 2.402 1 93 289 GLU A C 1
ATOM 2279 O O . GLU A 1 289 ? -8.281 -27.375 3.008 1 93 289 GLU A O 1
ATOM 2284 N N . TRP A 1 290 ? -6.172 -26.859 2.895 1 93.31 290 TRP A N 1
ATOM 2285 C CA . TRP A 1 290 ? -6.176 -26.281 4.234 1 93.31 290 TRP A CA 1
ATOM 2286 C C . TRP A 1 290 ? -7.16 -25.125 4.328 1 93.31 290 TRP A C 1
ATOM 2288 O O . TRP A 1 290 ? -7.961 -25.047 5.266 1 93.31 290 TRP A O 1
ATOM 2298 N N . VAL A 1 291 ? -7.113 -24.172 3.342 1 94.44 291 VAL A N 1
ATOM 2299 C CA . VAL A 1 291 ? -7.98 -23 3.344 1 94.44 291 VAL A CA 1
ATOM 2300 C C . VAL A 1 291 ? -9.445 -23.438 3.281 1 94.44 291 VAL A C 1
ATOM 2302 O O . VAL A 1 291 ? -10.289 -22.906 4.008 1 94.44 291 VAL A O 1
ATOM 2305 N N . MET A 1 292 ? -9.68 -24.438 2.461 1 93.06 292 MET A N 1
ATOM 2306 C CA . MET A 1 292 ? -11.055 -24.922 2.285 1 93.06 292 MET A CA 1
ATOM 2307 C C . MET A 1 292 ? -11.57 -25.578 3.561 1 93.06 292 MET A C 1
ATOM 2309 O O . MET A 1 292 ? -12.758 -25.484 3.875 1 93.06 292 MET A O 1
ATOM 2313 N N . ARG A 1 293 ? -10.719 -26.156 4.312 1 91.5 293 ARG A N 1
ATOM 2314 C CA . ARG A 1 293 ? -11.094 -26.781 5.578 1 91.5 293 ARG A CA 1
ATOM 2315 C C . ARG A 1 293 ? -11.438 -25.719 6.629 1 91.5 293 ARG A C 1
ATOM 2317 O O . ARG A 1 293 ? -12.297 -25.938 7.477 1 91.5 293 ARG A O 1
ATOM 2324 N N . GLN A 1 294 ? -10.695 -24.594 6.582 1 86.69 294 GLN A N 1
ATOM 2325 C CA . GLN A 1 294 ? -10.938 -23.516 7.543 1 86.69 294 GLN A CA 1
ATOM 2326 C C . GLN A 1 294 ? -12.258 -22.812 7.266 1 86.69 294 GLN A C 1
ATOM 2328 O O . GLN A 1 294 ? -12.859 -22.219 8.164 1 86.69 294 GLN A O 1
ATOM 2333 N N . ALA A 1 295 ? -12.633 -22.734 6.016 1 78.94 295 ALA A N 1
ATOM 2334 C CA . ALA A 1 295 ? -13.844 -22.031 5.594 1 78.94 295 ALA A CA 1
ATOM 2335 C C . ALA A 1 295 ? -15.094 -22.797 6.023 1 78.94 295 ALA A C 1
ATOM 2337 O O . ALA A 1 295 ? -16.188 -22.234 6.051 1 78.94 295 ALA A O 1
ATOM 2338 N N . GLN A 1 296 ? -15.023 -24.094 6.363 1 67.31 296 GLN A N 1
ATOM 2339 C CA . GLN A 1 296 ? -16.141 -24.922 6.824 1 67.31 296 GLN A CA 1
ATOM 2340 C C . GLN A 1 296 ? -16.359 -24.75 8.328 1 67.31 296 GLN A C 1
ATOM 2342 O O . GLN A 1 296 ? -17.5 -24.703 8.781 1 67.31 296 GLN A O 1
ATOM 2347 N N . MET B 1 1 ? 15.602 -1.121 -24.359 1 56.06 1 MET B N 1
ATOM 2348 C CA . MET B 1 1 ? 14.164 -1.337 -24.359 1 56.06 1 MET B CA 1
ATOM 2349 C C . MET B 1 1 ? 13.414 -0.012 -24.266 1 56.06 1 MET B C 1
ATOM 2351 O O . MET B 1 1 ? 13.828 0.893 -23.531 1 56.06 1 MET B O 1
ATOM 2355 N N . GLU B 1 2 ? 12.484 0.197 -25.188 1 64.5 2 GLU B N 1
ATOM 2356 C CA . GLU B 1 2 ? 11.695 1.422 -25.281 1 64.5 2 GLU B CA 1
ATOM 2357 C C . GLU B 1 2 ? 10.242 1.174 -24.859 1 64.5 2 GLU B C 1
ATOM 2359 O O . GLU B 1 2 ? 9.766 0.039 -24.906 1 64.5 2 GLU B O 1
ATOM 2364 N N . LEU B 1 3 ? 9.602 2.264 -24.375 1 70.56 3 LEU B N 1
ATOM 2365 C CA . LEU B 1 3 ? 8.203 2.16 -23.969 1 70.56 3 LEU B CA 1
ATOM 2366 C C . LEU B 1 3 ? 7.359 1.578 -25.094 1 70.56 3 LEU B C 1
ATOM 2368 O O . LEU B 1 3 ? 6.414 0.826 -24.844 1 70.56 3 LEU B O 1
ATOM 2372 N N . ARG B 1 4 ? 7.746 2.014 -26.312 1 74.94 4 ARG B N 1
ATOM 2373 C CA . ARG B 1 4 ? 7 1.5 -27.453 1 74.94 4 ARG B CA 1
ATOM 2374 C C . ARG B 1 4 ? 7.113 -0.018 -27.547 1 74.94 4 ARG B C 1
ATOM 2376 O O . ARG B 1 4 ? 6.168 -0.693 -27.969 1 74.94 4 ARG B O 1
ATOM 2383 N N . HIS B 1 5 ? 8.312 -0.434 -27.109 1 79.69 5 HIS B N 1
ATOM 2384 C CA . HIS B 1 5 ? 8.5 -1.88 -27.125 1 79.69 5 HIS B CA 1
ATOM 2385 C C . HIS B 1 5 ? 7.559 -2.574 -26.141 1 79.69 5 HIS B C 1
ATOM 2387 O O . HIS B 1 5 ? 7.012 -3.635 -26.453 1 79.69 5 HIS B O 1
ATOM 2393 N N . LEU B 1 6 ? 7.453 -1.866 -25.062 1 79.94 6 LEU B N 1
ATOM 2394 C CA . LEU B 1 6 ? 6.535 -2.42 -24.078 1 79.94 6 LEU B CA 1
ATOM 2395 C C . LEU B 1 6 ? 5.098 -2.379 -24.578 1 79.94 6 LEU B C 1
ATOM 2397 O O . LEU B 1 6 ? 4.336 -3.322 -24.359 1 79.94 6 LEU B O 1
ATOM 2401 N N . ARG B 1 7 ? 4.816 -1.301 -25.219 1 80.62 7 ARG B N 1
ATOM 2402 C CA . ARG B 1 7 ? 3.49 -1.188 -25.812 1 80.62 7 ARG B CA 1
ATOM 2403 C C . ARG B 1 7 ? 3.281 -2.246 -26.891 1 80.62 7 ARG B C 1
ATOM 2405 O O . ARG B 1 7 ? 2.223 -2.875 -26.953 1 80.62 7 ARG B O 1
ATOM 2412 N N . TYR B 1 8 ? 4.305 -2.4 -27.688 1 86.44 8 TYR B N 1
ATOM 2413 C CA . TYR B 1 8 ? 4.246 -3.434 -28.719 1 86.44 8 TYR B CA 1
ATOM 2414 C C . TYR B 1 8 ? 4.02 -4.809 -28.094 1 86.44 8 TYR B C 1
ATOM 2416 O O . TYR B 1 8 ? 3.141 -5.555 -28.531 1 86.44 8 TYR B O 1
ATOM 2424 N N . PHE B 1 9 ? 4.82 -5.031 -27.094 1 89.31 9 PHE B N 1
ATOM 2425 C CA . PHE B 1 9 ? 4.715 -6.297 -26.375 1 89.31 9 PHE B CA 1
ATOM 2426 C C . PHE B 1 9 ? 3.312 -6.48 -25.797 1 89.31 9 PHE B C 1
ATOM 2428 O O . PHE B 1 9 ? 2.711 -7.547 -25.953 1 89.31 9 PHE B O 1
ATOM 2435 N N . GLN B 1 10 ? 2.844 -5.453 -25.234 1 85.88 10 GLN B N 1
ATOM 2436 C CA . GLN B 1 10 ? 1.529 -5.516 -24.609 1 85.88 10 GLN B CA 1
ATOM 2437 C C . GLN B 1 10 ? 0.443 -5.82 -25.625 1 85.88 10 GLN B C 1
ATOM 2439 O O . GLN B 1 10 ? -0.431 -6.656 -25.391 1 85.88 10 GLN B O 1
ATOM 2444 N N . VAL B 1 11 ? 0.453 -5.207 -26.781 1 86.44 11 VAL B N 1
ATOM 2445 C CA . VAL B 1 11 ? -0.553 -5.387 -27.812 1 86.44 11 VAL B CA 1
ATOM 2446 C C . VAL B 1 11 ? -0.448 -6.793 -28.406 1 86.44 11 VAL B C 1
ATOM 2448 O O . VAL B 1 11 ? -1.463 -7.457 -28.625 1 86.44 11 VAL B O 1
ATOM 2451 N N . VAL B 1 12 ? 0.746 -7.242 -28.531 1 91.88 12 VAL B N 1
ATOM 2452 C CA . VAL B 1 12 ? 0.942 -8.594 -29.047 1 91.88 12 VAL B CA 1
ATOM 2453 C C . VAL B 1 12 ? 0.424 -9.609 -28.031 1 91.88 12 VAL B C 1
ATOM 2455 O O . VAL B 1 12 ? -0.192 -10.609 -28.406 1 91.88 12 VAL B O 1
ATOM 2458 N N . ALA B 1 13 ? 0.727 -9.32 -26.844 1 87.25 13 ALA B N 1
ATOM 2459 C CA . ALA B 1 13 ? 0.291 -10.211 -25.766 1 87.25 13 ALA B CA 1
ATOM 2460 C C . ALA B 1 13 ? -1.232 -10.273 -25.703 1 87.25 13 ALA B C 1
ATOM 2462 O O . ALA B 1 13 ? -1.799 -11.297 -25.312 1 87.25 13 ALA B O 1
ATOM 2463 N N . GLN B 1 14 ? -1.872 -9.203 -26.016 1 80 14 GLN B N 1
ATOM 2464 C CA . GLN B 1 14 ? -3.328 -9.125 -25.984 1 80 14 GLN B CA 1
ATOM 2465 C C . GLN B 1 14 ? -3.947 -9.836 -27.188 1 80 14 GLN B C 1
ATOM 2467 O O . GLN B 1 14 ? -4.945 -10.547 -27.047 1 80 14 GLN B O 1
ATOM 2472 N N . GLU B 1 15 ? -3.336 -9.68 -28.344 1 83.75 15 GLU B N 1
ATOM 2473 C CA . GLU B 1 15 ? -3.879 -10.227 -29.594 1 83.75 15 GLU B CA 1
ATOM 2474 C C . GLU B 1 15 ? -3.453 -11.672 -29.781 1 83.75 15 GLU B C 1
ATOM 2476 O O . GLU B 1 15 ? -4.109 -12.43 -30.516 1 83.75 15 GLU B O 1
ATOM 2481 N N . LEU B 1 16 ? -2.359 -12.039 -29.188 1 86.56 16 LEU B N 1
ATOM 2482 C CA . LEU B 1 16 ? -1.729 -13.352 -29.312 1 86.56 16 LEU B CA 1
ATOM 2483 C C . LEU B 1 16 ? -1.533 -13.727 -30.766 1 86.56 16 LEU B C 1
ATOM 2485 O O . LEU B 1 16 ? -1.585 -14.906 -31.125 1 86.56 16 LEU B O 1
ATOM 2489 N N . ASN B 1 17 ? -1.554 -12.789 -31.547 1 87.56 17 ASN B N 1
ATOM 2490 C CA . ASN B 1 17 ? -1.31 -12.844 -33 1 87.56 17 ASN B CA 1
ATOM 2491 C C . ASN B 1 17 ? -0.569 -11.602 -33.469 1 87.56 17 ASN B C 1
ATOM 2493 O O . ASN B 1 17 ? -1.076 -10.484 -33.375 1 87.56 17 ASN B O 1
ATOM 2497 N N . VAL B 1 18 ? 0.663 -11.789 -34 1 91.75 18 VAL B N 1
ATOM 2498 C CA . VAL B 1 18 ? 1.521 -10.656 -34.344 1 91.75 18 VAL B CA 1
ATOM 2499 C C . VAL B 1 18 ? 0.902 -9.844 -35.469 1 91.75 18 VAL B C 1
ATOM 2501 O O . VAL B 1 18 ? 1.001 -8.617 -35.5 1 91.75 18 VAL B O 1
ATOM 2504 N N . THR B 1 19 ? 0.249 -10.57 -36.438 1 91.44 19 THR B N 1
ATOM 2505 C CA . THR B 1 19 ? -0.375 -9.891 -37.562 1 91.44 19 THR B CA 1
ATOM 2506 C C . THR B 1 19 ? -1.525 -9 -37.094 1 91.44 19 THR B C 1
ATOM 2508 O O . THR B 1 19 ? -1.63 -7.844 -37.5 1 91.44 19 THR B O 1
ATOM 2511 N N . ARG B 1 20 ? -2.365 -9.555 -36.344 1 90.75 20 ARG B N 1
ATOM 2512 C CA . ARG B 1 20 ? -3.484 -8.797 -35.781 1 90.75 20 ARG B CA 1
ATOM 2513 C C . ARG B 1 20 ? -2.988 -7.641 -34.906 1 90.75 20 ARG B C 1
ATOM 2515 O O . ARG B 1 20 ? -3.561 -6.551 -34.938 1 90.75 20 ARG B O 1
ATOM 2522 N N . ALA B 1 21 ? -1.939 -7.941 -34.125 1 92.88 21 ALA B N 1
ATOM 2523 C CA . ALA B 1 21 ? -1.351 -6.898 -33.281 1 92.88 21 ALA B CA 1
ATOM 2524 C C . ALA B 1 21 ? -0.797 -5.762 -34.156 1 92.88 21 ALA B C 1
ATOM 2526 O O . ALA B 1 21 ? -0.974 -4.586 -33.812 1 92.88 21 ALA B O 1
ATOM 2527 N N . ALA B 1 22 ? -0.186 -6.07 -35.156 1 93.19 22 ALA B N 1
ATOM 2528 C CA . ALA B 1 22 ? 0.362 -5.062 -36.062 1 93.19 22 ALA B CA 1
ATOM 2529 C C . ALA B 1 22 ? -0.744 -4.184 -36.656 1 93.19 22 ALA B C 1
ATOM 2531 O O . ALA B 1 22 ? -0.589 -2.965 -36.75 1 93.19 22 ALA B O 1
ATOM 2532 N N . GLU B 1 23 ? -1.85 -4.785 -37.031 1 89.38 23 GLU B N 1
ATOM 2533 C CA . GLU B 1 23 ? -3.006 -4.051 -37.531 1 89.38 23 GLU B CA 1
ATOM 2534 C C . GLU B 1 23 ? -3.531 -3.066 -36.5 1 89.38 23 GLU B C 1
ATOM 2536 O O . GLU B 1 23 ? -3.787 -1.902 -36.812 1 89.38 23 GLU B O 1
ATOM 2541 N N . ARG B 1 24 ? -3.568 -3.557 -35.281 1 87.88 24 ARG B N 1
ATOM 2542 C CA . ARG B 1 24 ? -4.066 -2.732 -34.188 1 87.88 24 ARG B CA 1
ATOM 2543 C C . ARG B 1 24 ? -3.121 -1.568 -33.906 1 87.88 24 ARG B C 1
ATOM 2545 O O . ARG B 1 24 ? -3.561 -0.488 -33.5 1 87.88 24 ARG B O 1
ATOM 2552 N N . LEU B 1 25 ? -1.882 -1.793 -34.094 1 87.94 25 LEU B N 1
ATOM 2553 C CA . LEU B 1 25 ? -0.858 -0.791 -33.844 1 87.94 25 LEU B CA 1
ATOM 2554 C C . LEU B 1 25 ? -0.586 0.06 -35.062 1 87.94 25 LEU B C 1
ATOM 2556 O O . LEU B 1 25 ? 0.282 0.936 -35.062 1 87.94 25 LEU B O 1
ATOM 2560 N N . HIS B 1 26 ? -1.279 -0.251 -36.156 1 89.81 26 HIS B N 1
ATOM 2561 C CA . HIS B 1 26 ? -1.126 0.459 -37.438 1 89.81 26 HIS B CA 1
ATOM 2562 C C . HIS B 1 26 ? 0.321 0.426 -37.906 1 89.81 26 HIS B C 1
ATOM 2564 O O . HIS B 1 26 ? 0.881 1.46 -38.281 1 89.81 26 HIS B O 1
ATOM 2570 N N . MET B 1 27 ? 0.843 -0.77 -37.719 1 89.88 27 MET B N 1
ATOM 2571 C CA . MET B 1 27 ? 2.193 -0.989 -38.25 1 89.88 27 MET B CA 1
ATOM 2572 C C . MET B 1 27 ? 2.27 -2.277 -39.062 1 89.88 27 MET B C 1
ATOM 2574 O O . MET B 1 27 ? 1.299 -3.035 -39.125 1 89.88 27 MET B O 1
ATOM 2578 N N . ALA B 1 28 ? 3.432 -2.385 -39.844 1 91.38 28 ALA B N 1
ATOM 2579 C CA . ALA B 1 28 ? 3.66 -3.613 -40.594 1 91.38 28 ALA B CA 1
ATOM 2580 C C . ALA B 1 28 ? 4.086 -4.754 -39.688 1 91.38 28 ALA B C 1
ATOM 2582 O O . ALA B 1 28 ? 4.707 -4.52 -38.625 1 91.38 28 ALA B O 1
ATOM 2583 N N . GLN B 1 29 ? 3.668 -5.926 -40.062 1 90.75 29 GLN B N 1
ATOM 2584 C CA . GLN B 1 29 ? 3.893 -7.109 -39.25 1 90.75 29 GLN B CA 1
ATOM 2585 C C . GLN B 1 29 ? 5.383 -7.391 -39.062 1 90.75 29 GLN B C 1
ATOM 2587 O O . GLN B 1 29 ? 5.844 -7.68 -37.969 1 90.75 29 GLN B O 1
ATOM 2592 N N . PRO B 1 30 ? 6.25 -7.262 -40.125 1 91.31 30 PRO B N 1
ATOM 2593 C CA . PRO B 1 30 ? 7.656 -7.645 -39.938 1 91.31 30 PRO B CA 1
ATOM 2594 C C . PRO B 1 30 ? 8.383 -6.777 -38.938 1 91.31 30 PRO B C 1
ATOM 2596 O O . PRO B 1 30 ? 9.078 -7.305 -38.062 1 91.31 30 PRO B O 1
ATOM 2599 N N . PRO B 1 31 ? 8.18 -5.551 -38.969 1 92.25 31 PRO B N 1
ATOM 2600 C CA . PRO B 1 31 ? 8.844 -4.73 -37.938 1 92.25 31 PRO B CA 1
ATOM 2601 C C . PRO B 1 31 ? 8.383 -5.055 -36.531 1 92.25 31 PRO B C 1
ATOM 2603 O O . PRO B 1 31 ? 9.18 -5.023 -35.594 1 92.25 31 PRO B O 1
ATOM 2606 N N . LEU B 1 32 ? 7.129 -5.363 -36.344 1 92.81 32 LEU B N 1
ATOM 2607 C CA . LEU B 1 32 ? 6.621 -5.719 -35.031 1 92.81 32 LEU B CA 1
ATOM 2608 C C . LEU B 1 32 ? 7.238 -7.023 -34.531 1 92.81 32 LEU B C 1
ATOM 2610 O O . LEU B 1 32 ? 7.656 -7.125 -33.375 1 92.81 32 LEU B O 1
ATOM 2614 N N . SER B 1 33 ? 7.32 -7.957 -35.469 1 90.94 33 SER B N 1
ATOM 2615 C CA . SER B 1 33 ? 7.926 -9.242 -35.125 1 90.94 33 SER B CA 1
ATOM 2616 C C . SER B 1 33 ? 9.375 -9.07 -34.688 1 90.94 33 SER B C 1
ATOM 2618 O O . SER B 1 33 ? 9.812 -9.688 -33.719 1 90.94 33 SER B O 1
ATOM 2620 N N . ARG B 1 34 ? 10.031 -8.211 -35.406 1 90.31 34 ARG B N 1
ATOM 2621 C CA . ARG B 1 34 ? 11.43 -7.938 -35.094 1 90.31 34 ARG B CA 1
ATOM 2622 C C . ARG B 1 34 ? 11.562 -7.266 -33.719 1 90.31 34 ARG B C 1
ATOM 2624 O O . ARG B 1 34 ? 12.469 -7.59 -32.938 1 90.31 34 ARG B O 1
ATOM 2631 N N . GLN B 1 35 ? 10.703 -6.375 -33.438 1 89.5 35 GLN B N 1
ATOM 2632 C CA . GLN B 1 35 ? 10.727 -5.66 -32.188 1 89.5 35 GLN B CA 1
ATOM 2633 C C . GLN B 1 35 ? 10.477 -6.605 -31 1 89.5 35 GLN B C 1
ATOM 2635 O O . GLN B 1 35 ? 11.102 -6.477 -29.953 1 89.5 35 GLN B O 1
ATOM 2640 N N . ILE B 1 36 ? 9.656 -7.5 -31.219 1 90.69 36 ILE B N 1
ATOM 2641 C CA . ILE B 1 36 ? 9.328 -8.469 -30.172 1 90.69 36 ILE B CA 1
ATOM 2642 C C . ILE B 1 36 ? 10.531 -9.375 -29.922 1 90.69 36 ILE B C 1
ATOM 2644 O O . ILE B 1 36 ? 10.883 -9.648 -28.766 1 90.69 36 ILE B O 1
ATOM 2648 N N . ARG B 1 37 ? 11.117 -9.781 -30.969 1 88.25 37 ARG B N 1
ATOM 2649 C CA . ARG B 1 37 ? 12.312 -10.602 -30.859 1 88.25 37 ARG B CA 1
ATOM 2650 C C . ARG B 1 37 ? 13.43 -9.844 -30.141 1 88.25 37 ARG B C 1
ATOM 2652 O O . ARG B 1 37 ? 14.125 -10.414 -29.297 1 88.25 37 ARG B O 1
ATOM 2659 N N . GLN B 1 38 ? 13.578 -8.664 -30.5 1 85.88 38 GLN B N 1
ATOM 2660 C CA . GLN B 1 38 ? 14.586 -7.824 -29.875 1 85.88 38 GLN B CA 1
ATOM 2661 C C . GLN B 1 38 ? 14.305 -7.656 -28.391 1 85.88 38 GLN B C 1
ATOM 2663 O O . GLN B 1 38 ? 15.227 -7.668 -27.562 1 85.88 38 GLN B O 1
ATOM 2668 N N . LEU B 1 39 ? 13.078 -7.512 -28.078 1 85.31 39 LEU B N 1
ATOM 2669 C CA . LEU B 1 39 ? 12.688 -7.387 -26.688 1 85.31 39 LEU B CA 1
ATOM 2670 C C . LEU B 1 39 ? 13.016 -8.664 -25.922 1 85.31 39 LEU B C 1
ATOM 2672 O O . LEU B 1 39 ? 13.547 -8.602 -24.797 1 85.31 39 LEU B O 1
ATOM 2676 N N . GLU B 1 40 ? 12.711 -9.781 -26.531 1 86.44 40 GLU B N 1
ATOM 2677 C CA . GLU B 1 40 ? 13.016 -11.062 -25.906 1 86.44 40 GLU B CA 1
ATOM 2678 C C . GLU B 1 40 ? 14.523 -11.227 -25.688 1 86.44 40 GLU B C 1
ATOM 2680 O O . GLU B 1 40 ? 14.953 -11.727 -24.656 1 86.44 40 GLU B O 1
ATOM 2685 N N . GLU B 1 41 ? 15.266 -10.742 -26.656 1 80.69 41 GLU B N 1
ATOM 2686 C CA . GLU B 1 41 ? 16.719 -10.789 -26.562 1 80.69 41 GLU B CA 1
ATOM 2687 C C . GLU B 1 41 ? 17.219 -9.883 -25.438 1 80.69 41 GLU B C 1
ATOM 2689 O O . GLU B 1 41 ? 18.125 -10.266 -24.688 1 80.69 41 GLU B O 1
ATOM 2694 N N . GLU B 1 42 ? 16.672 -8.852 -25.391 1 76.94 42 GLU B N 1
ATOM 2695 C CA . GLU B 1 42 ? 17.094 -7.891 -24.375 1 76.94 42 GLU B CA 1
ATOM 2696 C C . GLU B 1 42 ? 16.766 -8.383 -22.969 1 76.94 42 GLU B C 1
ATOM 2698 O O . GLU B 1 42 ? 17.562 -8.211 -22.047 1 76.94 42 GLU B O 1
ATOM 2703 N N . VAL B 1 43 ? 15.578 -8.875 -22.906 1 76 43 VAL B N 1
ATOM 2704 C CA . VAL B 1 43 ? 15.141 -9.406 -21.609 1 76 43 VAL B CA 1
ATOM 2705 C C . VAL B 1 43 ? 15.875 -10.711 -21.312 1 76 43 VAL B C 1
ATOM 2707 O O . VAL B 1 43 ? 16.125 -11.039 -20.156 1 76 43 VAL B O 1
ATOM 2710 N N . GLY B 1 44 ? 16.25 -11.391 -22.297 1 75.94 44 GLY B N 1
ATOM 2711 C CA . GLY B 1 44 ? 17.062 -12.586 -22.172 1 75.94 44 GLY B CA 1
ATOM 2712 C C . GLY B 1 44 ? 16.25 -13.859 -22.062 1 75.94 44 GLY B C 1
ATOM 2713 O O . GLY B 1 44 ? 16.766 -14.906 -21.672 1 75.94 44 GLY B O 1
ATOM 2714 N N . VAL B 1 45 ? 14.953 -13.789 -22.125 1 79.12 45 VAL B N 1
ATOM 2715 C CA . VAL B 1 45 ? 14.078 -14.961 -22.078 1 79.12 45 VAL B CA 1
ATOM 2716 C C . VAL B 1 45 ? 12.992 -14.844 -23.156 1 79.12 45 VAL B C 1
ATOM 2718 O O . VAL B 1 45 ? 12.664 -13.734 -23.594 1 79.12 45 VAL B O 1
ATOM 2721 N N . ALA B 1 46 ? 12.531 -15.945 -23.578 1 85.81 46 ALA B N 1
ATOM 2722 C CA . ALA B 1 46 ? 11.398 -15.945 -24.5 1 85.81 46 ALA B CA 1
ATOM 2723 C C . ALA B 1 46 ? 10.125 -15.484 -23.797 1 85.81 46 ALA B C 1
ATOM 2725 O O . ALA B 1 46 ? 9.852 -15.875 -22.656 1 85.81 46 ALA B O 1
ATOM 2726 N N . LEU B 1 47 ? 9.469 -14.578 -24.469 1 88.31 47 LEU B N 1
ATOM 2727 C CA . LEU B 1 47 ? 8.242 -14.039 -23.906 1 88.31 47 LEU B CA 1
ATOM 2728 C C . LEU B 1 47 ? 7.016 -14.695 -24.531 1 88.31 47 LEU B C 1
ATOM 2730 O O . LEU B 1 47 ? 5.922 -14.648 -23.953 1 88.31 47 LEU B O 1
ATOM 2734 N N . PHE B 1 48 ? 7.203 -15.211 -25.75 1 90.31 48 PHE B N 1
ATOM 2735 C CA . PHE B 1 48 ? 6.125 -15.867 -26.484 1 90.31 48 PHE B CA 1
ATOM 2736 C C . PHE B 1 48 ? 6.555 -17.25 -26.953 1 90.31 48 PHE B C 1
ATOM 2738 O O . PHE B 1 48 ? 7.723 -17.469 -27.281 1 90.31 48 PHE B O 1
ATOM 2745 N N . ASP B 1 49 ? 5.547 -18.188 -26.859 1 86.81 49 ASP B N 1
ATOM 2746 C CA . ASP B 1 49 ? 5.664 -19.469 -27.547 1 86.81 49 ASP B CA 1
ATOM 2747 C C . ASP B 1 49 ? 4.805 -19.5 -28.812 1 86.81 49 ASP B C 1
ATOM 2749 O O . ASP B 1 49 ? 3.688 -18.969 -28.812 1 86.81 49 ASP B O 1
ATOM 2753 N N . ARG B 1 50 ? 5.426 -20.031 -29.859 1 82.81 50 ARG B N 1
ATOM 2754 C CA . ARG B 1 50 ? 4.652 -20.172 -31.094 1 82.81 50 ARG B CA 1
ATOM 2755 C C . ARG B 1 50 ? 3.744 -21.391 -31.016 1 82.81 50 ARG B C 1
ATOM 2757 O O . ARG B 1 50 ? 4.176 -22.469 -30.609 1 82.81 50 ARG B O 1
ATOM 2764 N N . VAL B 1 51 ? 2.451 -21.188 -31.172 1 80.88 51 VAL B N 1
ATOM 2765 C CA . VAL B 1 51 ? 1.463 -22.266 -31.219 1 80.88 51 VAL B CA 1
ATOM 2766 C C . VAL B 1 51 ? 0.672 -22.172 -32.531 1 80.88 51 VAL B C 1
ATOM 2768 O O . VAL B 1 51 ? -0.242 -21.359 -32.656 1 80.88 51 VAL B O 1
ATOM 2771 N N . GLY B 1 52 ? 0.93 -23.125 -33.469 1 79.38 52 GLY B N 1
ATOM 2772 C CA . GLY B 1 52 ? 0.281 -23.047 -34.75 1 79.38 52 GLY B CA 1
ATOM 2773 C C . GLY B 1 52 ? 0.497 -21.703 -35.438 1 79.38 52 GLY B C 1
ATOM 2774 O O . GLY B 1 52 ? 1.638 -21.297 -35.656 1 79.38 52 GLY B O 1
ATOM 2775 N N . ARG B 1 53 ? -0.629 -20.969 -35.656 1 75.44 53 ARG B N 1
ATOM 2776 C CA . ARG B 1 53 ? -0.568 -19.688 -36.344 1 75.44 53 ARG B CA 1
ATOM 2777 C C . ARG B 1 53 ? -0.59 -18.531 -35.344 1 75.44 53 ARG B C 1
ATOM 2779 O O . ARG B 1 53 ? -0.581 -17.359 -35.75 1 75.44 53 ARG B O 1
ATOM 2786 N N . GLY B 1 54 ? -0.576 -18.938 -34.062 1 85.12 54 GLY B N 1
ATOM 2787 C CA . GLY B 1 54 ? -0.702 -17.891 -33.062 1 85.12 54 GLY B CA 1
ATOM 2788 C C . GLY B 1 54 ? 0.382 -17.938 -32 1 85.12 54 GLY B C 1
ATOM 2789 O O . GLY B 1 54 ? 1.424 -18.578 -32.219 1 85.12 54 GLY B O 1
ATOM 2790 N N . LEU B 1 55 ? 0.311 -16.984 -31.047 1 88.19 55 LEU B N 1
ATOM 2791 C CA . LEU B 1 55 ? 1.274 -16.875 -29.953 1 88.19 55 LEU B CA 1
ATOM 2792 C C . LEU B 1 55 ? 0.615 -17.188 -28.625 1 88.19 55 LEU B C 1
ATOM 2794 O O . LEU B 1 55 ? -0.602 -17.047 -28.469 1 88.19 55 LEU B O 1
ATOM 2798 N N . ARG B 1 56 ? 1.391 -17.828 -27.812 1 85.56 56 ARG B N 1
ATOM 2799 C CA . ARG B 1 56 ? 1.023 -17.969 -26.406 1 85.56 56 ARG B CA 1
ATOM 2800 C C . ARG B 1 56 ? 2.09 -17.359 -25.5 1 85.56 56 ARG B C 1
ATOM 2802 O O . ARG B 1 56 ? 3.287 -17.516 -25.766 1 85.56 56 ARG B O 1
ATOM 2809 N N . LEU B 1 57 ? 1.691 -16.609 -24.531 1 83.94 57 LEU B N 1
ATOM 2810 C CA . LEU B 1 57 ? 2.648 -16.031 -23.594 1 83.94 57 LEU B CA 1
ATOM 2811 C C . LEU B 1 57 ? 3.357 -17.125 -22.797 1 83.94 57 LEU B C 1
ATOM 2813 O O . LEU B 1 57 ? 2.727 -18.094 -22.359 1 83.94 57 LEU B O 1
ATOM 2817 N N . THR B 1 58 ? 4.734 -17 -22.766 1 79.31 58 THR B N 1
ATOM 2818 C CA . THR B 1 58 ? 5.477 -17.797 -21.797 1 79.31 58 THR B CA 1
ATOM 2819 C C . THR B 1 58 ? 5.195 -17.328 -20.375 1 79.31 58 THR B C 1
ATOM 2821 O O . THR B 1 58 ? 4.504 -16.328 -20.172 1 79.31 58 THR B O 1
ATOM 2824 N N . GLU B 1 59 ? 5.676 -18.078 -19.5 1 65.81 59 GLU B N 1
ATOM 2825 C CA . GLU B 1 59 ? 5.562 -17.625 -18.109 1 65.81 59 GLU B CA 1
ATOM 2826 C C . GLU B 1 59 ? 6.25 -16.281 -17.922 1 65.81 59 GLU B C 1
ATOM 2828 O O . GLU B 1 59 ? 5.723 -15.398 -17.234 1 65.81 59 GLU B O 1
ATOM 2833 N N . ALA B 1 60 ? 7.418 -16.188 -18.5 1 71.06 60 ALA B N 1
ATOM 2834 C CA . ALA B 1 60 ? 8.148 -14.922 -18.469 1 71.06 60 ALA B CA 1
ATOM 2835 C C . ALA B 1 60 ? 7.359 -13.82 -19.172 1 71.06 60 ALA B C 1
ATOM 2837 O O . ALA B 1 60 ? 7.344 -12.68 -18.719 1 71.06 60 ALA B O 1
ATOM 2838 N N . GLY B 1 61 ? 6.719 -14.188 -20.25 1 78.69 61 GLY B N 1
ATOM 2839 C CA . GLY B 1 61 ? 5.895 -13.234 -20.984 1 78.69 61 GLY B CA 1
ATOM 2840 C C . GLY B 1 61 ? 4.711 -12.734 -20.172 1 78.69 61 GLY B C 1
ATOM 2841 O O . GLY B 1 61 ? 4.422 -11.531 -20.172 1 78.69 61 GLY B O 1
ATOM 2842 N N . ARG B 1 62 ? 4.074 -13.656 -19.578 1 70.06 62 ARG B N 1
ATOM 2843 C CA . ARG B 1 62 ? 2.924 -13.312 -18.75 1 70.06 62 ARG B CA 1
ATOM 2844 C C . ARG B 1 62 ? 3.326 -12.383 -17.609 1 70.06 62 ARG B C 1
ATOM 2846 O O . ARG B 1 62 ? 2.637 -11.398 -17.328 1 70.06 62 ARG B O 1
ATOM 2853 N N . PHE B 1 63 ? 4.445 -12.672 -16.984 1 67 63 PHE B N 1
ATOM 2854 C CA . PHE B 1 63 ? 4.98 -11.828 -15.93 1 67 63 PHE B CA 1
ATOM 2855 C C . PHE B 1 63 ? 5.293 -10.43 -16.453 1 67 63 PHE B C 1
ATOM 2857 O O . PHE B 1 63 ? 4.898 -9.438 -15.844 1 67 63 PHE B O 1
ATOM 2864 N N . LEU B 1 64 ? 5.934 -10.312 -17.547 1 74.81 64 LEU B N 1
ATOM 2865 C CA . LEU B 1 64 ? 6.309 -9.031 -18.125 1 74.81 64 LEU B CA 1
ATOM 2866 C C . LEU B 1 64 ? 5.07 -8.227 -18.516 1 74.81 64 LEU B C 1
ATOM 2868 O O . LEU B 1 64 ? 5.02 -7.012 -18.297 1 74.81 64 LEU B O 1
ATOM 2872 N N . LEU B 1 65 ? 4.125 -8.906 -19.031 1 73.62 65 LEU B N 1
ATOM 2873 C CA . LEU B 1 65 ? 2.893 -8.234 -19.438 1 73.62 65 LEU B CA 1
ATOM 2874 C C . LEU B 1 65 ? 2.209 -7.594 -18.234 1 73.62 65 LEU B C 1
ATOM 2876 O O . LEU B 1 65 ? 1.828 -6.422 -18.281 1 73.62 65 LEU B O 1
ATOM 2880 N N . GLU B 1 66 ? 2.104 -8.289 -17.312 1 61.25 66 GLU B N 1
ATOM 2881 C CA . GLU B 1 66 ? 1.473 -7.793 -16.094 1 61.25 66 GLU B CA 1
ATOM 2882 C C . GLU B 1 66 ? 2.211 -6.57 -15.555 1 61.25 66 GLU B C 1
ATOM 2884 O O . GLU B 1 66 ? 1.596 -5.543 -15.273 1 61.25 66 GLU B O 1
ATOM 2889 N N . GLN B 1 67 ? 3.488 -6.699 -15.359 1 61.5 67 GLN B N 1
ATOM 2890 C CA . GLN B 1 67 ? 4.312 -5.633 -14.805 1 61.5 67 GLN B CA 1
ATOM 2891 C C . GLN B 1 67 ? 4.305 -4.402 -15.703 1 61.5 67 GLN B C 1
ATOM 2893 O O . GLN B 1 67 ? 4.227 -3.271 -15.219 1 61.5 67 GLN B O 1
ATOM 2898 N N . THR B 1 68 ? 4.367 -4.656 -16.938 1 71.25 68 THR B N 1
ATOM 2899 C CA . THR B 1 68 ? 4.469 -3.533 -17.859 1 71.25 68 THR B CA 1
ATOM 2900 C C . THR B 1 68 ? 3.125 -2.824 -18 1 71.25 68 THR B C 1
ATOM 2902 O O . THR B 1 68 ? 3.076 -1.614 -18.234 1 71.25 68 THR B O 1
ATOM 2905 N N . THR B 1 69 ? 2.102 -3.557 -17.844 1 64.12 69 THR B N 1
ATOM 2906 C CA . THR B 1 69 ? 0.782 -2.938 -17.844 1 64.12 69 THR B CA 1
ATOM 2907 C C . THR B 1 69 ? 0.639 -1.979 -16.672 1 64.12 69 THR B C 1
ATOM 2909 O O . THR B 1 69 ? 0.177 -0.848 -16.828 1 64.12 69 THR B O 1
ATOM 2912 N N . GLN B 1 70 ? 1.041 -2.416 -15.594 1 59.59 70 GLN B N 1
ATOM 2913 C CA . GLN B 1 70 ? 1.024 -1.556 -14.414 1 59.59 70 GLN B CA 1
ATOM 2914 C C . GLN B 1 70 ? 1.899 -0.323 -14.625 1 59.59 70 GLN B C 1
ATOM 2916 O O . GLN B 1 70 ? 1.519 0.786 -14.242 1 59.59 70 GLN B O 1
ATOM 2921 N N . LEU B 1 71 ? 2.99 -0.628 -15.195 1 61.91 71 LEU B N 1
ATOM 2922 C CA . LEU B 1 71 ? 3.932 0.458 -15.445 1 61.91 71 LEU B CA 1
ATOM 2923 C C . LEU B 1 71 ? 3.332 1.486 -16.406 1 61.91 71 LEU B C 1
ATOM 2925 O O . LEU B 1 71 ? 3.467 2.693 -16.188 1 61.91 71 LEU B O 1
ATOM 2929 N N . THR B 1 72 ? 2.672 1.028 -17.359 1 61.34 72 THR B N 1
ATOM 2930 C CA . THR B 1 72 ? 2.104 1.942 -18.344 1 61.34 72 THR B CA 1
ATOM 2931 C C . THR B 1 72 ? 0.921 2.705 -17.75 1 61.34 72 THR B C 1
ATOM 2933 O O . THR B 1 72 ? 0.728 3.887 -18.047 1 61.34 72 THR B O 1
ATOM 2936 N N . GLN B 1 73 ? 0.189 2.072 -16.969 1 57.09 73 GLN B N 1
ATOM 2937 C CA . GLN B 1 73 ? -0.909 2.75 -16.297 1 57.09 73 GLN B CA 1
ATOM 2938 C C . GLN B 1 73 ? -0.389 3.85 -15.375 1 57.09 73 GLN B C 1
ATOM 2940 O O . GLN B 1 73 ? -0.928 4.957 -15.352 1 57.09 73 GLN B O 1
ATOM 2945 N N . ARG B 1 74 ? 0.577 3.48 -14.719 1 57.59 74 ARG B N 1
ATOM 2946 C CA . ARG B 1 74 ? 1.196 4.461 -13.836 1 57.59 74 ARG B CA 1
ATOM 2947 C C . ARG B 1 74 ? 1.743 5.645 -14.625 1 57.59 74 ARG B C 1
ATOM 2949 O O . ARG B 1 74 ? 1.659 6.789 -14.18 1 57.59 74 ARG B O 1
ATOM 2956 N N . LEU B 1 75 ? 2.24 5.301 -15.719 1 60.34 75 LEU B N 1
ATOM 2957 C CA . LEU B 1 75 ? 2.756 6.355 -16.594 1 60.34 75 LEU B CA 1
ATOM 2958 C C . LEU B 1 75 ? 1.632 7.273 -17.062 1 60.34 75 LEU B C 1
ATOM 2960 O O . LEU B 1 75 ? 1.783 8.5 -17.047 1 60.34 75 LEU B O 1
ATOM 2964 N N . GLU B 1 76 ? 0.554 6.734 -17.375 1 57.22 76 GLU B N 1
ATOM 2965 C CA . GLU B 1 76 ? -0.591 7.531 -17.812 1 57.22 76 GLU B CA 1
ATOM 2966 C C . GLU B 1 76 ? -1.104 8.422 -16.688 1 57.22 76 GLU B C 1
ATOM 2968 O O . GLU B 1 76 ? -1.414 9.594 -16.906 1 57.22 76 GLU B O 1
ATOM 2973 N N . GLU B 1 77 ? -1.173 7.844 -15.594 1 55.06 77 GLU B N 1
ATOM 2974 C CA . GLU B 1 77 ? -1.583 8.625 -14.43 1 55.06 77 GLU B CA 1
ATOM 2975 C C . GLU B 1 77 ? -0.626 9.781 -14.18 1 55.06 77 GLU B C 1
ATOM 2977 O O . GLU B 1 77 ? -1.056 10.883 -13.828 1 55.06 77 GLU B O 1
ATOM 2982 N N . THR B 1 78 ? 0.526 9.461 -14.344 1 56.59 78 THR B N 1
ATOM 2983 C CA . THR B 1 78 ? 1.558 10.477 -14.164 1 56.59 78 THR B CA 1
ATOM 2984 C C . THR B 1 78 ? 1.385 11.609 -15.172 1 56.59 78 THR B C 1
ATOM 2986 O O . THR B 1 78 ? 1.493 12.781 -14.82 1 56.59 78 THR B O 1
ATOM 2989 N N . ILE B 1 79 ? 1.106 11.25 -16.359 1 56.41 79 ILE B N 1
ATOM 2990 C CA . ILE B 1 79 ? 0.919 12.234 -17.422 1 56.41 79 ILE B CA 1
ATOM 2991 C C . ILE B 1 79 ? -0.318 13.078 -17.125 1 56.41 79 ILE B C 1
ATOM 2993 O O . ILE B 1 79 ? -0.278 14.305 -17.234 1 56.41 79 ILE B O 1
ATOM 2997 N N . GLU B 1 80 ? -1.353 12.484 -16.719 1 54.06 80 GLU B N 1
ATOM 2998 C CA . GLU B 1 80 ? -2.582 13.203 -16.391 1 54.06 80 GLU B CA 1
ATOM 2999 C C . GLU B 1 80 ? -2.383 14.133 -15.203 1 54.06 80 GLU B C 1
ATOM 3001 O O . GLU B 1 80 ? -2.867 15.266 -15.195 1 54.06 80 GLU B O 1
ATOM 3006 N N . GLY B 1 81 ? -1.786 13.617 -14.234 1 52.25 81 GLY B N 1
ATOM 3007 C CA . GLY B 1 81 ? -1.438 14.461 -13.102 1 52.25 81 GLY B CA 1
ATOM 3008 C C . GLY B 1 81 ? -0.632 15.688 -13.492 1 52.25 81 GLY B C 1
ATOM 3009 O O . GLY B 1 81 ? -0.893 16.797 -13.008 1 52.25 81 GLY B O 1
ATOM 3010 N N . THR B 1 82 ? 0.223 15.445 -14.398 1 52.91 82 THR B N 1
ATOM 3011 C CA . THR B 1 82 ? 1.052 16.531 -14.914 1 52.91 82 THR B CA 1
ATOM 3012 C C . THR B 1 82 ? 0.195 17.562 -15.625 1 52.91 82 THR B C 1
ATOM 3014 O O . THR B 1 82 ? 0.395 18.766 -15.438 1 52.91 82 THR B O 1
ATOM 3017 N N . ARG B 1 83 ? -0.724 17.078 -16.344 1 51.97 83 ARG B N 1
ATOM 3018 C CA . ARG B 1 83 ? -1.634 17.969 -17.062 1 51.97 83 ARG B CA 1
ATOM 3019 C C . ARG B 1 83 ? -2.486 18.781 -16.094 1 51.97 83 ARG B C 1
ATOM 3021 O O . ARG B 1 83 ? -2.68 19.984 -16.297 1 51.97 83 ARG B O 1
ATOM 3028 N N . ARG B 1 84 ? -3.062 18.188 -15.195 1 49.28 84 ARG B N 1
ATOM 3029 C CA . ARG B 1 84 ? -3.918 18.844 -14.211 1 49.28 84 ARG B CA 1
ATOM 3030 C C . ARG B 1 84 ? -3.18 19.969 -13.508 1 49.28 84 ARG B C 1
ATOM 3032 O O . ARG B 1 84 ? -3.734 21.047 -13.312 1 49.28 84 ARG B O 1
ATOM 3039 N N . ILE B 1 85 ? -2.125 19.641 -13.047 1 48.72 85 ILE B N 1
ATOM 3040 C CA . ILE B 1 85 ? -1.282 20.641 -12.414 1 48.72 85 ILE B CA 1
ATOM 3041 C C . ILE B 1 85 ? -1.108 21.844 -13.344 1 48.72 85 ILE B C 1
ATOM 3043 O O . ILE B 1 85 ? -1.139 23 -12.906 1 48.72 85 ILE B O 1
ATOM 3047 N N . GLY B 1 86 ? -1.093 21.547 -14.438 1 48.47 86 GLY B N 1
ATOM 3048 C CA . GLY B 1 86 ? -0.934 22.625 -15.398 1 48.47 86 GLY B CA 1
ATOM 3049 C C . GLY B 1 86 ? -2.189 23.453 -15.578 1 48.47 86 GLY B C 1
ATOM 3050 O O . GLY B 1 86 ? -2.115 24.641 -15.922 1 48.47 86 GLY B O 1
ATOM 3051 N N . ARG B 1 87 ? -3.43 23 -15.516 1 47.88 87 ARG B N 1
ATOM 3052 C CA . ARG B 1 87 ? -4.66 23.734 -15.82 1 47.88 87 ARG B CA 1
ATOM 3053 C C . ARG B 1 87 ? -5.16 24.5 -14.609 1 47.88 87 ARG B C 1
ATOM 3055 O O . ARG B 1 87 ? -6.199 25.156 -14.664 1 47.88 87 ARG B O 1
ATOM 3062 N N . GLN B 1 88 ? -4.719 25.141 -13.664 1 45.78 88 GLN B N 1
ATOM 3063 C CA . GLN B 1 88 ? -4.969 26.078 -12.57 1 45.78 88 GLN B CA 1
ATOM 3064 C C . GLN B 1 88 ? -6.246 25.719 -11.82 1 45.78 88 GLN B C 1
ATOM 3066 O O . GLN B 1 88 ? -6.836 26.562 -11.141 1 45.78 88 GLN B O 1
ATOM 3071 N N . ASP B 1 89 ? -7.098 24.844 -11.953 1 45.03 89 ASP B N 1
ATOM 3072 C CA . ASP B 1 89 ? -8.383 24.766 -11.273 1 45.03 89 ASP B CA 1
ATOM 3073 C C . ASP B 1 89 ? -8.211 24.812 -9.758 1 45.03 89 ASP B C 1
ATOM 3075 O O . ASP B 1 89 ? -7.09 24.922 -9.258 1 45.03 89 ASP B O 1
ATOM 3079 N N . LYS B 1 90 ? -9.273 24.156 -8.906 1 51.34 90 LYS B N 1
ATOM 3080 C CA . LYS B 1 90 ? -9.406 24.188 -7.453 1 51.34 90 LYS B CA 1
ATOM 3081 C C . LYS B 1 90 ? -8.062 23.953 -6.777 1 51.34 90 LYS B C 1
ATOM 3083 O O . LYS B 1 90 ? -7.188 23.281 -7.332 1 51.34 90 LYS B O 1
ATOM 3088 N N . ARG B 1 91 ? -7.84 25 -5.82 1 61.09 91 ARG B N 1
ATOM 3089 C CA . ARG B 1 91 ? -6.566 24.938 -5.109 1 61.09 91 ARG B CA 1
ATOM 3090 C C . ARG B 1 91 ? -6.367 23.562 -4.477 1 61.09 91 ARG B C 1
ATOM 3092 O O . ARG B 1 91 ? -7.25 23.047 -3.781 1 61.09 91 ARG B O 1
ATOM 3099 N N . TRP B 1 92 ? -5.711 22.719 -5.109 1 72.56 92 TRP B N 1
ATOM 3100 C CA . TRP B 1 92 ? -5.359 21.359 -4.68 1 72.56 92 TRP B CA 1
ATOM 3101 C C . TRP B 1 92 ? -4.137 21.391 -3.77 1 72.56 92 TRP B C 1
ATOM 3103 O O . TRP B 1 92 ? -3.158 22.078 -4.047 1 72.56 92 TRP B O 1
ATOM 3113 N N . PHE B 1 93 ? -4.316 20.812 -2.572 1 85.56 93 PHE B N 1
ATOM 3114 C CA . PHE B 1 93 ? -3.203 20.625 -1.648 1 85.56 93 PHE B CA 1
ATOM 3115 C C . PHE B 1 93 ? -2.896 19.156 -1.447 1 85.56 93 PHE B C 1
ATOM 3117 O O . PHE B 1 93 ? -3.635 18.438 -0.755 1 85.56 93 PHE B O 1
ATOM 3124 N N . GLY B 1 94 ? -1.793 18.703 -2.014 1 89.31 94 GLY B N 1
ATOM 3125 C CA . GLY B 1 94 ? -1.427 17.281 -1.973 1 89.31 94 GLY B CA 1
ATOM 3126 C C . GLY B 1 94 ? -0.511 16.938 -0.812 1 89.31 94 GLY B C 1
ATOM 3127 O O . GLY B 1 94 ? 0.485 17.625 -0.577 1 89.31 94 GLY B O 1
ATOM 3128 N N . ILE B 1 95 ? -0.881 15.859 -0.098 1 93.94 95 ILE B N 1
ATOM 3129 C CA . ILE B 1 95 ? -0.069 15.359 1.006 1 93.94 95 ILE B CA 1
ATOM 3130 C C . ILE B 1 95 ? 0.397 13.938 0.702 1 93.94 95 ILE B C 1
ATOM 3132 O O . ILE B 1 95 ? -0.422 13.047 0.485 1 93.94 95 ILE B O 1
ATOM 3136 N N . GLY B 1 96 ? 1.704 13.734 0.575 1 95.12 96 GLY B N 1
ATOM 3137 C CA . GLY B 1 96 ? 2.305 12.414 0.555 1 95.12 96 GLY B CA 1
ATOM 3138 C C . GLY B 1 96 ? 2.74 11.93 1.927 1 95.12 96 GLY B C 1
ATOM 3139 O O . GLY B 1 96 ? 3.223 12.727 2.742 1 95.12 96 GLY B O 1
ATOM 3140 N N . PHE B 1 97 ? 2.568 10.633 2.127 1 95.88 97 PHE B N 1
ATOM 3141 C CA . PHE B 1 97 ? 2.879 10.188 3.48 1 95.88 97 PHE B CA 1
ATOM 3142 C C . PHE B 1 97 ? 3.26 8.711 3.49 1 95.88 97 PHE B C 1
ATOM 3144 O O . PHE B 1 97 ? 2.84 7.949 2.615 1 95.88 97 PHE B O 1
ATOM 3151 N N . VAL B 1 98 ? 4.094 8.336 4.426 1 95.19 98 VAL B N 1
ATOM 3152 C CA . VAL B 1 98 ? 4.285 6.926 4.754 1 95.19 98 VAL B CA 1
ATOM 3153 C C . VAL B 1 98 ? 3.176 6.461 5.695 1 95.19 98 VAL B C 1
ATOM 3155 O O . VAL B 1 98 ? 2.699 7.23 6.531 1 95.19 98 VAL B O 1
ATOM 3158 N N . PRO B 1 99 ? 2.787 5.207 5.66 1 91.31 99 PRO B N 1
ATOM 3159 C CA . PRO B 1 99 ? 1.586 4.734 6.355 1 91.31 99 PRO B CA 1
ATOM 3160 C C . PRO B 1 99 ? 1.651 4.949 7.863 1 91.31 99 PRO B C 1
ATOM 3162 O O . PRO B 1 99 ? 0.629 5.23 8.5 1 91.31 99 PRO B O 1
ATOM 3165 N N . SER B 1 100 ? 2.74 4.887 8.43 1 91.88 100 SER B N 1
ATOM 3166 C CA . SER B 1 100 ? 2.871 4.957 9.883 1 91.88 100 SER B CA 1
ATOM 3167 C C . SER B 1 100 ? 2.383 6.301 10.414 1 91.88 100 SER B C 1
ATOM 3169 O O . SER B 1 100 ? 1.957 6.398 11.57 1 91.88 100 SER B O 1
ATOM 3171 N N . VAL B 1 101 ? 2.369 7.336 9.617 1 93.19 101 VAL B N 1
ATOM 3172 C CA . VAL B 1 101 ? 2.025 8.672 10.102 1 93.19 101 VAL B CA 1
ATOM 3173 C C . VAL B 1 101 ? 0.507 8.805 10.195 1 93.19 101 VAL B C 1
ATOM 3175 O O . VAL B 1 101 ? -0 9.75 10.805 1 93.19 101 VAL B O 1
ATOM 3178 N N . LEU B 1 102 ? -0.19 7.867 9.594 1 90 102 LEU B N 1
ATOM 3179 C CA . LEU B 1 102 ? -1.646 7.863 9.664 1 90 102 LEU B CA 1
ATOM 3180 C C . LEU B 1 102 ? -2.121 7.59 11.086 1 90 102 LEU B C 1
ATOM 3182 O O . LEU B 1 102 ? -3.289 7.816 11.414 1 90 102 LEU B O 1
ATOM 3186 N N . TYR B 1 103 ? -1.282 7.105 11.914 1 88.44 103 TYR B N 1
ATOM 3187 C CA . TYR B 1 103 ? -1.653 6.723 13.273 1 88.44 103 TYR B CA 1
ATOM 3188 C C . TYR B 1 103 ? -1.203 7.777 14.273 1 88.44 103 TYR B C 1
ATOM 3190 O O . TYR B 1 103 ? -1.322 7.578 15.492 1 88.44 103 TYR B O 1
ATOM 3198 N N . GLY B 1 104 ? -0.717 8.867 13.75 1 86 104 GLY B N 1
ATOM 3199 C CA . GLY B 1 104 ? -0.26 9.984 14.555 1 86 104 GLY B CA 1
ATOM 3200 C C . GLY B 1 104 ? -0.88 11.312 14.148 1 86 104 GLY B C 1
ATOM 3201 O O . GLY B 1 104 ? -2.105 11.445 14.133 1 86 104 GLY B O 1
ATOM 3202 N N . VAL B 1 105 ? -0.094 12.156 13.617 1 86.19 105 VAL B N 1
ATOM 3203 C CA . VAL B 1 105 ? -0.399 13.578 13.469 1 86.19 105 VAL B CA 1
ATOM 3204 C C . VAL B 1 105 ? -1.276 13.789 12.234 1 86.19 105 VAL B C 1
ATOM 3206 O O . VAL B 1 105 ? -2.051 14.742 12.172 1 86.19 105 VAL B O 1
ATOM 3209 N N . LEU B 1 106 ? -1.233 12.906 11.273 1 92.56 106 LEU B N 1
ATOM 3210 C CA . LEU B 1 106 ? -1.786 13.195 9.953 1 92.56 106 LEU B CA 1
ATOM 3211 C C . LEU B 1 106 ? -3.305 13.305 10.016 1 92.56 106 LEU B C 1
ATOM 3213 O O . LEU B 1 106 ? -3.887 14.234 9.445 1 92.56 106 LEU B O 1
ATOM 3217 N N . PRO B 1 107 ? -4.02 12.414 10.727 1 90.19 107 PRO B N 1
ATOM 3218 C CA . PRO B 1 107 ? -5.477 12.555 10.789 1 90.19 107 PRO B CA 1
ATOM 3219 C C . PRO B 1 107 ? -5.914 13.883 11.391 1 90.19 107 PRO B C 1
ATOM 3221 O O . PRO B 1 107 ? -6.863 14.508 10.906 1 90.19 107 PRO B O 1
ATOM 3224 N N . GLU B 1 108 ? -5.203 14.328 12.344 1 89.94 108 GLU B N 1
ATOM 3225 C CA . GLU B 1 108 ? -5.531 15.602 12.977 1 89.94 108 GLU B CA 1
ATOM 3226 C C . GLU B 1 108 ? -5.254 16.766 12.031 1 89.94 108 GLU B C 1
ATOM 3228 O O . GLU B 1 108 ? -6 17.75 12.016 1 89.94 108 GLU B O 1
ATOM 3233 N N . LEU B 1 109 ? -4.191 16.641 11.352 1 92.75 109 LEU B N 1
ATOM 3234 C CA . LEU B 1 109 ? -3.879 17.672 10.375 1 92.75 109 LEU B CA 1
ATOM 3235 C C . LEU B 1 109 ? -4.957 17.75 9.297 1 92.75 109 LEU B C 1
ATOM 3237 O O . LEU B 1 109 ? -5.383 18.844 8.922 1 92.75 109 LEU B O 1
ATOM 3241 N N . ILE B 1 110 ? -5.32 16.594 8.789 1 89.75 110 ILE B N 1
ATOM 3242 C CA . ILE B 1 110 ? -6.359 16.547 7.77 1 89.7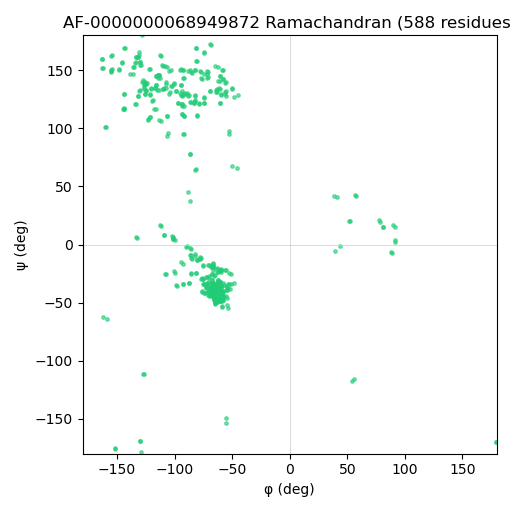5 110 ILE B CA 1
ATOM 3243 C C . ILE B 1 110 ? -7.621 17.234 8.281 1 89.75 110 ILE B C 1
ATOM 3245 O O . ILE B 1 110 ? -8.219 18.047 7.566 1 89.75 110 ILE B O 1
ATOM 3249 N N . ARG B 1 111 ? -7.977 16.969 9.445 1 88.06 111 ARG B N 1
ATOM 3250 C CA . ARG B 1 111 ? -9.148 17.594 10.055 1 88.06 111 ARG B CA 1
ATOM 3251 C C . ARG B 1 111 ? -9 19.109 10.109 1 88.06 111 ARG B C 1
ATOM 3253 O O . ARG B 1 111 ? -9.914 19.844 9.727 1 88.06 111 ARG B O 1
ATOM 3260 N N . GLU B 1 112 ? -7.898 19.516 10.562 1 87.69 112 GLU B N 1
ATOM 3261 C CA . GLU B 1 112 ? -7.625 20.938 10.695 1 87.69 112 GLU B CA 1
ATOM 3262 C C . GLU B 1 112 ? -7.711 21.641 9.352 1 87.69 112 GLU B C 1
ATOM 3264 O O . GLU B 1 112 ? -8.312 22.719 9.242 1 87.69 112 GLU B O 1
ATOM 3269 N N . LEU B 1 113 ? -7.121 21.062 8.375 1 86.62 113 LEU B N 1
ATOM 3270 C CA . LEU B 1 113 ? -7.078 21.688 7.051 1 86.62 113 LEU B CA 1
ATOM 3271 C C . LEU B 1 113 ? -8.469 21.734 6.426 1 86.62 113 LEU B C 1
ATOM 3273 O O . LEU B 1 113 ? -8.805 22.672 5.711 1 86.62 113 LEU B O 1
ATOM 3277 N N . ARG B 1 114 ? -9.219 20.75 6.695 1 81.44 114 ARG B N 1
ATOM 3278 C CA . ARG B 1 114 ? -10.57 20.703 6.145 1 81.44 114 ARG B CA 1
ATOM 3279 C C . ARG B 1 114 ? -11.492 21.688 6.859 1 81.44 114 ARG B C 1
ATOM 3281 O O . ARG B 1 114 ? -12.352 22.312 6.234 1 81.44 114 ARG B O 1
ATOM 3288 N N . GLU B 1 115 ? -11.391 21.781 8.094 1 80 115 GLU B N 1
ATOM 3289 C CA . GLU B 1 115 ? -12.219 22.688 8.891 1 80 115 GLU B CA 1
ATOM 3290 C C . GLU B 1 115 ? -11.867 24.141 8.602 1 80 115 GLU B C 1
ATOM 3292 O O . GLU B 1 115 ? -12.742 25.016 8.641 1 80 115 GLU B O 1
ATOM 3297 N N . SER B 1 116 ? -10.656 24.328 8.438 1 72.75 116 SER B N 1
ATOM 3298 C CA . SER B 1 116 ? -10.227 25.688 8.156 1 72.75 116 SER B CA 1
ATOM 3299 C C . SER B 1 116 ? -10.742 26.156 6.797 1 72.75 116 SER B C 1
ATOM 3301 O O . SER B 1 116 ? -10.938 27.359 6.582 1 72.75 116 SER B O 1
ATOM 3303 N N . ASP B 1 117 ? -10.836 25.25 5.812 1 61.31 117 ASP B N 1
ATOM 3304 C CA . ASP B 1 117 ? -11.312 25.594 4.473 1 61.31 117 ASP B CA 1
ATOM 3305 C C . ASP B 1 117 ? -12.781 26 4.5 1 61.31 117 ASP B C 1
ATOM 3307 O O . ASP B 1 117 ? -13.266 26.656 3.576 1 61.31 117 ASP B O 1
ATOM 3311 N N . ARG B 1 11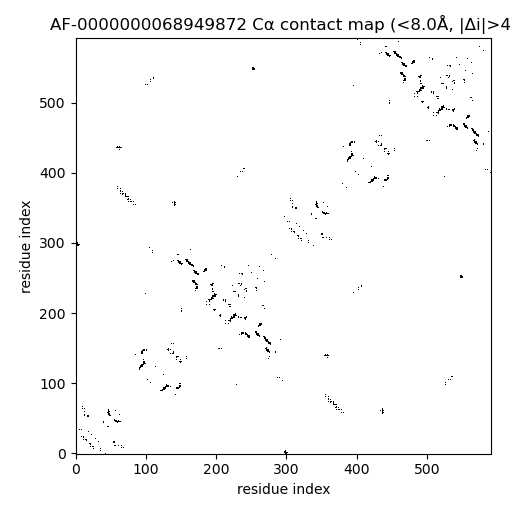8 ? -13.641 25.562 5.41 1 57.53 118 ARG B N 1
ATOM 3312 C CA . ARG B 1 118 ? -15.047 25.938 5.484 1 57.53 118 ARG B CA 1
ATOM 3313 C C . ARG B 1 118 ? -15.203 27.469 5.453 1 57.53 118 ARG B C 1
ATOM 3315 O O . ARG B 1 118 ? -16.266 27.969 5.082 1 57.53 118 ARG B O 1
ATOM 3322 N N . HIS B 1 119 ? -14.195 28.219 5.875 1 50.81 119 HIS B N 1
ATOM 3323 C CA . HIS B 1 119 ? -14.406 29.656 5.988 1 50.81 119 HIS B CA 1
ATOM 3324 C C . HIS B 1 119 ? -13.992 30.375 4.715 1 50.81 119 HIS B C 1
ATOM 3326 O O . HIS B 1 119 ? -14.32 31.547 4.523 1 50.81 119 HIS B O 1
ATOM 3332 N N . ASP B 1 120 ? -13.141 29.75 3.686 1 54.72 120 ASP B N 1
ATOM 3333 C CA . ASP B 1 120 ? -12.805 30.703 2.639 1 54.72 120 ASP B CA 1
ATOM 3334 C C . ASP B 1 120 ? -12.398 30 1.35 1 54.72 120 ASP B C 1
ATOM 3336 O O . ASP B 1 120 ? -12.719 30.453 0.252 1 54.72 120 ASP B O 1
ATOM 3340 N N . GLN B 1 121 ? -11.273 29.219 1.348 1 55.88 121 GLN B N 1
ATOM 3341 C CA . GLN B 1 121 ? -10.609 28.719 0.151 1 55.88 121 GLN B CA 1
ATOM 3342 C C . GLN B 1 121 ? -10.859 27.234 -0.042 1 55.88 121 GLN B C 1
ATOM 3344 O O . GLN B 1 121 ? -10.719 26.438 0.896 1 55.88 121 GLN B O 1
ATOM 3349 N N . GLN B 1 122 ? -11.859 26.906 -0.805 1 63.5 122 GLN B N 1
ATOM 3350 C CA . GLN B 1 122 ? -12.242 25.531 -1.135 1 63.5 122 GLN B CA 1
ATOM 3351 C C . GLN B 1 122 ? -11.023 24.703 -1.521 1 63.5 122 GLN B C 1
ATOM 3353 O O . GLN B 1 122 ? -10.711 24.562 -2.705 1 63.5 122 GLN B O 1
ATOM 3358 N N . VAL B 1 123 ? -10.102 24.453 -0.598 1 70.88 123 VAL B N 1
ATOM 3359 C CA . VAL B 1 123 ? -8.938 23.641 -0.909 1 70.88 123 VAL B CA 1
ATOM 3360 C C . VAL B 1 123 ? -9.305 22.156 -0.775 1 70.88 123 VAL B C 1
ATOM 3362 O O . VAL B 1 123 ? -9.898 21.75 0.221 1 70.88 123 VAL B O 1
ATOM 3365 N N . GLU B 1 124 ? -9.133 21.516 -1.808 1 76.38 124 GLU B N 1
ATOM 3366 C CA . GLU B 1 124 ? -9.266 20.062 -1.784 1 76.38 124 GLU B CA 1
ATOM 3367 C C . GLU B 1 124 ? -7.953 19.391 -1.37 1 76.38 124 GLU B C 1
ATOM 3369 O O . GLU B 1 124 ? -6.902 19.656 -1.954 1 76.38 124 GLU B O 1
ATOM 3374 N N . VAL B 1 125 ? -8.031 18.609 -0.316 1 83.62 125 VAL B N 1
ATOM 3375 C CA . VAL B 1 125 ? -6.832 17.938 0.173 1 83.62 125 VAL B CA 1
ATOM 3376 C C . VAL B 1 125 ? -6.746 16.531 -0.441 1 83.62 125 VAL B C 1
ATOM 3378 O O . VAL B 1 125 ? -7.691 15.75 -0.349 1 83.62 125 VAL B O 1
ATOM 3381 N N . GLY B 1 126 ? -5.68 16.312 -1.163 1 84.69 126 GLY B N 1
ATOM 3382 C CA . GLY B 1 126 ? -5.391 14.984 -1.681 1 84.69 126 GLY B CA 1
ATOM 3383 C C . GLY B 1 126 ? -4.355 14.234 -0.862 1 84.69 126 GLY B C 1
ATOM 3384 O O . GLY B 1 126 ? -3.385 14.828 -0.386 1 84.69 126 GLY B O 1
ATOM 3385 N N . LEU B 1 127 ? -4.613 12.945 -0.666 1 89.5 127 LEU B N 1
ATOM 3386 C CA . LEU B 1 127 ? -3.697 12.094 0.088 1 89.5 127 LEU B CA 1
ATOM 3387 C C . LEU B 1 127 ? -3.098 11.016 -0.806 1 89.5 127 LEU B C 1
ATOM 3389 O O . LEU B 1 127 ? -3.807 10.406 -1.607 1 89.5 127 LEU B O 1
ATOM 3393 N N . ALA B 1 128 ? -1.803 10.898 -0.681 1 87.56 128 ALA B N 1
ATOM 3394 C CA . ALA B 1 128 ? -1.113 9.852 -1.435 1 87.56 128 ALA B CA 1
ATOM 3395 C C . ALA B 1 128 ? -0.13 9.094 -0.546 1 87.56 128 ALA B C 1
ATOM 3397 O O . ALA B 1 128 ? 0.767 9.695 0.05 1 87.56 128 ALA B O 1
ATOM 3398 N N . GLU B 1 129 ? -0.409 7.805 -0.486 1 89.19 129 GLU B N 1
ATOM 3399 C CA . GLU B 1 129 ? 0.569 6.953 0.187 1 89.19 129 GLU B CA 1
ATOM 3400 C C . GLU B 1 129 ? 1.807 6.742 -0.681 1 89.19 129 GLU B C 1
ATOM 3402 O O . GLU B 1 129 ? 1.698 6.324 -1.834 1 89.19 129 GLU B O 1
ATOM 3407 N N . MET B 1 130 ? 2.994 7.039 -0.099 1 87.56 130 MET B N 1
ATOM 3408 C CA . MET B 1 130 ? 4.246 6.875 -0.831 1 87.56 130 MET B CA 1
ATOM 3409 C C . MET B 1 130 ? 5.434 6.84 0.125 1 87.56 130 MET B C 1
ATOM 3411 O O . MET B 1 130 ? 5.387 7.434 1.204 1 87.56 130 MET B O 1
ATOM 3415 N N . ILE B 1 131 ? 6.422 6.176 -0.293 1 88.81 131 ILE B N 1
ATOM 3416 C CA . ILE B 1 131 ? 7.625 6.117 0.528 1 88.81 131 ILE B CA 1
ATOM 3417 C C . ILE B 1 131 ? 8.375 7.445 0.447 1 88.81 131 ILE B C 1
ATOM 3419 O O . ILE B 1 131 ? 8.102 8.266 -0.437 1 88.81 131 ILE B O 1
ATOM 3423 N N . THR B 1 132 ? 9.305 7.652 1.359 1 92.06 132 THR B N 1
ATOM 3424 C CA . THR B 1 132 ? 9.945 8.953 1.534 1 92.06 132 THR B CA 1
ATOM 3425 C C . THR B 1 132 ? 10.664 9.375 0.256 1 92.06 132 THR B C 1
ATOM 3427 O O . THR B 1 132 ? 10.539 10.523 -0.179 1 92.06 132 THR B O 1
ATOM 3430 N N . VAL B 1 133 ? 11.367 8.477 -0.355 1 86.44 133 VAL B N 1
ATOM 3431 C CA . VAL B 1 133 ? 12.148 8.812 -1.537 1 86.44 133 VAL B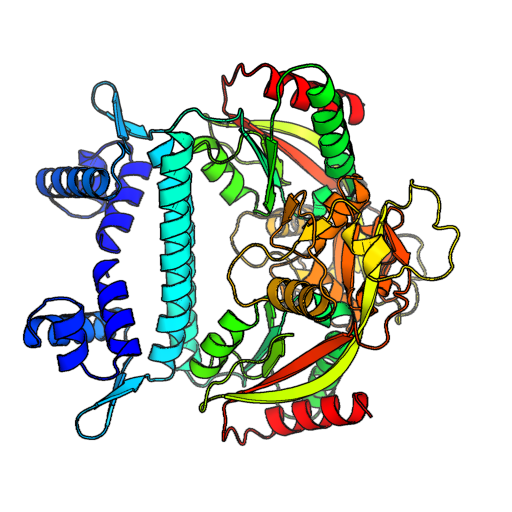 CA 1
ATOM 3432 C C . VAL B 1 133 ? 11.227 9.242 -2.67 1 86.44 133 VAL B C 1
ATOM 3434 O O . VAL B 1 133 ? 11.539 10.164 -3.426 1 86.44 133 VAL B O 1
ATOM 3437 N N . GLU B 1 134 ? 10.094 8.625 -2.76 1 84.06 134 GLU B N 1
ATOM 3438 C CA . GLU B 1 134 ? 9.094 9 -3.758 1 84.06 134 GLU B CA 1
ATOM 3439 C C . GLU B 1 134 ? 8.508 10.375 -3.465 1 84.06 134 GLU B C 1
ATOM 3441 O O . GLU B 1 134 ? 8.156 11.117 -4.387 1 84.06 134 GLU B O 1
ATOM 3446 N N . GLN B 1 135 ? 8.398 10.703 -2.188 1 92 135 GLN B N 1
ATOM 3447 C CA . GLN B 1 135 ? 7.863 12 -1.795 1 92 135 GLN B CA 1
ATOM 3448 C C . GLN B 1 135 ? 8.75 13.133 -2.297 1 92 135 GLN B C 1
ATOM 3450 O O . GLN B 1 135 ? 8.25 14.172 -2.734 1 92 135 GLN B O 1
ATOM 3455 N N . ILE B 1 136 ? 10.047 12.906 -2.174 1 89.12 136 ILE B N 1
ATOM 3456 C CA . ILE B 1 136 ? 10.984 13.93 -2.613 1 89.12 136 ILE B CA 1
ATOM 3457 C C . ILE B 1 136 ? 10.758 14.242 -4.09 1 89.12 136 ILE B C 1
ATOM 3459 O O . ILE B 1 136 ? 10.633 15.406 -4.477 1 89.12 136 ILE B O 1
ATOM 3463 N N . GLU B 1 137 ? 10.617 13.172 -4.793 1 79.75 137 GLU B N 1
ATOM 3464 C CA . GLU B 1 137 ? 10.383 13.344 -6.223 1 79.75 137 GLU B CA 1
ATOM 3465 C C . GLU B 1 137 ? 9.023 13.977 -6.488 1 79.75 137 GLU B C 1
ATOM 3467 O O . GLU B 1 137 ? 8.891 14.836 -7.363 1 79.75 137 GLU B O 1
ATOM 3472 N N . ALA B 1 138 ? 8.039 13.602 -5.762 1 84.12 138 ALA B N 1
ATOM 3473 C CA . ALA B 1 138 ? 6.68 14.117 -5.918 1 84.12 138 ALA B CA 1
ATOM 3474 C C . ALA B 1 138 ? 6.617 15.602 -5.566 1 84.12 138 ALA B C 1
ATOM 3476 O O . ALA B 1 138 ? 5.902 16.375 -6.215 1 84.12 138 ALA B O 1
ATOM 3477 N N . LEU B 1 139 ? 7.352 16.016 -4.59 1 88.31 139 LEU B N 1
ATOM 3478 C CA . LEU B 1 139 ? 7.426 17.422 -4.203 1 88.31 139 LEU B CA 1
ATOM 3479 C C . LEU B 1 139 ? 8.07 18.25 -5.305 1 88.31 139 LEU B C 1
ATOM 3481 O O . LEU B 1 139 ? 7.543 19.297 -5.684 1 88.31 139 LEU B O 1
ATOM 3485 N N . LYS B 1 140 ? 9.133 17.75 -5.781 1 77.75 140 LYS B N 1
ATOM 3486 C CA . LYS B 1 140 ? 9.852 18.469 -6.828 1 77.75 140 LYS B CA 1
ATOM 3487 C C . LYS B 1 140 ? 8.992 18.625 -8.078 1 77.75 140 LYS B C 1
ATOM 3489 O O . LYS B 1 140 ? 9.047 19.656 -8.75 1 77.75 140 LYS B O 1
ATOM 3494 N N . ALA B 1 141 ? 8.188 17.609 -8.242 1 70 141 ALA B N 1
ATOM 3495 C CA . ALA B 1 141 ? 7.34 17.594 -9.43 1 70 141 ALA B CA 1
ATOM 3496 C C . ALA B 1 141 ? 6.043 18.359 -9.18 1 70 141 ALA B C 1
ATOM 3498 O O . ALA B 1 141 ? 5.234 18.531 -10.094 1 70 141 ALA B O 1
ATOM 3499 N N . GLY B 1 142 ? 5.777 18.734 -8.031 1 75.5 142 GLY B N 1
ATOM 3500 C CA . GLY B 1 142 ? 4.586 19.5 -7.688 1 75.5 142 GLY B CA 1
ATOM 3501 C C . GLY B 1 142 ? 3.348 18.641 -7.535 1 75.5 142 GLY B C 1
ATOM 3502 O O . GLY B 1 142 ? 2.227 19.141 -7.52 1 75.5 142 GLY B O 1
ATOM 3503 N N . ARG B 1 143 ? 3.545 17.328 -7.41 1 75.88 143 ARG B N 1
ATOM 3504 C CA . ARG B 1 143 ? 2.422 16.406 -7.266 1 75.88 143 ARG B CA 1
ATOM 3505 C C . ARG B 1 143 ? 1.861 16.453 -5.848 1 75.88 143 ARG B C 1
ATOM 3507 O O . ARG B 1 143 ? 0.688 16.141 -5.629 1 75.88 143 ARG B O 1
ATOM 3514 N N . ILE B 1 144 ? 2.756 16.75 -5.008 1 88.94 144 ILE B N 1
ATOM 3515 C CA . ILE B 1 144 ? 2.334 16.984 -3.631 1 88.94 144 ILE B CA 1
ATOM 3516 C C . ILE B 1 144 ? 2.957 18.281 -3.115 1 88.94 144 ILE B C 1
ATOM 3518 O O . ILE B 1 144 ? 3.889 18.812 -3.723 1 88.94 144 ILE B O 1
ATOM 3522 N N . ASP B 1 145 ? 2.361 18.781 -2.068 1 90 145 ASP B N 1
ATOM 3523 C CA . ASP B 1 145 ? 2.805 20.047 -1.487 1 90 145 ASP B CA 1
ATOM 3524 C C . ASP B 1 145 ? 3.512 19.812 -0.153 1 90 145 ASP B C 1
ATOM 3526 O O . ASP B 1 145 ? 4.328 20.641 0.272 1 90 145 ASP B O 1
ATOM 3530 N N . LEU B 1 146 ? 3.164 18.734 0.453 1 96.06 146 LEU B N 1
ATOM 3531 C CA . LEU B 1 146 ? 3.672 18.406 1.78 1 96.06 146 LEU B CA 1
ATOM 3532 C C . LEU B 1 146 ? 3.885 16.906 1.922 1 96.06 146 LEU B C 1
ATOM 3534 O O . LEU B 1 146 ? 3.049 16.109 1.481 1 96.06 146 LEU B O 1
ATOM 3538 N N . GLY B 1 147 ? 5.055 16.516 2.381 1 97.19 147 GLY B N 1
ATOM 3539 C CA . GLY B 1 147 ? 5.359 15.117 2.621 1 97.19 147 GLY B CA 1
ATOM 3540 C C . GLY B 1 147 ? 5.617 14.805 4.082 1 97.19 147 GLY B C 1
ATOM 3541 O O . GLY B 1 147 ? 6.141 15.641 4.82 1 97.19 147 GLY B O 1
ATOM 3542 N N . PHE B 1 148 ? 5.203 13.633 4.496 1 97.5 148 PHE B N 1
ATOM 3543 C CA . PHE B 1 148 ? 5.543 13.102 5.809 1 97.5 148 PHE B CA 1
ATOM 3544 C C . PHE B 1 148 ? 6.277 11.773 5.684 1 97.5 148 PHE B C 1
ATOM 3546 O O . PHE B 1 148 ? 5.68 10.758 5.309 1 97.5 148 PHE B O 1
ATOM 3553 N N . GLY B 1 149 ? 7.555 11.82 6.012 1 96.5 149 GLY B N 1
ATOM 3554 C CA . GLY B 1 149 ? 8.383 10.625 5.941 1 96.5 149 GLY B CA 1
ATOM 3555 C C . GLY B 1 149 ? 9.18 10.375 7.207 1 96.5 149 GLY B C 1
ATOM 3556 O O . GLY B 1 149 ? 8.898 10.961 8.25 1 96.5 149 GLY B O 1
ATOM 3557 N N . ARG B 1 150 ? 10.125 9.406 7.086 1 95.38 150 ARG B N 1
ATOM 3558 C CA . ARG B 1 150 ? 10.859 9.047 8.297 1 95.38 150 ARG B CA 1
ATOM 3559 C C . ARG B 1 150 ? 12.359 8.984 8.031 1 95.38 150 ARG B C 1
ATOM 3561 O O . ARG B 1 150 ? 13.133 8.586 8.906 1 95.38 150 ARG B O 1
ATOM 3568 N N . ILE B 1 151 ? 12.75 9.352 6.859 1 95 151 ILE B N 1
ATOM 3569 C CA . ILE B 1 151 ? 14.18 9.344 6.574 1 95 151 ILE B CA 1
ATOM 3570 C C . ILE B 1 151 ? 14.617 10.719 6.07 1 95 151 ILE B C 1
ATOM 3572 O O . ILE B 1 151 ? 13.898 11.359 5.305 1 95 151 ILE B O 1
ATOM 3576 N N . ALA B 1 152 ? 15.742 11.086 6.535 1 94.5 152 ALA B N 1
ATOM 3577 C CA . ALA B 1 152 ? 16.328 12.344 6.078 1 94.5 152 ALA B CA 1
ATOM 3578 C C . ALA B 1 152 ? 17.047 12.156 4.746 1 94.5 152 ALA B C 1
ATOM 3580 O O . ALA B 1 152 ? 17.844 11.227 4.582 1 94.5 152 ALA B O 1
ATOM 3581 N N . LEU B 1 153 ? 16.703 12.992 3.846 1 92.38 153 LEU B N 1
ATOM 3582 C CA . LEU B 1 153 ? 17.344 13.023 2.537 1 92.38 153 LEU B CA 1
ATOM 3583 C C . LEU B 1 153 ? 17.844 14.422 2.213 1 92.38 153 LEU B C 1
ATOM 3585 O O . LEU B 1 153 ? 17.188 15.414 2.531 1 92.38 153 LEU B O 1
ATOM 3589 N N . ASN B 1 154 ? 18.969 14.445 1.694 1 91.44 154 ASN B N 1
ATOM 3590 C CA . ASN B 1 154 ? 19.531 15.734 1.329 1 91.44 154 ASN B CA 1
ATOM 3591 C C . ASN B 1 154 ? 19.203 16.109 -0.115 1 91.44 154 ASN B C 1
ATOM 3593 O O . ASN B 1 154 ? 19.656 15.43 -1.048 1 91.44 154 ASN B O 1
ATOM 3597 N N . ASP B 1 155 ? 18.406 17.047 -0.256 1 89.5 155 ASP B N 1
ATOM 3598 C CA . ASP B 1 155 ? 18.031 17.625 -1.545 1 89.5 155 ASP B CA 1
ATOM 3599 C C . ASP B 1 155 ? 17.828 19.141 -1.432 1 89.5 155 ASP B C 1
ATOM 3601 O O . ASP B 1 155 ? 16.953 19.594 -0.688 1 89.5 155 ASP B O 1
ATOM 3605 N N . PRO B 1 156 ? 18.641 19.938 -2.119 1 90 156 PRO B N 1
ATOM 3606 C CA . PRO B 1 156 ? 18.578 21.391 -1.958 1 90 156 PRO B CA 1
ATOM 3607 C C . PRO B 1 156 ? 17.219 21.984 -2.338 1 90 156 PRO B C 1
ATOM 3609 O O . PRO B 1 156 ? 16.891 23.094 -1.914 1 90 156 PRO B O 1
ATOM 3612 N N . ALA B 1 157 ? 16.531 21.234 -3.121 1 91.06 157 ALA B N 1
ATOM 3613 C CA . ALA B 1 157 ? 15.234 21.734 -3.566 1 91.06 157 ALA B CA 1
ATOM 3614 C C . ALA B 1 157 ? 14.164 21.469 -2.516 1 91.06 157 ALA B C 1
ATOM 3616 O O . ALA B 1 157 ? 13.039 21.969 -2.633 1 91.06 157 ALA B O 1
ATOM 3617 N N . ILE B 1 158 ? 14.5 20.719 -1.51 1 95.56 158 ILE B N 1
ATOM 3618 C CA . ILE B 1 158 ? 13.516 20.266 -0.534 1 95.56 158 ILE B CA 1
ATOM 3619 C C . ILE B 1 158 ? 13.969 20.656 0.873 1 95.56 158 ILE B C 1
ATOM 3621 O O . ILE B 1 158 ? 15.117 20.406 1.247 1 95.56 158 ILE B O 1
ATOM 3625 N N . ARG B 1 159 ? 13.047 21.281 1.598 1 96.75 159 ARG B N 1
ATOM 3626 C CA . ARG B 1 159 ? 13.258 21.531 3.021 1 96.75 159 ARG B CA 1
ATOM 3627 C C . ARG B 1 159 ? 12.656 20.422 3.865 1 96.75 159 ARG B C 1
ATOM 3629 O O . ARG B 1 159 ? 11.508 20.016 3.652 1 96.75 159 ARG B O 1
ATOM 3636 N N . GLN B 1 160 ? 13.422 19.906 4.707 1 97.12 160 GLN B N 1
ATOM 3637 C CA . GLN B 1 160 ? 12.945 18.891 5.645 1 97.12 160 GLN B CA 1
ATOM 3638 C C . GLN B 1 160 ? 13.039 19.391 7.086 1 97.12 160 GLN B C 1
ATOM 3640 O O . GLN B 1 160 ? 14.016 20.031 7.461 1 97.12 160 GLN B O 1
ATOM 3645 N N . GLN B 1 161 ? 12.016 19.125 7.848 1 95.69 161 GLN B N 1
ATOM 3646 C CA . GLN B 1 161 ? 11.984 19.484 9.266 1 95.69 161 GLN B CA 1
ATOM 3647 C C . GLN B 1 161 ? 11.539 18.297 10.117 1 95.69 161 GLN B C 1
ATOM 3649 O O . GLN B 1 161 ? 10.492 17.688 9.859 1 95.69 161 GLN B O 1
ATOM 3654 N N . VAL B 1 162 ? 12.328 18 11.102 1 95.5 162 VAL B N 1
ATOM 3655 C CA . VAL B 1 162 ? 11.93 16.969 12.062 1 95.5 162 VAL B CA 1
ATOM 3656 C C . VAL B 1 162 ? 10.852 17.531 12.992 1 95.5 162 VAL B C 1
ATOM 3658 O O . VAL B 1 162 ? 11.062 18.547 13.664 1 95.5 162 VAL B O 1
ATOM 3661 N N . VAL B 1 163 ? 9.75 16.875 12.977 1 93.94 163 VAL B N 1
ATOM 3662 C CA . VAL B 1 163 ? 8.617 17.344 13.773 1 93.94 163 VAL B CA 1
ATOM 3663 C C . VAL B 1 163 ? 8.625 16.672 15.141 1 93.94 163 VAL B C 1
ATOM 3665 O O . VAL B 1 163 ? 8.18 17.234 16.125 1 93.94 163 VAL B O 1
ATOM 3668 N N . MET B 1 164 ? 9.078 15.438 15.156 1 92.56 164 MET B N 1
ATOM 3669 C CA . MET B 1 164 ? 9.18 14.711 16.422 1 92.56 164 MET B CA 1
ATOM 3670 C C . MET B 1 164 ? 10.094 13.5 16.266 1 92.56 164 MET B C 1
ATOM 3672 O O . MET B 1 164 ? 10.438 13.102 15.156 1 92.56 164 MET B O 1
ATOM 3676 N N . ALA B 1 165 ? 10.539 13.094 17.375 1 94.75 165 ALA B N 1
ATOM 3677 C CA . ALA B 1 165 ? 11.219 11.805 17.484 1 94.75 165 ALA B CA 1
ATOM 3678 C C . ALA B 1 165 ? 10.328 10.781 18.188 1 94.75 165 ALA B C 1
ATOM 3680 O O . ALA B 1 165 ? 10.109 10.859 19.406 1 94.75 165 ALA B O 1
ATOM 3681 N N . GLU B 1 166 ? 9.883 9.828 17.453 1 95.25 166 GLU B N 1
ATOM 3682 C CA . GLU B 1 166 ? 8.938 8.867 17.984 1 95.25 166 GLU B CA 1
ATOM 3683 C C . GLU B 1 166 ? 9.648 7.617 18.5 1 95.25 166 GLU B C 1
ATOM 3685 O O . GLU B 1 166 ? 10.469 7.035 17.797 1 95.25 166 GLU B O 1
ATOM 3690 N N . PRO B 1 167 ? 9.336 7.219 19.75 1 96.94 167 PRO B N 1
ATOM 3691 C CA . PRO B 1 167 ? 9.922 5.965 20.234 1 96.94 167 PRO B CA 1
ATOM 3692 C C . PRO B 1 167 ? 9.523 4.762 19.375 1 96.94 167 PRO B C 1
ATOM 3694 O O . PRO B 1 167 ? 8.414 4.723 18.844 1 96.94 167 PRO B O 1
ATOM 3697 N N . LEU B 1 168 ? 10.469 3.855 19.266 1 98 168 LEU B N 1
ATOM 3698 C CA . LEU B 1 168 ? 10.156 2.58 18.641 1 98 168 LEU B CA 1
ATOM 3699 C C . LEU B 1 168 ? 9.734 1.543 19.672 1 98 168 LEU B C 1
ATOM 3701 O O . LEU B 1 168 ? 10.18 1.591 20.812 1 98 168 LEU B O 1
ATOM 3705 N N . VAL B 1 169 ? 8.906 0.64 19.281 1 97.25 169 VAL B N 1
ATOM 3706 C CA . VAL B 1 169 ? 8.484 -0.489 20.109 1 97.25 169 VAL B CA 1
ATOM 3707 C C . VAL B 1 169 ? 8.633 -1.787 19.312 1 97.25 169 VAL B C 1
ATOM 3709 O O . VAL B 1 169 ? 8.602 -1.778 18.078 1 97.25 169 VAL B O 1
ATOM 3712 N N . ALA B 1 170 ? 8.789 -2.824 20 1 97.31 170 ALA B N 1
ATOM 3713 C CA . ALA B 1 170 ? 8.859 -4.141 19.375 1 97.31 170 ALA B CA 1
ATOM 3714 C C . ALA B 1 170 ? 7.473 -4.75 19.203 1 97.31 170 ALA B C 1
ATOM 3716 O O . ALA B 1 170 ? 6.652 -4.707 20.125 1 97.31 170 ALA B O 1
ATOM 3717 N N . ALA B 1 171 ? 7.18 -5.18 18.031 1 96.62 171 ALA B N 1
ATOM 3718 C CA . ALA B 1 171 ? 5.961 -5.938 17.766 1 96.62 171 ALA B CA 1
ATOM 3719 C C . ALA B 1 171 ? 6.223 -7.438 17.844 1 96.62 171 ALA B C 1
ATOM 3721 O O . ALA B 1 171 ? 7.047 -7.969 17.094 1 96.62 171 ALA B O 1
ATOM 3722 N N . LEU B 1 172 ? 5.543 -8.102 18.703 1 95.81 172 LEU B N 1
ATOM 3723 C CA . LEU B 1 172 ? 5.688 -9.531 18.953 1 95.81 172 LEU B CA 1
ATOM 3724 C C . LEU B 1 172 ? 4.363 -10.258 18.719 1 95.81 172 LEU B C 1
ATOM 3726 O O . LEU B 1 172 ? 3.293 -9.664 18.875 1 95.81 172 LEU B O 1
ATOM 3730 N N . PRO B 1 173 ? 4.465 -11.539 18.328 1 93.31 173 PRO B N 1
ATOM 3731 C CA . PRO B 1 173 ? 3.205 -12.289 18.281 1 93.31 173 PRO B CA 1
ATOM 3732 C C . PRO B 1 173 ? 2.527 -12.383 19.641 1 93.31 173 PRO B C 1
ATOM 3734 O O . PRO B 1 173 ? 3.186 -12.664 20.641 1 93.31 173 PRO B O 1
ATOM 3737 N N . ALA B 1 174 ? 1.231 -12.141 19.672 1 90.5 174 ALA B N 1
ATOM 3738 C CA . ALA B 1 174 ? 0.486 -12.125 20.938 1 90.5 174 ALA B CA 1
ATOM 3739 C C . ALA B 1 174 ? 0.42 -13.523 21.547 1 90.5 174 ALA B C 1
ATOM 3741 O O . ALA B 1 174 ? 0.27 -13.664 22.766 1 90.5 174 ALA B O 1
ATOM 3742 N N . ARG B 1 175 ? 0.527 -14.492 20.766 1 85.31 175 ARG B N 1
ATOM 3743 C CA . ARG B 1 175 ? 0.362 -15.867 21.219 1 85.31 175 ARG B CA 1
ATOM 3744 C C . ARG B 1 175 ? 1.582 -16.344 22 1 85.31 175 ARG B C 1
ATOM 3746 O O . ARG B 1 175 ? 1.515 -17.328 22.719 1 85.31 175 ARG B O 1
ATOM 3753 N N . LEU B 1 176 ? 2.623 -15.641 21.812 1 80.31 176 LEU B N 1
ATOM 3754 C CA . LEU B 1 176 ? 3.826 -16.016 22.547 1 80.31 176 LEU B CA 1
ATOM 3755 C C . LEU B 1 176 ? 3.834 -15.391 23.938 1 80.31 176 LEU B C 1
ATOM 3757 O O . LEU B 1 176 ? 3.248 -14.328 24.141 1 80.31 176 LEU B O 1
ATOM 3761 N N . PRO B 1 177 ? 4.406 -16.094 24.812 1 76.56 177 PRO B N 1
ATOM 3762 C CA . PRO B 1 177 ? 4.465 -15.539 26.172 1 76.56 177 PRO B CA 1
ATOM 3763 C C . PRO B 1 177 ? 5.117 -14.156 26.219 1 76.56 177 PRO B C 1
ATOM 3765 O O . PRO B 1 177 ? 6.074 -13.898 25.484 1 76.56 177 PRO B O 1
ATOM 3768 N N . ALA B 1 178 ? 4.469 -13.391 27.062 1 72.88 178 ALA B N 1
ATOM 3769 C CA . ALA B 1 178 ? 5.039 -12.055 27.234 1 72.88 178 ALA B CA 1
ATOM 3770 C C . ALA B 1 178 ? 6.453 -12.141 27.812 1 72.88 178 ALA B C 1
ATOM 3772 O O . ALA B 1 178 ? 6.75 -13 28.641 1 72.88 178 ALA B O 1
ATOM 3773 N N . PRO B 1 179 ? 7.195 -11.25 27.234 1 72.81 179 PRO B N 1
ATOM 3774 C CA . PRO B 1 179 ? 8.539 -11.242 27.828 1 72.81 179 PRO B CA 1
ATOM 3775 C C . PRO B 1 179 ? 8.516 -10.969 29.328 1 72.81 179 PRO B C 1
ATOM 3777 O O . PRO B 1 179 ? 7.617 -10.281 29.812 1 72.81 179 PRO B O 1
ATOM 3780 N N . ARG B 1 180 ? 9.398 -11.672 29.938 1 68.69 180 ARG B N 1
ATOM 3781 C CA . ARG B 1 180 ? 9.539 -11.523 31.375 1 68.69 180 ARG B CA 1
ATOM 3782 C C . ARG B 1 180 ? 9.891 -10.086 31.75 1 68.69 180 ARG B C 1
ATOM 3784 O O . ARG B 1 180 ? 9.422 -9.57 32.781 1 68.69 180 ARG B O 1
ATOM 3791 N N . ARG B 1 181 ? 10.617 -9.539 30.922 1 72.06 181 ARG B N 1
ATOM 3792 C CA . ARG B 1 181 ? 11.031 -8.164 31.172 1 72.06 181 ARG B CA 1
ATOM 3793 C C . ARG B 1 181 ? 10.016 -7.176 30.609 1 72.06 181 ARG B C 1
ATOM 3795 O O . ARG B 1 181 ? 9.367 -7.441 29.594 1 72.06 181 ARG B O 1
ATOM 3802 N N . LYS B 1 182 ? 9.977 -6.102 31.281 1 81.5 182 LYS B N 1
ATOM 3803 C CA . LYS B 1 182 ? 9.047 -5.039 30.906 1 81.5 182 LYS B CA 1
ATOM 3804 C C . LYS B 1 182 ? 9.469 -4.387 29.594 1 81.5 182 LYS B C 1
ATOM 3806 O O . LYS B 1 182 ? 8.625 -3.908 28.828 1 81.5 182 LYS B O 1
ATOM 3811 N N . ALA B 1 183 ? 10.781 -4.43 29.375 1 89.56 183 ALA B N 1
ATOM 3812 C CA . ALA B 1 183 ? 11.344 -3.865 28.156 1 89.56 183 ALA B CA 1
ATOM 3813 C C . ALA B 1 183 ? 12.406 -4.789 27.547 1 89.56 183 ALA B C 1
ATOM 3815 O O . ALA B 1 183 ? 13.094 -5.508 28.281 1 89.56 183 ALA B O 1
ATOM 3816 N N . LEU B 1 184 ? 12.461 -4.77 26.25 1 94.81 184 LEU B N 1
ATOM 3817 C CA . LEU B 1 184 ? 13.438 -5.605 25.562 1 94.81 184 LEU B CA 1
ATOM 3818 C C . LEU B 1 184 ? 14.703 -4.812 25.266 1 94.81 184 LEU B C 1
ATOM 3820 O O . LEU B 1 184 ? 14.633 -3.645 24.875 1 94.81 184 LEU B O 1
ATOM 3824 N N . THR B 1 185 ? 15.812 -5.441 25.484 1 96.19 185 THR B N 1
ATOM 3825 C CA . THR B 1 185 ? 17.078 -4.809 25.141 1 96.19 185 THR B CA 1
ATOM 3826 C C . THR B 1 185 ? 17.375 -4.961 23.656 1 96.19 185 THR B C 1
ATOM 3828 O O . THR B 1 185 ? 16.859 -5.875 23 1 96.19 185 THR B O 1
ATOM 3831 N N . PRO B 1 186 ? 18.219 -4.078 23.109 1 97.25 186 PRO B N 1
ATOM 3832 C CA . PRO B 1 186 ? 18.641 -4.242 21.719 1 97.25 186 PRO B CA 1
ATOM 3833 C C . PRO B 1 186 ? 19.25 -5.613 21.438 1 97.25 186 PRO B C 1
ATOM 3835 O O . PRO B 1 186 ? 19.016 -6.191 20.375 1 97.25 186 PRO B O 1
ATOM 3838 N N . GLN B 1 187 ? 20 -6.156 22.375 1 96.81 187 GLN B N 1
ATOM 3839 C CA . GLN B 1 187 ? 20.609 -7.473 22.219 1 96.81 187 GLN B CA 1
ATOM 3840 C C . GLN B 1 187 ? 19.547 -8.57 22.125 1 96.81 187 GLN B C 1
ATOM 3842 O O . GLN B 1 187 ? 19.656 -9.469 21.281 1 96.81 187 GLN B O 1
ATOM 3847 N N . ALA B 1 188 ? 18.594 -8.445 23 1 95.31 188 ALA B N 1
ATOM 3848 C CA . ALA B 1 188 ? 17.516 -9.414 22.984 1 95.31 188 ALA B CA 1
ATOM 3849 C C . ALA B 1 188 ? 16.75 -9.375 21.656 1 95.31 188 ALA B C 1
ATOM 3851 O O . ALA B 1 188 ? 16.344 -10.414 21.125 1 95.31 188 ALA B O 1
ATOM 3852 N N . LEU B 1 189 ? 16.578 -8.18 21.141 1 96.56 189 LEU B N 1
ATOM 3853 C CA . LEU B 1 189 ? 15.898 -7.996 19.859 1 96.56 189 LEU B CA 1
ATOM 3854 C C . LEU B 1 189 ? 16.703 -8.602 18.719 1 96.56 189 LEU B C 1
ATOM 3856 O O . LEU B 1 189 ? 16.156 -9.297 17.859 1 96.56 189 LEU B O 1
ATOM 3860 N N . ALA B 1 190 ? 18 -8.367 18.719 1 96.94 190 ALA B N 1
ATOM 3861 C CA . ALA B 1 190 ? 18.875 -8.812 17.641 1 96.94 190 ALA B CA 1
ATOM 3862 C C . ALA B 1 190 ? 18.984 -10.336 17.609 1 96.94 190 ALA B C 1
ATOM 3864 O O . ALA B 1 190 ? 19.359 -10.922 16.594 1 96.94 190 ALA B O 1
ATOM 3865 N N . ALA B 1 191 ? 18.625 -10.945 18.672 1 95.62 191 ALA B N 1
ATOM 3866 C CA . ALA B 1 191 ? 18.734 -12.398 18.781 1 95.62 191 ALA B CA 1
ATOM 3867 C C . ALA B 1 191 ? 17.516 -13.094 18.188 1 95.62 191 ALA B C 1
ATOM 3869 O O . ALA B 1 191 ? 17.531 -14.305 17.969 1 95.62 191 ALA B O 1
ATOM 3870 N N . GLN B 1 192 ? 16.5 -12.367 17.922 1 94.81 192 GLN B N 1
ATOM 3871 C CA . GLN B 1 192 ? 15.25 -12.93 17.422 1 94.81 192 GLN B CA 1
ATOM 3872 C C . GLN B 1 192 ? 15.195 -12.883 15.891 1 94.81 192 GLN B C 1
ATOM 3874 O O . GLN B 1 192 ? 15.812 -12.008 15.273 1 94.81 192 GLN B O 1
ATOM 3879 N N . PRO B 1 193 ? 14.438 -13.891 15.289 1 95.56 193 PRO B N 1
ATOM 3880 C CA . PRO B 1 193 ? 14.125 -13.672 13.875 1 95.56 193 PRO B CA 1
ATOM 3881 C C . PRO B 1 193 ? 13.406 -12.344 13.633 1 95.56 193 PRO B C 1
ATOM 3883 O O . PRO B 1 193 ? 12.445 -12.023 14.328 1 95.56 193 PRO B O 1
ATOM 3886 N N . PHE B 1 194 ? 13.93 -11.672 12.68 1 97.56 194 PHE B N 1
ATOM 3887 C CA . PHE B 1 194 ? 13.453 -10.305 12.5 1 97.56 194 PHE B CA 1
ATOM 3888 C C . PHE B 1 194 ? 12.773 -10.141 11.148 1 97.56 194 PHE B C 1
ATOM 3890 O O . PHE B 1 194 ? 13.25 -10.656 10.133 1 97.56 194 PHE B O 1
ATOM 3897 N N . ILE B 1 195 ? 11.68 -9.516 11.172 1 97.31 195 ILE B N 1
ATOM 3898 C CA . ILE B 1 195 ? 10.992 -9.094 9.953 1 97.31 195 ILE B CA 1
ATOM 3899 C C . ILE B 1 195 ? 11.391 -7.664 9.602 1 97.31 195 ILE B C 1
ATOM 3901 O O . ILE B 1 195 ? 11.039 -6.723 10.312 1 97.31 195 ILE B O 1
ATOM 3905 N N . LEU B 1 196 ? 12.109 -7.5 8.523 1 97.38 196 LEU B N 1
ATOM 3906 C CA . LEU B 1 196 ? 12.594 -6.188 8.102 1 97.38 196 LEU B CA 1
ATOM 3907 C C . LEU B 1 196 ? 11.695 -5.602 7.02 1 97.38 196 LEU B C 1
ATOM 3909 O O . LEU B 1 196 ? 11.305 -6.301 6.078 1 97.38 196 LEU B O 1
ATOM 3913 N N . TYR B 1 197 ? 11.328 -4.363 7.203 1 95.81 197 TYR B N 1
ATOM 3914 C CA . TYR B 1 197 ? 10.516 -3.68 6.207 1 95.81 197 TYR B CA 1
ATOM 3915 C C . TYR B 1 197 ? 10.867 -2.199 6.129 1 95.81 197 TYR B C 1
ATOM 3917 O O . TYR B 1 197 ? 11.352 -1.619 7.105 1 95.81 197 TYR B O 1
ATOM 3925 N N . PRO B 1 198 ? 10.633 -1.502 5.102 1 94.06 198 PRO B N 1
ATOM 3926 C CA . PRO B 1 198 ? 10.383 -2.102 3.789 1 94.06 198 PRO B CA 1
ATOM 3927 C C . PRO B 1 198 ? 11.641 -2.715 3.172 1 94.06 198 PRO B C 1
ATOM 3929 O O . PRO B 1 198 ? 12.75 -2.252 3.434 1 94.06 198 PRO B O 1
ATOM 3932 N N . ALA B 1 199 ? 11.469 -3.758 2.395 1 86.25 199 ALA B N 1
ATOM 3933 C CA . ALA B 1 199 ? 12.586 -4.43 1.739 1 86.25 199 ALA B CA 1
ATOM 3934 C C . ALA B 1 199 ? 13.18 -3.557 0.635 1 86.25 199 ALA B C 1
ATOM 3936 O O . ALA B 1 199 ? 14.398 -3.473 0.49 1 86.25 199 ALA B O 1
ATOM 3937 N N . ARG B 1 200 ? 12.266 -2.98 -0.137 1 81.81 200 ARG B N 1
ATOM 3938 C CA . ARG B 1 200 ? 12.648 -2.125 -1.256 1 81.81 200 ARG B CA 1
ATOM 3939 C C . ARG B 1 200 ? 11.625 -1.019 -1.479 1 81.81 200 ARG B C 1
ATOM 3941 O O . ARG B 1 200 ? 10.469 -1.147 -1.079 1 81.81 200 ARG B O 1
ATOM 3948 N N . PRO B 1 201 ? 12.055 0.147 -1.988 1 76.81 201 PRO B N 1
ATOM 3949 C CA . PRO B 1 201 ? 13.445 0.508 -2.268 1 76.81 201 PRO B CA 1
ATOM 3950 C C . PRO B 1 201 ? 14.195 0.992 -1.026 1 76.81 201 PRO B C 1
ATOM 3952 O O . PRO B 1 201 ? 13.586 1.146 0.039 1 76.81 201 PRO B O 1
ATOM 3955 N N . ARG B 1 202 ? 15.602 1.134 -1.175 1 81.5 202 ARG B N 1
ATOM 3956 C CA . ARG B 1 202 ? 16.469 1.735 -0.17 1 81.5 202 ARG B CA 1
ATOM 3957 C C . ARG B 1 202 ? 17.078 3.041 -0.678 1 81.5 202 ARG B C 1
ATOM 3959 O O . ARG B 1 202 ? 17.234 3.23 -1.887 1 81.5 202 ARG B O 1
ATOM 3966 N N . PRO B 1 203 ? 17.328 4.109 0.192 1 87.88 203 PRO B N 1
ATOM 3967 C CA . PRO B 1 203 ? 17.219 4.082 1.652 1 87.88 203 PRO B CA 1
ATOM 3968 C C . PRO B 1 203 ? 15.773 4.16 2.139 1 87.88 203 PRO B C 1
ATOM 3970 O O . PRO B 1 203 ? 14.914 4.711 1.443 1 87.88 203 PRO B O 1
ATOM 3973 N N . SER B 1 204 ? 15.547 3.541 3.23 1 92.69 204 SER B N 1
ATOM 3974 C CA . SER B 1 204 ? 14.203 3.488 3.807 1 92.69 204 SER B CA 1
ATOM 3975 C C . SER B 1 204 ? 14.266 3.35 5.324 1 92.69 204 SER B C 1
ATOM 3977 O O . SER B 1 204 ? 15.336 3.467 5.926 1 92.69 204 SER B O 1
ATOM 3979 N N . TYR B 1 205 ? 13.078 3.217 5.902 1 96.5 205 TYR B N 1
ATOM 3980 C CA . TYR B 1 205 ? 12.93 2.959 7.328 1 96.5 205 TYR B CA 1
ATOM 3981 C C . TYR B 1 205 ? 13.766 1.754 7.754 1 96.5 205 TYR B C 1
ATOM 3983 O O . TYR B 1 205 ? 14.32 1.735 8.852 1 96.5 205 TYR B O 1
ATOM 3991 N N . ALA B 1 206 ? 13.906 0.747 6.883 1 96.81 206 ALA B N 1
ATOM 3992 C CA . ALA B 1 206 ? 14.719 -0.433 7.16 1 96.81 206 ALA B CA 1
ATOM 3993 C C . ALA B 1 206 ? 16.172 -0.045 7.43 1 96.81 206 ALA B C 1
ATOM 3995 O O . ALA B 1 206 ? 16.812 -0.581 8.344 1 96.81 206 ALA B O 1
ATOM 3996 N N . ASP B 1 207 ? 16.641 0.872 6.676 1 95.44 207 ASP B N 1
ATOM 3997 C CA . ASP B 1 207 ? 18.031 1.311 6.848 1 95.44 207 ASP B CA 1
ATOM 3998 C C . ASP B 1 207 ? 18.203 2.035 8.18 1 95.44 207 ASP B C 1
ATOM 4000 O O . ASP B 1 207 ? 19.266 1.95 8.797 1 95.44 207 ASP B O 1
ATOM 4004 N N . HIS B 1 208 ? 17.203 2.76 8.539 1 95.75 208 HIS B N 1
ATOM 4005 C CA . HIS B 1 208 ? 17.234 3.418 9.836 1 95.75 208 HIS B CA 1
ATOM 4006 C C . HIS B 1 208 ? 17.344 2.4 10.969 1 95.75 208 HIS B C 1
ATOM 4008 O O . HIS B 1 208 ? 18.188 2.557 11.859 1 95.75 208 HIS B O 1
ATOM 4014 N N . LEU B 1 209 ? 16.594 1.364 10.906 1 97.38 209 LEU B N 1
ATOM 4015 C CA . LEU B 1 209 ? 16.641 0.314 11.922 1 97.38 209 LEU B CA 1
ATOM 4016 C C . LEU B 1 209 ? 18 -0.362 11.945 1 97.38 209 LEU B C 1
ATOM 4018 O O . LEU B 1 209 ? 18.609 -0.52 13.008 1 97.38 209 LEU B O 1
ATOM 4022 N N . LEU B 1 210 ? 18.422 -0.734 10.758 1 97.31 210 LEU B N 1
ATOM 4023 C CA . LEU B 1 210 ? 19.703 -1.421 10.656 1 97.31 210 LEU B CA 1
ATOM 4024 C C . LEU B 1 210 ? 20.828 -0.567 11.234 1 97.31 210 LEU B C 1
ATOM 4026 O O . LEU B 1 210 ? 21.703 -1.081 11.93 1 97.31 210 LEU B O 1
ATOM 4030 N N . SER B 1 211 ? 20.781 0.719 10.977 1 96.31 211 SER B N 1
ATOM 4031 C CA . SER B 1 211 ? 21.828 1.624 11.453 1 96.31 211 SER B CA 1
ATOM 4032 C C . SER B 1 211 ? 21.812 1.719 12.977 1 96.31 211 SER B C 1
ATOM 4034 O O . SER B 1 211 ? 22.875 1.85 13.602 1 96.31 211 SER B O 1
ATOM 4036 N N . MET B 1 212 ? 20.672 1.681 13.555 1 96.81 212 MET B N 1
ATOM 4037 C CA . MET B 1 212 ? 20.547 1.757 15.008 1 96.81 212 MET B CA 1
ATOM 4038 C C . MET B 1 212 ? 21.172 0.533 15.672 1 96.81 212 MET B C 1
ATOM 4040 O O . MET B 1 212 ? 21.875 0.655 16.688 1 96.81 212 MET B O 1
ATOM 4044 N N . PHE B 1 213 ? 20.969 -0.61 15.086 1 98 213 PHE B N 1
ATOM 4045 C CA . PHE B 1 213 ? 21.547 -1.826 15.633 1 98 213 PHE B CA 1
ATOM 4046 C C . PHE B 1 213 ? 23.062 -1.85 15.398 1 98 213 PHE B C 1
ATOM 4048 O O . PHE B 1 213 ? 23.828 -2.207 16.297 1 98 213 PHE B O 1
ATOM 4055 N N . ARG B 1 214 ? 23.438 -1.43 14.242 1 96.81 214 ARG B N 1
ATOM 4056 C CA . ARG B 1 214 ? 24.859 -1.377 13.922 1 96.81 214 ARG B CA 1
ATOM 4057 C C . ARG B 1 214 ? 25.609 -0.452 14.875 1 96.81 214 ARG B C 1
ATOM 4059 O O . ARG B 1 214 ? 26.734 -0.744 15.281 1 96.81 214 ARG B O 1
ATOM 4066 N N . ALA B 1 215 ? 25.016 0.628 15.195 1 96 215 ALA B N 1
ATOM 4067 C CA . ALA B 1 215 ? 25.609 1.604 16.109 1 96 215 ALA B CA 1
ATOM 4068 C C . ALA B 1 215 ? 25.875 0.982 17.469 1 96 215 ALA B C 1
ATOM 4070 O O . ALA B 1 215 ? 26.734 1.464 18.219 1 96 215 ALA B O 1
ATOM 4071 N N . GLN B 1 216 ? 25.188 -0.109 17.797 1 95.56 216 GLN B N 1
ATOM 4072 C CA . GLN B 1 216 ? 25.375 -0.817 19.047 1 95.56 216 GLN B CA 1
ATOM 4073 C C . GLN B 1 216 ? 26.234 -2.062 18.859 1 95.56 216 GLN B C 1
ATOM 4075 O O . GLN B 1 216 ? 26.344 -2.893 19.766 1 95.56 216 GLN B O 1
ATOM 4080 N N . GLY B 1 217 ? 26.703 -2.201 17.656 1 96.75 217 GLY B N 1
ATOM 4081 C CA . GLY B 1 217 ? 27.531 -3.361 17.359 1 96.75 217 GLY B CA 1
ATOM 4082 C C . GLY B 1 217 ? 26.719 -4.629 17.141 1 96.75 217 GLY B C 1
ATOM 4083 O O . GLY B 1 217 ? 27.234 -5.734 17.312 1 96.75 217 GLY B O 1
ATOM 4084 N N . LEU B 1 218 ? 25.484 -4.48 16.859 1 97.69 218 LEU B N 1
ATOM 4085 C CA . LEU B 1 218 ? 24.594 -5.621 16.703 1 97.69 218 LEU B CA 1
ATOM 4086 C C . LEU B 1 218 ? 24.172 -5.785 15.242 1 97.69 218 LEU B C 1
ATOM 4088 O O . LEU B 1 218 ? 24.203 -4.82 14.477 1 97.69 218 LEU B O 1
ATOM 4092 N N . GLN B 1 219 ? 23.844 -7.012 14.906 1 97.38 219 GLN B N 1
ATOM 4093 C CA . GLN B 1 219 ? 23.328 -7.348 13.586 1 97.38 219 GLN B CA 1
ATOM 4094 C C . GLN B 1 219 ? 21.984 -8.07 13.688 1 97.38 219 GLN B C 1
ATOM 4096 O O . GLN B 1 219 ? 21.844 -9.016 14.469 1 97.38 219 GLN B O 1
ATOM 4101 N N . LEU B 1 220 ? 21.078 -7.605 12.898 1 96.94 220 LEU B N 1
ATOM 4102 C CA . LEU B 1 220 ? 19.766 -8.242 12.906 1 96.94 220 LEU B CA 1
ATOM 4103 C C . LEU B 1 220 ? 19.797 -9.562 12.141 1 96.94 220 LEU B C 1
ATOM 4105 O O . LEU B 1 220 ? 20.453 -9.664 11.102 1 96.94 220 LEU B O 1
ATOM 4109 N N . ARG B 1 221 ? 19.078 -10.547 12.602 1 95.94 221 ARG B N 1
ATOM 4110 C CA . ARG B 1 221 ? 18.812 -11.789 11.875 1 95.94 221 ARG B CA 1
ATOM 4111 C C . ARG B 1 221 ? 17.516 -11.695 11.078 1 95.94 221 ARG B C 1
ATOM 4113 O O . ARG B 1 221 ? 16.453 -12.039 11.578 1 95.94 221 ARG B O 1
ATOM 4120 N N . VAL B 1 222 ? 17.656 -11.359 9.875 1 94.62 222 VAL B N 1
ATOM 4121 C CA . VAL B 1 222 ? 16.469 -11.125 9.062 1 94.62 222 VAL B CA 1
ATOM 4122 C C . VAL B 1 222 ? 15.906 -12.461 8.578 1 94.62 222 VAL B C 1
ATOM 4124 O O . VAL B 1 222 ? 16.516 -13.133 7.746 1 94.62 222 VAL B O 1
ATOM 4127 N N . ALA B 1 223 ? 14.781 -12.789 9.094 1 91.5 223 ALA B N 1
ATOM 4128 C CA . ALA B 1 223 ? 14.117 -14.047 8.734 1 91.5 223 ALA B CA 1
ATOM 4129 C C . ALA B 1 223 ? 13.234 -13.859 7.504 1 91.5 223 ALA B C 1
ATOM 4131 O O . ALA B 1 223 ? 13.031 -14.805 6.734 1 91.5 223 ALA B O 1
ATOM 4132 N N . GLN B 1 224 ? 12.664 -12.68 7.387 1 90.38 224 GLN B N 1
ATOM 4133 C CA . GLN B 1 224 ? 11.75 -12.367 6.293 1 90.38 224 GLN B CA 1
ATOM 4134 C C . GLN B 1 224 ? 11.703 -10.867 6.031 1 90.38 224 GLN B C 1
ATOM 4136 O O . GLN B 1 224 ? 11.844 -10.062 6.953 1 90.38 224 GLN B O 1
ATOM 4141 N N . GLU B 1 225 ? 11.469 -10.539 4.773 1 92 225 GLU B N 1
ATOM 4142 C CA . GLU B 1 225 ? 11.281 -9.141 4.398 1 92 225 GLU B CA 1
ATOM 4143 C C . GLU B 1 225 ? 9.859 -8.891 3.893 1 92 225 GLU B C 1
ATOM 4145 O O . GLU B 1 225 ? 9.211 -9.805 3.381 1 92 225 GLU B O 1
ATOM 4150 N N . ALA B 1 226 ? 9.398 -7.801 4.156 1 91.81 226 ALA B N 1
ATOM 4151 C CA . ALA B 1 226 ? 8.148 -7.281 3.621 1 91.81 226 ALA B CA 1
ATOM 4152 C C . ALA B 1 226 ? 8.312 -5.848 3.131 1 91.81 226 ALA B C 1
ATOM 4154 O O . ALA B 1 226 ? 9.289 -5.18 3.465 1 91.81 226 ALA B O 1
ATOM 4155 N N . ASN B 1 227 ? 7.418 -5.434 2.34 1 88.94 227 ASN B N 1
ATOM 4156 C CA . ASN B 1 227 ? 7.52 -4.055 1.881 1 88.94 227 ASN B CA 1
ATOM 4157 C C . ASN B 1 227 ? 6.613 -3.127 2.684 1 88.94 227 ASN B C 1
ATOM 4159 O O . ASN B 1 227 ? 6.973 -1.98 2.959 1 88.94 227 ASN B O 1
ATOM 4163 N N . GLU B 1 228 ? 5.465 -3.678 3.068 1 91.31 228 GLU B N 1
ATOM 4164 C CA . GLU B 1 228 ? 4.469 -2.836 3.725 1 91.31 228 GLU B CA 1
ATOM 4165 C C . GLU B 1 228 ? 4.426 -3.098 5.227 1 91.31 228 GLU B C 1
ATOM 4167 O O . GLU B 1 228 ? 4.582 -4.238 5.668 1 91.31 228 GLU B O 1
ATOM 4172 N N . LEU B 1 229 ? 4.094 -2.057 5.938 1 93.69 229 LEU B N 1
ATOM 4173 C CA . LEU B 1 229 ? 3.99 -2.121 7.391 1 93.69 229 LEU B CA 1
ATOM 4174 C C . LEU B 1 229 ? 2.953 -3.156 7.816 1 93.69 229 LEU B C 1
ATOM 4176 O O . LEU B 1 229 ? 3.215 -3.977 8.703 1 93.69 229 LEU B O 1
ATOM 4180 N N . GLN B 1 230 ? 1.847 -3.16 7.207 1 90 230 GLN B N 1
ATOM 4181 C CA . GLN B 1 230 ? 0.766 -4.062 7.59 1 90 230 GLN B CA 1
ATOM 4182 C C . GLN B 1 230 ? 1.137 -5.516 7.305 1 90 230 GLN B C 1
ATOM 4184 O O . GLN B 1 230 ? 0.737 -6.418 8.047 1 90 230 GLN B O 1
ATOM 4189 N N . THR B 1 231 ? 1.841 -5.711 6.203 1 92 231 THR B N 1
ATOM 4190 C CA . THR B 1 231 ? 2.307 -7.055 5.879 1 92 231 THR B CA 1
ATOM 4191 C C . THR B 1 231 ? 3.305 -7.551 6.922 1 92 231 THR B C 1
ATOM 4193 O O . THR B 1 231 ? 3.236 -8.703 7.359 1 92 231 THR B O 1
ATOM 4196 N N . ALA B 1 232 ? 4.195 -6.68 7.309 1 95.38 232 ALA B N 1
ATOM 4197 C CA . ALA B 1 232 ? 5.152 -7.031 8.359 1 95.38 232 ALA B CA 1
ATOM 4198 C C . ALA B 1 232 ? 4.438 -7.438 9.641 1 95.38 232 ALA B C 1
ATOM 4200 O O . ALA B 1 232 ? 4.777 -8.453 10.25 1 95.38 232 ALA B O 1
ATOM 4201 N N . LEU B 1 233 ? 3.441 -6.688 10.008 1 93.69 233 LEU B N 1
ATOM 4202 C CA . LEU B 1 233 ? 2.695 -6.988 11.227 1 93.69 233 LEU B CA 1
ATOM 4203 C C . LEU B 1 233 ? 1.931 -8.297 11.086 1 93.69 233 LEU B C 1
ATOM 4205 O O . LEU B 1 233 ? 1.782 -9.047 12.055 1 93.69 233 LEU B O 1
ATOM 4209 N N . GLY B 1 234 ? 1.388 -8.539 9.867 1 91.5 234 GLY B N 1
ATOM 4210 C CA . GLY B 1 234 ? 0.761 -9.828 9.609 1 91.5 234 GLY B CA 1
ATOM 4211 C C . GLY B 1 234 ? 1.703 -11 9.805 1 91.5 234 GLY B C 1
ATOM 4212 O O . GLY B 1 234 ? 1.309 -12.039 10.336 1 91.5 234 GLY B O 1
ATOM 4213 N N . LEU B 1 235 ? 2.906 -10.82 9.367 1 93.31 235 LEU B N 1
ATOM 4214 C CA . LEU B 1 235 ? 3.926 -11.852 9.531 1 93.31 235 LEU B CA 1
ATOM 4215 C C . LEU B 1 235 ? 4.273 -12.047 11 1 93.31 235 LEU B C 1
ATOM 4217 O O . LEU B 1 235 ? 4.508 -13.172 11.445 1 93.31 235 LEU B O 1
ATOM 4221 N N . VAL B 1 236 ? 4.312 -10.945 11.773 1 95.25 236 VAL B N 1
ATOM 4222 C CA . VAL B 1 236 ? 4.508 -11.039 13.211 1 95.25 236 VAL B CA 1
ATOM 4223 C C . VAL B 1 236 ? 3.387 -11.867 13.836 1 95.25 236 VAL B C 1
ATOM 4225 O O . VAL B 1 236 ? 3.646 -12.805 14.594 1 95.25 236 VAL B O 1
ATOM 4228 N N . ALA B 1 237 ? 2.201 -11.531 13.461 1 92 237 ALA B N 1
ATOM 4229 C CA . ALA B 1 237 ? 1.032 -12.234 13.984 1 92 237 ALA B CA 1
ATOM 4230 C C . ALA B 1 237 ? 1.111 -13.727 13.695 1 92 237 ALA B C 1
ATOM 4232 O O . ALA B 1 237 ? 0.684 -14.547 14.508 1 92 237 ALA B O 1
ATOM 4233 N N . ALA B 1 238 ? 1.678 -14.047 12.562 1 90.38 238 ALA B N 1
ATOM 4234 C CA . ALA B 1 238 ? 1.802 -15.438 12.133 1 90.38 238 ALA B CA 1
ATOM 4235 C C . ALA B 1 238 ? 2.932 -16.141 12.875 1 90.38 238 ALA B C 1
ATOM 4237 O O . ALA B 1 238 ? 3.121 -17.344 12.727 1 90.38 238 ALA B O 1
ATOM 4238 N N . GLY B 1 239 ? 3.781 -15.367 13.602 1 91.56 239 GLY B N 1
ATOM 4239 C CA . GLY B 1 239 ? 4.824 -15.969 14.422 1 91.56 239 GLY B CA 1
ATOM 4240 C C . GLY B 1 239 ? 6.137 -16.141 13.68 1 91.56 239 GLY B C 1
ATOM 4241 O O . GLY B 1 239 ? 7.004 -16.906 14.117 1 91.56 239 GLY B O 1
ATOM 4242 N N . ILE B 1 240 ? 6.27 -15.469 12.562 1 90.94 240 ILE B N 1
ATOM 4243 C CA . ILE B 1 240 ? 7.461 -15.633 11.734 1 90.94 240 ILE B CA 1
ATOM 4244 C C . ILE B 1 240 ? 8.656 -14.953 12.406 1 90.94 240 ILE B C 1
ATOM 4246 O O . ILE B 1 240 ? 9.797 -15.391 12.25 1 90.94 240 ILE B O 1
ATOM 4250 N N . GLY B 1 241 ? 8.367 -13.875 13.07 1 94.88 241 GLY B N 1
ATOM 4251 C CA . GLY B 1 241 ? 9.383 -13.078 13.727 1 94.88 241 GLY B CA 1
ATOM 4252 C C . GLY B 1 241 ? 8.828 -11.852 14.422 1 94.88 241 GLY B C 1
ATOM 4253 O O . GLY B 1 241 ? 7.621 -11.742 14.625 1 94.88 241 GLY B O 1
ATOM 4254 N N . ILE B 1 242 ? 9.797 -11.008 14.836 1 96.75 242 ILE B N 1
ATOM 4255 C CA . ILE B 1 242 ? 9.422 -9.734 15.445 1 96.75 242 ILE B CA 1
ATOM 4256 C C . ILE B 1 242 ? 9.828 -8.578 14.531 1 96.75 242 ILE B C 1
ATOM 4258 O O . ILE B 1 242 ? 10.578 -8.781 13.57 1 96.75 242 ILE B O 1
ATOM 4262 N N . THR B 1 243 ? 9.305 -7.441 14.734 1 97.88 243 THR B N 1
ATOM 4263 C CA . THR B 1 243 ? 9.742 -6.238 14.039 1 97.88 243 THR B CA 1
ATOM 4264 C C . THR B 1 243 ? 9.68 -5.027 14.969 1 97.88 243 THR B C 1
ATOM 4266 O O . THR B 1 243 ? 9.266 -5.141 16.125 1 97.88 243 THR B O 1
ATOM 4269 N N . LEU B 1 244 ? 10.219 -3.926 14.602 1 98.25 244 LEU B N 1
ATOM 4270 C CA . LEU B 1 244 ? 10.117 -2.656 15.305 1 98.25 244 LEU B CA 1
ATOM 4271 C C . LEU B 1 244 ? 9.258 -1.668 14.531 1 98.25 244 LEU B C 1
ATOM 4273 O O . LEU B 1 244 ? 9.367 -1.563 13.305 1 98.25 244 LEU B O 1
ATOM 4277 N N . VAL B 1 245 ? 8.406 -1.059 15.242 1 97.56 245 VAL B N 1
ATOM 4278 C CA . VAL B 1 245 ? 7.512 -0.081 14.633 1 97.56 245 VAL B CA 1
ATOM 4279 C C . VAL B 1 245 ? 7.453 1.18 15.492 1 97.56 245 VAL B C 1
ATOM 4281 O O . VAL B 1 245 ? 7.785 1.144 16.672 1 97.56 245 VAL B O 1
ATOM 4284 N N . PRO B 1 246 ? 7.09 2.338 14.859 1 96.69 246 PRO B N 1
ATOM 4285 C CA . PRO B 1 246 ? 6.828 3.518 15.688 1 96.69 246 PRO B CA 1
ATOM 4286 C C . PRO B 1 246 ? 5.723 3.281 16.719 1 96.69 246 PRO B C 1
ATOM 4288 O O . PRO B 1 246 ? 4.762 2.562 16.438 1 96.69 246 PRO B O 1
ATOM 4291 N N . ALA B 1 247 ? 5.773 3.928 17.828 1 95.38 247 ALA B N 1
ATOM 4292 C CA . ALA B 1 247 ? 4.887 3.707 18.969 1 95.38 247 ALA B CA 1
ATOM 4293 C C . ALA B 1 247 ? 3.436 4.008 18.594 1 95.38 247 ALA B C 1
ATOM 4295 O O . ALA B 1 247 ? 2.512 3.391 19.125 1 95.38 247 ALA B O 1
ATOM 4296 N N . SER B 1 248 ? 3.266 4.918 17.703 1 91.94 248 SER B N 1
ATOM 4297 C CA . SER B 1 248 ? 1.912 5.289 17.297 1 91.94 248 SER B CA 1
ATOM 4298 C C . SER B 1 248 ? 1.164 4.098 16.719 1 91.94 248 SER B C 1
ATOM 4300 O O . SER B 1 248 ? -0.068 4.059 16.734 1 91.94 248 SER B O 1
ATOM 4302 N N . ILE B 1 249 ? 1.899 3.107 16.219 1 93.06 249 ILE B N 1
ATOM 4303 C CA . ILE B 1 249 ? 1.302 1.929 15.594 1 93.06 249 ILE B CA 1
ATOM 4304 C C . ILE B 1 249 ? 0.552 1.119 16.656 1 93.06 249 ILE B C 1
ATOM 4306 O O . ILE B 1 249 ? -0.319 0.311 16.328 1 93.06 249 ILE B O 1
ATOM 4310 N N . GLN B 1 250 ? 0.829 1.323 17.859 1 90.56 250 GLN B N 1
ATOM 4311 C CA . GLN B 1 250 ? 0.146 0.638 18.953 1 90.56 250 GLN B CA 1
ATOM 4312 C C . GLN B 1 250 ? -1.341 0.981 18.969 1 90.56 250 GLN B C 1
ATOM 4314 O O . GLN B 1 250 ? -2.143 0.258 19.562 1 90.56 250 GLN B O 1
ATOM 4319 N N . ARG B 1 251 ? -1.669 2.043 18.375 1 84.81 251 ARG B N 1
ATOM 4320 C CA . ARG B 1 251 ? -3.062 2.473 18.328 1 84.81 251 ARG B CA 1
ATOM 4321 C C . ARG B 1 251 ? -3.904 1.522 17.484 1 84.81 251 ARG B C 1
ATOM 4323 O O . ARG B 1 251 ? -5.133 1.566 17.531 1 84.81 251 ARG B O 1
ATOM 4330 N N . LEU B 1 252 ? -3.338 0.704 16.609 1 79.81 252 LEU B N 1
ATOM 4331 C CA . LEU B 1 252 ? -4.047 -0.315 15.844 1 79.81 252 LEU B CA 1
ATOM 4332 C C . LEU B 1 252 ? -4.582 -1.41 16.766 1 79.81 252 LEU B C 1
ATOM 4334 O O . LEU B 1 252 ? -5.602 -2.035 16.453 1 79.81 252 LEU B O 1
ATOM 4338 N N . HIS B 1 253 ? -4.051 -1.598 17.938 1 74.56 253 HIS B N 1
ATOM 4339 C CA . HIS B 1 253 ? -4.434 -2.551 18.969 1 74.56 253 HIS B CA 1
ATOM 4340 C C . HIS B 1 253 ? -4.793 -3.904 18.375 1 74.56 253 HIS B C 1
ATOM 4342 O O . HIS B 1 253 ? -5.828 -4.484 18.703 1 74.56 253 HIS B O 1
ATOM 4348 N N . ARG B 1 254 ? -4.035 -4.324 17.406 1 81.44 254 ARG B N 1
ATOM 4349 C CA . ARG B 1 254 ? -4.238 -5.668 16.875 1 81.44 254 ARG B CA 1
ATOM 4350 C C . ARG B 1 254 ? -4.273 -6.703 18 1 81.44 254 ARG B C 1
ATOM 4352 O O . ARG B 1 254 ? -3.477 -6.633 18.938 1 81.44 254 ARG B O 1
ATOM 4359 N N . ASP B 1 255 ? -5.191 -7.562 17.938 1 86.25 255 ASP B N 1
ATOM 4360 C CA . ASP B 1 255 ? -5.312 -8.539 19.016 1 86.25 255 ASP B CA 1
ATOM 4361 C C . ASP B 1 255 ? -4.293 -9.664 18.859 1 86.25 255 ASP B C 1
ATOM 4363 O O . ASP B 1 255 ? -4.043 -10.422 19.797 1 86.25 255 ASP B O 1
ATOM 4367 N N . ASP B 1 256 ? -3.656 -9.766 17.75 1 89.5 256 ASP B N 1
ATOM 4368 C CA . ASP B 1 256 ? -2.732 -10.867 17.5 1 89.5 256 ASP B CA 1
ATOM 4369 C C . ASP B 1 256 ? -1.284 -10.383 17.5 1 89.5 256 ASP B C 1
ATOM 4371 O O . ASP B 1 256 ? -0.373 -11.125 17.141 1 89.5 256 ASP B O 1
ATOM 4375 N N . VAL B 1 257 ? -1.09 -9.125 17.891 1 92.75 257 VAL B N 1
ATOM 4376 C CA . VAL B 1 257 ? 0.245 -8.547 18.016 1 92.75 257 VAL B CA 1
ATOM 4377 C C . VAL B 1 257 ? 0.388 -7.867 19.375 1 92.75 257 VAL B C 1
ATOM 4379 O O . VAL B 1 257 ? -0.512 -7.145 19.812 1 92.75 257 VAL B O 1
ATOM 4382 N N . ARG B 1 258 ? 1.427 -8.102 20.047 1 93.69 258 ARG B N 1
ATOM 4383 C CA . ARG B 1 258 ? 1.774 -7.441 21.297 1 93.69 258 ARG B CA 1
ATOM 4384 C C . ARG B 1 258 ? 2.934 -6.469 21.094 1 93.69 258 ARG B C 1
ATOM 4386 O O . ARG B 1 258 ? 3.896 -6.781 20.391 1 93.69 258 ARG B O 1
ATOM 4393 N N . TYR B 1 259 ? 2.82 -5.336 21.734 1 94.5 259 TYR B N 1
ATOM 4394 C CA . TYR B 1 259 ? 3.869 -4.328 21.625 1 94.5 259 TYR B CA 1
ATOM 4395 C C . TYR B 1 259 ? 4.648 -4.207 22.922 1 94.5 259 TYR B C 1
ATOM 4397 O O . TYR B 1 259 ? 4.055 -4.148 24.016 1 94.5 259 TYR B O 1
ATOM 4405 N N . CYS B 1 260 ? 5.93 -4.16 22.828 1 95.25 260 CYS B N 1
ATOM 4406 C CA . CYS B 1 260 ? 6.809 -4.086 23.984 1 95.25 260 CYS B CA 1
ATOM 4407 C C . CYS B 1 260 ? 7.773 -2.914 23.859 1 95.25 260 CYS B C 1
ATOM 4409 O O . CYS B 1 260 ? 8.391 -2.721 22.812 1 95.25 260 CYS B O 1
ATOM 4411 N N . PRO B 1 261 ? 7.934 -2.178 24.953 1 96 261 PRO B N 1
ATOM 4412 C CA . PRO B 1 261 ? 8.93 -1.106 24.922 1 96 261 PRO B CA 1
ATOM 4413 C C . PRO B 1 261 ? 10.352 -1.632 24.766 1 96 261 PRO B C 1
ATOM 4415 O O . PRO B 1 261 ? 10.625 -2.797 25.062 1 96 261 PRO B O 1
ATOM 4418 N N . ILE B 1 262 ? 11.156 -0.792 24.219 1 96.88 262 ILE B N 1
ATOM 4419 C CA . ILE B 1 262 ? 12.57 -1.109 24.062 1 96.88 262 ILE B CA 1
ATOM 4420 C C . ILE B 1 262 ? 13.391 -0.35 25.094 1 96.88 262 ILE B C 1
ATOM 4422 O O . ILE B 1 262 ? 13.219 0.858 25.266 1 96.88 262 ILE B O 1
ATOM 4426 N N . ASP B 1 263 ? 14.211 -1.048 25.734 1 94.62 263 ASP B N 1
ATOM 4427 C CA . ASP B 1 263 ? 15.078 -0.456 26.75 1 94.62 263 ASP B CA 1
ATOM 4428 C C . ASP B 1 263 ? 16.312 0.185 26.125 1 94.62 263 ASP B C 1
ATOM 4430 O O . ASP B 1 263 ? 17.438 -0.255 26.359 1 94.62 263 ASP B O 1
ATOM 4434 N N . ALA B 1 264 ? 16.094 1.197 25.344 1 94 264 ALA B N 1
ATOM 4435 C CA . ALA B 1 264 ? 17.125 1.957 24.656 1 94 264 ALA B CA 1
ATOM 4436 C C . ALA B 1 264 ? 16.625 3.328 24.234 1 94 264 ALA B C 1
ATOM 4438 O O . ALA B 1 264 ? 15.922 3.449 23.219 1 94 264 ALA B O 1
ATOM 4439 N N . PRO B 1 265 ? 16.938 4.363 24.938 1 90.5 265 PRO B N 1
ATOM 4440 C CA . PRO B 1 265 ? 16.438 5.707 24.641 1 90.5 265 PRO B CA 1
ATOM 4441 C C . PRO B 1 265 ? 16.75 6.141 23.203 1 90.5 265 PRO B C 1
ATOM 4443 O O . PRO B 1 265 ? 16.031 6.961 22.641 1 90.5 265 PRO B O 1
ATOM 4446 N N . GLY B 1 266 ? 17.719 5.598 22.516 1 93 266 GLY B N 1
ATOM 4447 C CA . GLY B 1 266 ? 18.109 6.012 21.188 1 93 266 GLY B CA 1
ATOM 4448 C C . GLY B 1 266 ? 17.297 5.332 20.094 1 93 266 GLY B C 1
ATOM 4449 O O . GLY B 1 266 ? 17.406 5.699 18.922 1 93 266 GLY B O 1
ATOM 4450 N N . PHE B 1 267 ? 16.469 4.457 20.516 1 97.19 267 PHE B N 1
ATOM 4451 C CA . PHE B 1 267 ? 15.648 3.756 19.531 1 97.19 267 PHE B CA 1
ATOM 4452 C C . PHE B 1 267 ? 14.383 4.547 19.219 1 97.19 267 PHE B C 1
ATOM 4454 O O . PHE B 1 267 ? 13.305 4.223 19.703 1 97.19 267 PHE B O 1
ATOM 4461 N N . VAL B 1 268 ? 14.555 5.547 18.422 1 97.69 268 VAL B N 1
ATOM 4462 C CA . VAL B 1 268 ? 13.5 6.461 17.984 1 97.69 268 VAL B CA 1
ATOM 4463 C C . VAL B 1 268 ? 13.531 6.598 16.469 1 97.69 268 VAL B C 1
ATOM 4465 O O . VAL B 1 268 ? 14.523 6.25 15.82 1 97.69 268 VAL B O 1
ATOM 4468 N N . SER B 1 269 ? 12.477 6.961 15.898 1 96.88 269 SER B N 1
ATOM 4469 C CA . SER B 1 269 ? 12.359 7.316 14.492 1 96.88 269 SER B CA 1
ATOM 4470 C C . SER B 1 269 ? 11.836 8.734 14.312 1 96.88 269 SER B C 1
ATOM 4472 O O . SER B 1 269 ? 10.852 9.117 14.945 1 96.88 269 SER B O 1
ATOM 4474 N N . PRO B 1 270 ? 12.5 9.492 13.555 1 96.31 270 PRO B N 1
ATOM 4475 C CA . PRO B 1 270 ? 11.992 10.852 13.32 1 96.31 270 PRO B CA 1
ATOM 4476 C C . PRO B 1 270 ? 10.742 10.867 12.445 1 96.31 270 PRO B C 1
ATOM 4478 O O . PRO B 1 270 ? 10.578 10.008 11.57 1 96.31 270 PRO B O 1
ATOM 4481 N N . VAL B 1 271 ? 9.883 11.734 12.727 1 96.06 271 VAL B N 1
ATOM 4482 C CA . VAL B 1 271 ? 8.844 12.164 11.789 1 96.06 271 VAL B CA 1
ATOM 4483 C C . VAL B 1 271 ? 9.273 13.445 11.086 1 96.06 271 VAL B C 1
ATOM 4485 O O . VAL B 1 271 ? 9.516 14.469 11.742 1 96.06 271 VAL B O 1
ATOM 4488 N N . ILE B 1 272 ? 9.328 13.344 9.773 1 97.12 272 ILE B N 1
ATOM 4489 C CA . ILE B 1 272 ? 9.93 14.438 9.023 1 97.12 272 ILE B CA 1
ATOM 4490 C C . ILE B 1 272 ? 8.891 15.031 8.062 1 97.12 272 ILE B C 1
ATOM 4492 O O . ILE B 1 272 ? 8.25 14.305 7.305 1 97.12 272 ILE B O 1
ATOM 4496 N N . MET B 1 273 ? 8.695 16.266 8.211 1 97 273 MET B N 1
ATOM 4497 C CA . MET B 1 273 ? 7.895 17.016 7.254 1 97 273 MET B CA 1
ATOM 4498 C C . MET B 1 273 ? 8.766 17.562 6.129 1 97 273 MET B C 1
ATOM 4500 O O . MET B 1 273 ? 9.844 18.109 6.383 1 97 273 MET B O 1
ATOM 4504 N N . SER B 1 274 ? 8.367 17.344 4.895 1 97.81 274 SER B N 1
ATOM 4505 C CA . SER B 1 274 ? 9.125 17.797 3.73 1 97.81 274 SER B CA 1
ATOM 4506 C C . SER B 1 274 ? 8.273 18.656 2.814 1 97.81 274 SER B C 1
ATOM 4508 O O . SER B 1 274 ? 7.098 18.359 2.582 1 97.81 274 SER B O 1
ATOM 4510 N N . TYR B 1 275 ? 8.82 19.734 2.301 1 96.75 275 TYR B N 1
ATOM 4511 C CA . TYR B 1 275 ? 8.164 20.594 1.325 1 96.75 275 TYR B CA 1
ATOM 4512 C C . TYR B 1 275 ? 9.188 21.344 0.481 1 96.75 275 TYR B C 1
ATOM 4514 O O . TYR B 1 275 ? 10.383 21.328 0.789 1 96.75 275 TYR B O 1
ATOM 4522 N N . ARG B 1 276 ? 8.734 21.859 -0.626 1 91.94 276 ARG B N 1
ATOM 4523 C CA . ARG B 1 276 ? 9.648 22.516 -1.559 1 91.94 276 ARG B CA 1
ATOM 4524 C C . ARG B 1 276 ? 10.289 23.75 -0.925 1 91.94 276 ARG B C 1
ATOM 4526 O O . ARG B 1 276 ? 9.609 24.547 -0.277 1 91.94 276 ARG B O 1
ATOM 4533 N N . GLU B 1 277 ? 11.57 23.828 -1.109 1 92.75 277 GLU B N 1
ATOM 4534 C CA . GLU B 1 277 ? 12.297 25 -0.649 1 92.75 277 GLU B CA 1
ATOM 4535 C C . GLU B 1 277 ? 11.766 26.266 -1.322 1 92.75 277 GLU B C 1
ATOM 4537 O O . GLU B 1 277 ? 11.562 26.297 -2.539 1 92.75 277 GLU B O 1
ATOM 4542 N N . GLY B 1 278 ? 11.453 27.281 -0.556 1 88.75 278 GLY B N 1
ATOM 4543 C CA . GLY B 1 278 ? 11.031 28.562 -1.099 1 88.75 278 GLY B CA 1
ATOM 4544 C C . GLY B 1 278 ? 9.539 28.641 -1.344 1 88.75 278 GLY B C 1
ATOM 4545 O O . GLY B 1 278 ? 9.039 29.656 -1.824 1 88.75 278 GLY B O 1
ATOM 4546 N N . ASP B 1 279 ? 8.883 27.531 -1.172 1 85.38 279 ASP B N 1
ATOM 4547 C CA . ASP B 1 279 ? 7.426 27.578 -1.313 1 85.38 279 ASP B CA 1
ATOM 4548 C C . ASP B 1 279 ? 6.809 28.531 -0.287 1 85.38 279 ASP B C 1
ATOM 4550 O O . ASP B 1 279 ? 6.969 28.328 0.919 1 85.38 279 ASP B O 1
ATOM 4554 N N . THR B 1 280 ? 6.051 29.578 -0.752 1 81.75 280 THR B N 1
ATOM 4555 C CA . THR B 1 280 ? 5.504 30.609 0.121 1 81.75 280 THR B CA 1
ATOM 4556 C C . THR B 1 280 ? 3.98 30.531 0.177 1 81.75 280 THR B C 1
ATOM 4558 O O . THR B 1 280 ? 3.307 31.5 0.499 1 81.75 280 THR B O 1
ATOM 4561 N N . SER B 1 281 ? 3.5 29.375 -0.262 1 81.25 281 SER B N 1
ATOM 4562 C CA . SER B 1 281 ? 2.057 29.188 -0.194 1 81.25 281 SER B CA 1
ATOM 4563 C C . SER B 1 281 ? 1.537 29.375 1.226 1 81.25 281 SER B C 1
ATOM 4565 O O . SER B 1 281 ? 2.043 28.766 2.168 1 81.25 281 SER B O 1
ATOM 4567 N N . PRO B 1 282 ? 0.485 30.219 1.372 1 81 282 PRO B N 1
ATOM 4568 C CA . PRO B 1 282 ? -0.077 30.422 2.709 1 81 282 PRO B CA 1
ATOM 4569 C C . PRO B 1 282 ? -0.686 29.156 3.293 1 81 282 PRO B C 1
ATOM 4571 O O . PRO B 1 282 ? -0.635 28.938 4.508 1 81 282 PRO B O 1
ATOM 4574 N N . PHE B 1 283 ? -1.221 28.391 2.443 1 82.38 283 PHE B N 1
ATOM 4575 C CA . PHE B 1 283 ? -1.836 27.156 2.898 1 82.38 283 PHE B CA 1
ATOM 4576 C C . PHE B 1 283 ? -0.781 26.188 3.424 1 82.38 283 PHE B C 1
ATOM 4578 O O . PHE B 1 283 ? -0.98 25.547 4.457 1 82.38 283 PHE B O 1
ATOM 4585 N N . LEU B 1 284 ? 0.318 26.125 2.736 1 89.88 284 LEU B N 1
ATOM 4586 C CA . LEU B 1 284 ? 1.435 25.312 3.215 1 89.88 284 LEU B CA 1
ATOM 4587 C C . LEU B 1 284 ? 1.957 25.844 4.547 1 89.88 284 LEU B C 1
ATOM 4589 O O . LEU B 1 284 ? 2.207 25.062 5.473 1 89.88 284 LEU B O 1
ATOM 4593 N N . ALA B 1 285 ? 2.092 27.141 4.605 1 90.69 285 ALA B N 1
ATOM 4594 C CA . ALA B 1 285 ? 2.592 27.766 5.828 1 90.69 285 ALA B CA 1
ATOM 4595 C C . ALA B 1 285 ? 1.695 27.438 7.02 1 90.69 285 ALA B C 1
ATOM 4597 O O . ALA B 1 285 ? 2.188 27.156 8.117 1 90.69 285 ALA B O 1
ATOM 4598 N N . ARG B 1 286 ? 0.47 27.453 6.816 1 88.56 286 ARG B N 1
ATOM 4599 C CA . ARG B 1 286 ? -0.488 27.125 7.867 1 88.56 286 ARG B CA 1
ATOM 4600 C C . ARG B 1 286 ? -0.354 25.672 8.305 1 88.56 286 ARG B C 1
ATOM 4602 O O . ARG B 1 286 ? -0.391 25.375 9.5 1 88.56 286 ARG B O 1
ATOM 4609 N N . ALA B 1 287 ? -0.269 24.781 7.34 1 92.38 287 ALA B N 1
ATOM 4610 C CA . ALA B 1 287 ? -0.107 23.359 7.641 1 92.38 287 ALA B CA 1
ATOM 4611 C C . ALA B 1 287 ? 1.165 23.109 8.445 1 92.38 287 ALA B C 1
ATOM 4613 O O . ALA B 1 287 ? 1.14 22.406 9.453 1 92.38 287 ALA B O 1
ATOM 4614 N N . VAL B 1 288 ? 2.225 23.75 8.016 1 94.06 288 VAL B N 1
ATOM 4615 C CA . VAL B 1 288 ? 3.523 23.594 8.656 1 94.06 288 VAL B CA 1
ATOM 4616 C C . VAL B 1 288 ? 3.467 24.141 10.086 1 94.06 288 VAL B C 1
ATOM 4618 O O . VAL B 1 288 ? 3.93 23.484 11.023 1 94.06 288 VAL B O 1
ATOM 4621 N N . GLU B 1 289 ? 2.891 25.281 10.203 1 92.94 289 GLU B N 1
ATOM 4622 C CA . GLU B 1 289 ? 2.773 25.891 11.516 1 92.94 289 GLU B CA 1
ATOM 4623 C C . GLU B 1 289 ? 1.953 25.031 12.469 1 92.94 289 GLU B C 1
ATOM 4625 O O . GLU B 1 289 ? 2.316 24.859 13.633 1 92.94 289 GLU B O 1
ATOM 4630 N N . TRP B 1 290 ? 0.916 24.531 12.016 1 93.31 290 TRP B N 1
ATOM 4631 C CA . TRP B 1 290 ? 0.056 23.688 12.836 1 93.31 290 TRP B CA 1
ATOM 4632 C C . TRP B 1 290 ? 0.811 22.453 13.328 1 93.31 290 TRP B C 1
ATOM 4634 O O . TRP B 1 290 ? 0.763 22.125 14.516 1 93.31 290 TRP B O 1
ATOM 4644 N N . VAL B 1 291 ? 1.526 21.75 12.414 1 94.44 291 VAL B N 1
ATOM 4645 C CA . VAL B 1 291 ? 2.256 20.531 12.758 1 94.44 291 VAL B CA 1
ATOM 4646 C C . VAL B 1 291 ? 3.328 20.859 13.797 1 94.44 291 VAL B C 1
ATOM 4648 O O . VAL B 1 291 ? 3.496 20.109 14.766 1 94.44 291 VAL B O 1
ATOM 4651 N N . MET B 1 292 ? 3.979 21.984 13.594 1 92.94 292 MET B N 1
ATOM 4652 C CA . MET B 1 292 ? 5.059 22.359 14.5 1 92.94 292 MET B CA 1
ATOM 4653 C C . MET B 1 292 ? 4.516 22.688 15.883 1 92.94 292 MET B C 1
ATOM 4655 O O . MET B 1 292 ? 5.176 22.438 16.891 1 92.94 292 MET B O 1
ATOM 4659 N N . ARG B 1 293 ? 3.332 23.172 15.953 1 91.44 293 ARG B N 1
ATOM 4660 C CA . ARG B 1 293 ? 2.697 23.484 17.234 1 91.44 293 ARG B CA 1
ATOM 4661 C C . ARG B 1 293 ? 2.324 22.203 17.984 1 91.44 293 ARG B C 1
ATOM 4663 O O . ARG B 1 293 ? 2.361 22.172 19.219 1 91.44 293 ARG B O 1
ATOM 4670 N N . GLN B 1 294 ? 1.92 21.172 17.219 1 86.69 294 GLN B N 1
ATOM 4671 C CA . GLN B 1 294 ? 1.537 19.906 17.828 1 86.69 294 GLN B CA 1
ATOM 4672 C C . GLN B 1 294 ? 2.756 19.172 18.375 1 86.69 294 GLN B C 1
ATOM 4674 O O . GLN B 1 294 ? 2.633 18.359 19.297 1 86.69 294 GLN B O 1
ATOM 4679 N N . ALA B 1 295 ? 3.885 19.312 17.734 1 78.38 295 ALA B N 1
ATOM 4680 C CA . ALA B 1 295 ? 5.117 18.625 18.125 1 78.38 295 ALA B CA 1
ATOM 4681 C C . ALA B 1 295 ? 5.672 19.172 19.422 1 78.38 295 ALA B C 1
ATOM 4683 O O . ALA B 1 295 ? 6.5 18.531 20.078 1 78.38 295 ALA B O 1
ATOM 4684 N N . GLN B 1 296 ? 5.266 20.375 19.891 1 66.75 296 GLN B N 1
ATOM 4685 C CA . GLN B 1 296 ? 5.695 20.984 21.156 1 66.75 296 GLN B CA 1
ATOM 4686 C C . GLN B 1 296 ? 4.859 20.484 22.328 1 66.75 296 GLN B C 1
ATOM 4688 O O . GLN B 1 296 ? 5.383 20.25 23.406 1 66.75 296 GLN B O 1
#